Protein 7S83 (pdb70)

Secondary structure (DSSP, 8-state):
-EEEEE-SEEEEETTS-EEEEEEEES--S-EEEEEEEEEETT--S-EE--S-SSEEEEEEGGGTEEEEEE-S--GGG-EEEEEEEEE---TT-TTSPPTT-EEE---EEEEEE-/-EEEEE-SEEEEESB--EEEEEEEES-SS---EEEEEEEETT-SS-EEPPPSSSEEEEEETTTTEEEEEE-SB-GGG-EEEEEEEEEEEE-SS-EEEEEEE---EEEEEEP-/--B---HHHHT-SS--BGGG-EEEEE-SEE---HHHHT-SS-SEEEEESS-GGGGGG-EESEEEEEEEEEEGGGGGGSSTT--SHHHHHT----SS--EEEEEEE-HHHH--TT-B---EEE---SSPPPTT------PPEE-SSS--SS--BTTEE-SEEE--B-TTS-GGGSEEEEEEEEEE--SS--SEE--

InterPro domains:
  IPR002552 Spike glycoprotein S2, coronavirus [PF01601] (711-1232)
  IPR018548 Spike (S) protein S1 subunit, receptor-binding domain, betacoronavirus [PF09408] (349-526)
  IPR018548 Spike (S) protein S1 subunit, receptor-binding domain, betacoronavirus [PS51921] (334-527)
  IPR032500 Spike glycoprotein S1, N-terminal domain, betacoronavirus-like [PF16451] (33-337)
  IPR032500 Spike glycoprotein S1, N-terminal domain, betacoronavirus-like [PS51922] (9-303)
  IPR036326 Spike S1 subunit, receptor binding domain superfamily, betacoronavirus [SSF143587] (333-516)
  IPR042578 Spike glycoprotein, betacoronavirus [MF_04099] (2-1273)
  IPR043002 Spike glycoprotein, N-terminal domain superfamily [G3DSA:2.60.120.960] (28-307)
  IPR043473 Spike glycoprotein S2 superfamily, coronavirus [SSF111474] (909-1026)
  IPR043473 Spike glycoprotein S2 superfamily, coronavirus [SSF111474] (1159-1211)
  IPR043607 Coronavirus spike glycoprotein S1, C-terminal [PF19209] (536-591)
  IPR044341 Spike (S) protein S1 subunit, N-terminal domain, SARS-CoV-like [cd21624] (13-304)
  IPR044366 Spike (S) protein S1 subunit, receptor-binding domain, SARS-CoV-2 [cd21480] (319-541)
  IPR044873 Spike glycoprotein S2, coronavirus, heptad repeat 1 [PS51923] (896-1001)
  IPR044874 Spike glycoprotein S2, coronavirus, heptad repeat 2 [PS51924] (1143-1225)

B-factor: mean 79.26, std 19.95, range [40.5, 156.11]

Nearest PDB structures (foldseek):
  7s83-assembly1_B  TM=1.009E+00  e=1.340E-23  Ginglymostoma cirratum
  1ves-assembly2_B  TM=9.035E-01  e=4.003E-15  Orectolobus maculatus
  2z8w-assembly2_C  TM=8.873E-01  e=1.014E-14  Orectolobus maculatus
  2coq-assembly1_A  TM=9.035E-01  e=1.954E-14  Orectolobus maculatus
  2z8v-assembly2_C  TM=8.845E-01  e=9.089E-15  Orectolobus maculatus

Foldseek 3Di:
DEKEKDDAEDEEAFFAKDKIKIADDDADDWQDDKWKWWAWDPGDDIDTDDEDDQWHKDADGVRRMIMIMGGRDDQRRFTKMKMWTADADDDPPHGGGDIYMYPIYGYGYDHD/DAEWPVCCQVVPLDAAALLAKDKDKTFQHAYAQCVVVVDDFWPDKDFPPDDSVCQLADFFQIKMKIKHKDAPLCLVQPDAPRDDQCCFRGANAHNPFGWIKTKGFDLVRQADAVWDFPHKGFRDDDGGDDHPDHDDDFAWDQQDDDGDPRDDDPSTHGRMGTQTAHSPDDRRRGMMMMIIMTGHHDPDDGGYHHD/DAKAKDDQEEEEEAFAKDKIKIADPPDPFFWDDKWKWWAADPGDDIDTPDDDPQWDWDDDRVRSMIMIMGGRHDQRRFGKMKMKIFTDDGPPDPPDDYGGDIDIYPIYGYGYHD

GO terms:
  GO:0044228 host cell surface (C, IDA)
  GO:0005768 endosome (C, IDA)
  GO:0039660 structural constituent of virion (F, IDA)
  GO:0019062 virion attachment to host cell (P, IDA)
  GO:0046718 symbiont entry into host cell (P, IDA)
  GO:0098670 entry receptor-mediated virion attachment to host cell (P, IDA)
  GO:0140522 fusogenic activity (F, IDA)
  GO:0046789 host cell surface receptor binding (F, IDA)
  GO:0048018 receptor ligand activity (F, IDA)
  GO:0043655 host extracellular region (C, IC)
  GO:0044173 host cell endoplasmic reticulum-Golgi intermediate compartment membrane (C, EXP)
  GO:0055036 virion membrane (C, EXP)
  GO:0020002 host cell plasma membrane (C, EXP)
  GO:0005515 protein binding (F, IPI)
  GO:0055036 virion membrane (C, TAS)
  GO:0005886 plasma membrane (C, TAS)
  GO:0042802 identical protein binding (F, IPI)
  GO:0046598 positive regulation of viral entry into host cell (P, IDA)
  GO:0016020 membrane (C, IDA)
  GO:0019031 viral envelope (C, IDA)

Solvent-accessible surface area: 20359 Å² total; per-residue (Å²): 67,155,1,62,12,81,50,142,80,39,92,69,83,47,50,96,28,8,57,0,64,0,37,2,122,124,36,134,5,44,2,4,14,15,24,0,37,48,61,97,76,83,47,125,101,71,95,62,5,41,30,63,58,83,30,63,38,63,22,74,18,76,71,57,15,2,17,0,111,0,41,106,8,59,72,102,5,20,6,39,1,72,0,0,0,21,2,25,50,19,25,227,169,64,136,13,65,26,75,19,74,7,66,12,0,73,9,64,7,66,43,162,147,96,124,12,63,17,36,97,9,15,123,33,130,62,9,2,13,0,16,1,0,14,20,57,113,2,31,106,8,36,0,49,2,46,104,20,24,111,31,70,84,18,20,6,2,16,0,6,68,20,18,2,66,119,1,26,112,71,52,12,23,19,0,42,1,0,8,0,0,0,60,17,58,15,21,85,17,4,10,4,33,62,96,16,100,0,1,27,51,1,1,32,3,19,69,108,12,58,0,0,2,0,0,37,60,1,30,140,125,6,17,95,137,61,10,12,88,32,24,46,34,5,58,59,41,182,56,80,6,119,70,51,60,34,19,19,43,10,132,37,53,88,40,27,109,68,100,30,144,64,96,111,34,178,34,11,84,74,3,13,81,32,2,8,0,59,63,127,30,50,42,24,71,24,0,25,18,0,0,0,1,12,8,78,127,107,200,52,129,41,28,0,41,15,106,33,82,10,37,4,66,48,105,76,24,94,66,101,64,44,82,35,8,48,0,59,0,29,11,105,139,24,142,15,50,32,64,48,16,39,5,36,32,62,87,83,86,48,130,100,45,74,104,5,126,186,24,214,30,40,70,82,64,87,82,84,88,68,40,28,8,20,0,122,0,57,57,1,101,84,107,0,16,5,40,0,49,0,14,1,36,3,6,75,26,192,184,63,130,95,8,10,15,58,5,0,1,20,10,4,43,5,1,49,4,61,6,76,94

Organism: Severe acute respiratory syndrome coronavirus 2 (NCBI:txid2697049)

Radius of gyration: 24.43 Å; Cα contacts (8 Å, |Δi|>4): 1074; chains: 3; bounding box: 68×51×69 Å

Structure (mmCIF, N/CA/C/O backbone):
data_7S83
#
_entry.id   7S83
#
_cell.length_a   51.052
_cell.length_b   62.791
_cell.length_c   147.858
_cell.angle_alpha   90.000
_cell.angle_beta   90.000
_cell.angle_gamma   90.000
#
_symmetry.space_group_name_H-M   'P 21 21 21'
#
loop_
_entity.id
_entity.type
_entity.pdbx_description
1 polymer 'ShAb02 VNAR'
2 polymer 'Spike protein S1'
3 polymer 'ShAb01 VNAR'
4 branched 2-acetamido-2-deoxy-beta-D-glucopyranose-(1-4)-2-acetamido-2-deoxy-beta-D-glucopyranose
5 non-polymer GLYCEROL
6 water water
#
loop_
_atom_site.group_PDB
_atom_site.id
_atom_site.type_symbol
_atom_site.label_atom_id
_atom_site.label_alt_id
_atom_site.label_comp_id
_atom_site.label_asym_id
_atom_site.label_entity_id
_atom_site.label_seq_id
_atom_site.pdbx_PDB_ins_code
_atom_site.Cartn_x
_atom_site.Cartn_y
_atom_site.Cartn_z
_atom_site.occupancy
_atom_site.B_iso_or_equiv
_atom_site.auth_seq_id
_atom_site.auth_comp_id
_atom_site.auth_asym_id
_atom_site.auth_atom_id
_atom_site.pdbx_PDB_model_num
ATOM 1 N N . ALA A 1 1 ? -6.95908 -6.12246 2.17913 1.000 89.31505 1 ALA B N 1
ATOM 2 C CA . ALA A 1 1 ? -6.96258 -7.19726 3.16445 1.000 89.22252 1 ALA B CA 1
ATOM 3 C C . ALA A 1 1 ? -5.82305 -8.17554 2.89674 1.000 90.70393 1 ALA B C 1
ATOM 4 O O . ALA A 1 1 ? -5.87937 -9.33714 3.30311 1.000 92.67032 1 ALA B O 1
ATOM 6 N N . ARG A 1 2 ? -4.79676 -7.69267 2.19701 1.000 90.21608 2 ARG B N 1
ATOM 7 C CA . ARG A 1 2 ? -3.54311 -8.41775 2.03796 1.000 90.63650 2 ARG B CA 1
ATOM 8 C C . ARG A 1 2 ? -2.47824 -7.45480 1.53252 1.000 87.75045 2 ARG B C 1
ATOM 9 O O . ARG A 1 2 ? -2.74281 -6.63581 0.64886 1.000 85.84738 2 ARG B O 1
ATOM 17 N N . VAL A 1 3 ? -1.27799 -7.56590 2.09660 1.000 87.10133 3 VAL B N 1
ATOM 18 C CA . VAL A 1 3 ? -0.13139 -6.75610 1.70445 1.000 84.05661 3 VAL B CA 1
ATOM 19 C C . VAL A 1 3 ? 0.83254 -7.63113 0.91337 1.000 85.60703 3 VAL B C 1
ATOM 20 O O . VAL A 1 3 ? 1.07354 -8.79059 1.27077 1.000 88.47259 3 VAL B O 1
ATOM 24 N N . ASP A 1 4 ? 1.36560 -7.08259 -0.17546 1.000 82.80029 4 ASP B N 1
ATOM 25 C CA . ASP A 1 4 ? 2.30169 -7.79430 -1.03658 1.000 85.08854 4 ASP B CA 1
ATOM 26 C C . ASP A 1 4 ? 3.72262 -7.38336 -0.67178 1.000 81.48779 4 ASP B C 1
ATOM 27 O O . ASP A 1 4 ? 4.04904 -6.19124 -0.67561 1.000 79.24259 4 ASP B O 1
ATOM 32 N N . GLN A 1 5 ? 4.56064 -8.36849 -0.36150 1.000 78.58122 5 GLN B N 1
ATOM 33 C CA . GLN A 1 5 ? 5.92491 -8.13711 0.09310 1.000 78.23442 5 GLN B CA 1
ATOM 34 C C . GLN A 1 5 ? 6.90662 -8.51650 -1.00653 1.000 81.28763 5 GLN B C 1
ATOM 35 O O . GLN A 1 5 ? 6.82747 -9.61590 -1.56432 1.000 84.24620 5 GLN B O 1
ATOM 41 N N . THR A 1 6 ? 7.82700 -7.60303 -1.31618 1.000 81.69291 6 THR B N 1
ATOM 42 C CA . THR A 1 6 ? 8.84487 -7.81319 -2.33306 1.000 82.43196 6 THR B CA 1
ATOM 43 C C . THR A 1 6 ? 10.16799 -7.26017 -1.82079 1.000 82.64270 6 THR B C 1
ATOM 44 O O . THR A 1 6 ? 10.18074 -6.24199 -1.11246 1.000 81.56535 6 THR B O 1
ATOM 48 N N . PRO A 1 7 ? 11.29642 -7.91095 -2.14646 1.000 83.15929 7 PRO B N 1
ATOM 49 C CA . PRO A 1 7 ? 11.35003 -9.16316 -2.90642 1.000 86.02179 7 PRO B CA 1
ATOM 50 C C . PRO A 1 7 ? 11.20707 -10.38965 -2.01114 1.000 87.87079 7 PRO B C 1
ATOM 51 O O . PRO A 1 7 ? 10.95613 -10.24865 -0.81412 1.000 87.06687 7 PRO B O 1
ATOM 55 N N . GLN A 1 8 ? 11.37233 -11.57903 -2.58849 1.000 89.90157 8 GLN B N 1
ATOM 56 C CA . GLN A 1 8 ? 11.23377 -12.81361 -1.82737 1.000 91.16690 8 GLN B CA 1
ATOM 57 C C . GLN A 1 8 ? 12.55462 -13.31339 -1.26154 1.000 90.32014 8 GLN B C 1
ATOM 58 O O . GLN A 1 8 ? 12.56869 -13.90416 -0.17575 1.000 88.78434 8 GLN B O 1
ATOM 64 N N . THR A 1 9 ? 13.66239 -13.09272 -1.96438 1.000 93.00199 9 THR B N 1
ATOM 65 C CA . THR A 1 9 ? 14.96593 -13.55478 -1.49886 1.000 96.34808 9 THR B CA 1
ATOM 66 C C . THR A 1 9 ? 16.03845 -12.61948 -2.03051 1.000 97.83782 9 THR B C 1
ATOM 67 O O . THR A 1 9 ? 16.21169 -12.50437 -3.24738 1.000 103.61403 9 THR B O 1
ATOM 70 N N . ILE A 1 10 ? 16.75360 -11.95861 -1.12302 1.000 97.36023 10 ILE B N 1
ATOM 71 C CA . ILE A 1 10 ? 17.89189 -11.12286 -1.47766 1.000 100.22306 10 ILE B CA 1
ATOM 72 C C . ILE A 1 10 ? 19.08260 -11.52753 -0.62226 1.000 101.86236 10 ILE B C 1
ATOM 73 O O . ILE A 1 10 ? 18.93260 -11.94728 0.52938 1.000 99.19508 10 ILE B O 1
ATOM 78 N N . THR A 1 11 ? 20.27527 -11.41209 -1.20063 1.000 103.37145 11 THR B N 1
ATOM 79 C CA . THR A 1 11 ? 21.51191 -11.73596 -0.50606 1.000 102.78680 11 THR B CA 1
ATOM 80 C C . THR A 1 11 ? 22.45758 -10.54731 -0.57870 1.000 100.88454 11 THR B C 1
ATOM 81 O O . THR A 1 11 ? 22.61272 -9.92922 -1.63603 1.000 101.89432 11 THR B O 1
ATOM 85 N N . LYS A 1 12 ? 23.08264 -10.22832 0.55142 1.000 108.28450 12 LYS B N 1
ATOM 86 C CA . LYS A 1 12 ? 24.04729 -9.14258 0.64450 1.000 107.09483 12 LYS B CA 1
ATOM 87 C C . LYS A 1 12 ? 25.27940 -9.63652 1.39357 1.000 108.56951 12 LYS B C 1
ATOM 88 O O . LYS A 1 12 ? 25.33510 -10.77600 1.86577 1.000 108.82808 12 LYS B O 1
ATOM 94 N N . GLU A 1 13 ? 26.27863 -8.76820 1.49190 1.000 109.85943 13 GLU B N 1
ATOM 95 C CA . GLU A 1 13 ? 27.46287 -9.00574 2.30204 1.000 113.40078 13 GLU B CA 1
ATOM 96 C C . GLU A 1 13 ? 27.41818 -8.12142 3.54157 1.000 110.89586 13 GLU B C 1
ATOM 97 O O . GLU A 1 13 ? 26.56555 -7.23797 3.67319 1.000 110.20022 13 GLU B O 1
ATOM 103 N N . THR A 1 14 ? 28.34292 -8.37992 4.46665 1.000 113.10691 14 THR B N 1
ATOM 104 C CA . THR A 1 14 ? 28.51777 -7.48636 5.60328 1.000 112.34507 14 THR B CA 1
ATOM 105 C C . THR A 1 14 ? 28.78119 -6.07335 5.10354 1.000 115.10089 14 THR B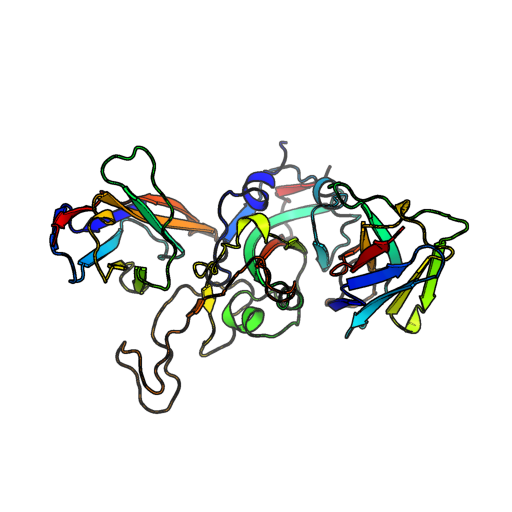 C 1
ATOM 106 O O . THR A 1 14 ? 29.35178 -5.87363 4.02775 1.000 121.21160 14 THR B O 1
ATOM 110 N N . GLY A 1 15 ? 28.37945 -5.07954 5.89120 1.000 112.32546 15 GLY B N 1
ATOM 111 C CA . GLY A 1 15 ? 28.42491 -3.74163 5.34126 1.000 114.72386 15 GLY B CA 1
ATOM 112 C C . GLY A 1 15 ? 27.09901 -3.26533 4.78500 1.000 110.88951 15 GLY B C 1
ATOM 113 O O . GLY A 1 15 ? 26.31307 -2.63316 5.49577 1.000 112.08884 15 GLY B O 1
ATOM 114 N N . GLU A 1 16 ? 26.85813 -3.54800 3.50277 1.000 109.55054 16 GLU B N 1
ATOM 115 C CA . GLU A 1 16 ? 25.87839 -2.85355 2.67194 1.000 107.05069 16 GLU B CA 1
ATOM 116 C C . GLU A 1 16 ? 24.44227 -2.92011 3.18090 1.000 100.11028 16 GLU B C 1
ATOM 117 O O . GLU A 1 16 ? 24.14607 -3.58045 4.18177 1.000 98.74034 16 GLU B O 1
ATOM 123 N N . SER A 1 17 ? 23.54691 -2.23191 2.47878 1.000 100.00153 17 SER B N 1
ATOM 124 C CA . SER A 1 17 ? 22.16012 -2.05715 2.88101 1.000 96.83922 17 SER B CA 1
ATOM 125 C C . SER A 1 17 ? 21.24768 -3.06344 2.18451 1.000 97.43933 17 SER B C 1
ATOM 126 O O . SER A 1 17 ? 21.66389 -3.83412 1.31627 1.000 101.29835 17 SER B O 1
ATOM 129 N N . LEU A 1 18 ? 19.98094 -3.04952 2.59527 1.000 89.88660 18 LEU B N 1
ATOM 130 C CA . LEU A 1 18 ? 18.92237 -3.78463 1.91727 1.000 89.70849 18 LEU B CA 1
ATOM 131 C C . LEU A 1 18 ? 17.59633 -3.12341 2.25927 1.000 84.71796 18 LEU B C 1
ATOM 132 O O . LEU A 1 18 ? 17.45565 -2.49738 3.31323 1.000 82.56828 18 LEU B O 1
ATOM 137 N N . THR A 1 19 ? 16.62808 -3.26729 1.35689 1.000 81.67134 19 THR B N 1
ATOM 138 C CA . THR A 1 19 ? 15.32261 -2.64148 1.52056 1.000 78.38064 19 THR B CA 1
ATOM 139 C C . THR A 1 19 ? 14.23034 -3.61727 1.11396 1.000 79.73581 19 THR B C 1
ATOM 140 O O . THR A 1 19 ? 14.26915 -4.17497 0.01330 1.000 84.74841 19 THR B O 1
ATOM 144 N N . ILE A 1 20 ? 13.26384 -3.81893 2.00577 1.000 74.16675 20 ILE B N 1
ATOM 145 C CA . ILE A 1 20 ? 12.09741 -4.65626 1.75085 1.000 75.84170 20 ILE B CA 1
ATOM 146 C C . ILE A 1 20 ? 10.88728 -3.74130 1.63388 1.000 76.03500 20 ILE B C 1
ATOM 147 O O . ILE A 1 20 ? 10.58155 -2.98419 2.56377 1.000 75.32357 20 ILE B O 1
ATOM 152 N N . ASN A 1 21 ? 10.20109 -3.81177 0.49726 1.000 81.15658 21 ASN B N 1
ATOM 153 C CA . ASN A 1 21 ? 9.05348 -2.96448 0.21336 1.000 80.99074 21 ASN B CA 1
ATOM 154 C C . ASN A 1 21 ? 7.75896 -3.74698 0.39809 1.000 81.61828 21 ASN B C 1
ATOM 155 O O . ASN A 1 21 ? 7.72573 -4.97067 0.24782 1.000 83.41528 21 ASN B O 1
ATOM 160 N N . CYS A 1 22 ? 6.68720 -3.02642 0.72466 1.000 82.13172 22 CYS B N 1
ATOM 161 C CA . CYS A 1 22 ? 5.39955 -3.65670 0.98750 1.000 80.94586 22 CYS B CA 1
ATOM 162 C C . CYS A 1 22 ? 4.27329 -2.70911 0.60539 1.000 79.67968 22 CYS B C 1
ATOM 163 O O . CYS A 1 22 ? 4.29620 -1.53290 0.97848 1.000 76.05482 22 CYS B O 1
ATOM 166 N N . VAL A 1 23 ? 3.28906 -3.22924 -0.12622 1.000 80.86351 23 VAL B N 1
ATOM 167 C CA . VAL A 1 23 ? 2.15797 -2.44791 -0.61177 1.000 77.63986 23 VAL B CA 1
ATOM 168 C C . VAL A 1 23 ? 0.87196 -3.12917 -0.16797 1.000 78.73918 23 VAL B C 1
ATOM 169 O O . VAL A 1 23 ? 0.67946 -4.32310 -0.42059 1.000 84.99922 23 VAL B O 1
ATOM 173 N N . LEU A 1 24 ? -0.00600 -2.37310 0.48610 1.000 80.54334 24 LEU B N 1
ATOM 174 C CA . LEU A 1 24 ? -1.31211 -2.87591 0.89311 1.000 82.06697 24 LEU B CA 1
ATOM 175 C C . LEU A 1 24 ? -2.30615 -2.69400 -0.24548 1.000 84.67016 24 LEU B C 1
ATOM 176 O O . LEU A 1 24 ? -2.48726 -1.57937 -0.74471 1.000 86.21277 24 LEU B O 1
ATOM 181 N N . ARG A 1 25 ? -2.94917 -3.78674 -0.65126 1.000 87.08571 25 ARG B N 1
ATOM 182 C CA . ARG A 1 25 ? -3.88042 -3.76981 -1.77003 1.000 90.42099 25 ARG B CA 1
ATOM 183 C C . ARG A 1 25 ? -5.17380 -4.47872 -1.39016 1.000 93.52238 25 ARG B C 1
ATOM 184 O O . ARG A 1 25 ? -5.28670 -5.09142 -0.32418 1.000 93.98478 25 ARG B O 1
ATOM 192 N N . ASP A 1 26 ? -6.15400 -4.38748 -2.29475 1.000 95.64204 26 ASP B N 1
ATOM 193 C CA . ASP A 1 26 ? -7.45903 -5.03090 -2.13133 1.000 99.87645 26 ASP B CA 1
ATOM 194 C C . ASP A 1 26 ? -8.10765 -4.61189 -0.80951 1.000 97.28813 26 ASP B C 1
ATOM 195 O O . ASP A 1 26 ? -8.44038 -5.43433 0.04739 1.000 98.93094 26 ASP B O 1
ATOM 200 N N . SER A 1 27 ? -8.26114 -3.30070 -0.64271 1.000 101.80678 27 SER B N 1
ATOM 201 C CA . SER A 1 27 ? -8.85475 -2.72973 0.55605 1.000 98.32169 27 SER B CA 1
ATOM 202 C C . SER A 1 27 ? -9.34734 -1.32869 0.23897 1.000 97.99766 27 SER B C 1
ATOM 203 O O . SER A 1 27 ? -8.80816 -0.65075 -0.63959 1.000 98.82950 27 SER B O 1
ATOM 206 N N . ASN A 1 28 ? -10.37117 -0.90212 0.97502 1.000 103.71275 28 ASN B N 1
ATOM 207 C CA . ASN A 1 28 ? -10.91926 0.43854 0.84333 1.000 103.14605 28 ASN B CA 1
ATOM 208 C C . ASN A 1 28 ? -10.42515 1.39185 1.92020 1.000 100.76339 28 ASN B C 1
ATOM 209 O O . ASN A 1 28 ? -10.70571 2.59179 1.83649 1.000 101.49281 28 ASN B O 1
ATOM 214 N N . CYS A 1 29 ? -9.70200 0.89530 2.91725 1.000 99.77028 29 CYS B N 1
ATOM 215 C CA . CYS A 1 29 ? -9.18359 1.71892 3.99708 1.000 98.20339 29 CYS B CA 1
ATOM 216 C C . CYS A 1 29 ? -7.73677 2.11191 3.73144 1.000 94.93490 29 CYS B C 1
ATOM 217 O O . CYS A 1 29 ? -7.02536 1.48100 2.94559 1.000 92.02678 29 CYS B O 1
ATOM 220 N N . ALA A 1 30 ? -7.30885 3.16988 4.41258 1.000 84.48440 30 ALA B N 1
ATOM 221 C CA . ALA A 1 30 ? -5.95095 3.66657 4.28725 1.000 81.74161 30 ALA B CA 1
ATOM 222 C C . ALA A 1 30 ? -4.98413 2.80352 5.09555 1.000 80.02480 30 ALA B C 1
ATOM 223 O O . ALA A 1 30 ? -5.37843 1.94002 5.88394 1.000 80.08976 30 ALA B O 1
ATOM 225 N N . LEU A 1 31 ? -3.69512 3.05511 4.88776 1.000 72.91251 31 LEU B N 1
ATOM 226 C CA . LEU A 1 31 ? -2.62380 2.34385 5.58064 1.000 70.31274 31 LEU B CA 1
ATOM 227 C C . LEU A 1 31 ? -2.34142 3.07571 6.88801 1.000 69.51827 31 LEU B C 1
ATOM 228 O O . LEU A 1 31 ? -1.72773 4.14518 6.89483 1.000 72.25956 31 LEU B O 1
ATOM 233 N N . ALA A 1 32 ? -2.80024 2.50544 8.00196 1.000 65.40734 32 ALA B N 1
ATOM 234 C CA . ALA A 1 32 ? -2.73714 3.18162 9.29457 1.000 65.16799 32 ALA B CA 1
ATOM 235 C C . ALA A 1 32 ? -1.51175 2.79800 10.11962 1.000 64.60547 32 ALA B C 1
ATOM 236 O O . ALA A 1 32 ? -0.64747 3.64086 10.37751 1.000 66.59386 32 ALA B O 1
ATOM 238 N N . SER A 1 33 ? -1.40162 1.53372 10.51617 1.000 62.43437 33 SER B N 1
ATOM 239 C CA . SER A 1 33 ? -0.34137 1.10722 11.41740 1.000 60.42518 33 SER B CA 1
ATOM 240 C C . SER A 1 33 ? 0.33914 -0.13611 10.86677 1.000 61.04869 33 SER B C 1
ATOM 241 O O . SER A 1 33 ? -0.26979 -0.93237 10.14721 1.000 63.06937 33 SER B O 1
ATOM 244 N N . THR A 1 34 ? 1.61467 -0.29467 11.21425 1.000 62.28595 34 THR B N 1
ATOM 245 C CA . THR A 1 34 ? 2.44225 -1.32096 10.59901 1.000 63.86149 34 THR B CA 1
ATOM 246 C C . THR A 1 34 ? 3.41109 -1.90194 11.61930 1.000 64.05329 34 THR B C 1
ATOM 247 O O . THR A 1 34 ? 3.65404 -1.32250 12.68088 1.000 66.81064 34 THR B O 1
ATOM 251 N N . ASP A 1 35 ? 3.96387 -3.06421 11.27452 1.000 63.66731 35 ASP B N 1
ATOM 252 C CA . ASP A 1 35 ? 4.99132 -3.71205 12.07639 1.000 62.48324 35 ASP B CA 1
ATOM 253 C C . ASP A 1 35 ? 5.84052 -4.59543 11.17575 1.000 63.70168 35 ASP B C 1
ATOM 254 O O . ASP A 1 35 ? 5.41843 -5.00062 10.08984 1.000 65.17465 35 ASP B O 1
ATOM 259 N N . TRP A 1 36 ? 7.05285 -4.88418 11.64093 1.000 64.61921 36 TRP B N 1
ATOM 260 C CA . TRP A 1 36 ? 7.98145 -5.75081 10.92935 1.000 65.53628 36 TRP B CA 1
ATOM 261 C C . TRP A 1 36 ? 8.46017 -6.83657 11.87586 1.000 65.94603 36 TRP B C 1
ATOM 262 O O . TRP A 1 36 ? 8.91448 -6.54282 12.98594 1.000 66.55499 36 TRP B O 1
ATOM 273 N N . TYR A 1 37 ? 8.34711 -8.08488 11.43981 1.000 68.96963 37 TYR B N 1
ATOM 274 C CA . TYR A 1 37 ? 8.72477 -9.23238 12.24713 1.000 72.84476 37 TYR B CA 1
ATOM 275 C C . TYR A 1 37 ? 9.88339 -9.96298 11.58948 1.000 77.14403 37 TYR B C 1
ATOM 276 O O . TYR A 1 37 ? 9.92010 -10.12133 10.36496 1.000 77.48494 37 TYR B O 1
ATOM 285 N N . ARG A 1 38 ? 10.82682 -10.40480 12.41273 1.000 80.75766 38 ARG B N 1
ATOM 286 C CA . ARG A 1 38 ? 12.02736 -11.07841 11.94675 1.000 82.96836 38 ARG B CA 1
ATOM 287 C C . ARG A 1 38 ? 12.14594 -12.43740 12.61569 1.000 86.46640 38 ARG B C 1
ATOM 288 O O . ARG A 1 38 ? 12.01090 -12.54647 13.83833 1.000 86.63105 38 ARG B O 1
ATOM 296 N N . LYS A 1 39 ? 12.40965 -13.46293 11.81316 1.000 88.43573 39 LYS B N 1
ATOM 297 C CA . LYS A 1 39 ? 12.72949 -14.79850 12.29955 1.000 89.85276 39 LYS B CA 1
ATOM 298 C C . LYS A 1 39 ? 14.19996 -15.06884 12.01944 1.000 90.89454 39 LYS B C 1
ATOM 299 O O . LYS A 1 39 ? 14.60897 -15.12847 10.85516 1.000 92.04143 39 LYS B O 1
ATOM 305 N N . LYS A 1 40 ? 14.98861 -15.22712 13.08079 1.000 95.20972 40 LYS B N 1
ATOM 306 C CA . LYS A 1 40 ? 16.40696 -15.50070 12.91252 1.000 97.80840 40 LYS B CA 1
ATOM 307 C C . LYS A 1 40 ? 16.60032 -16.81818 12.16135 1.000 102.78738 40 LYS B C 1
ATOM 308 O O . LYS A 1 40 ? 15.68997 -17.64606 12.05930 1.000 104.75815 40 LYS B O 1
ATOM 314 N N . SER A 1 41 ? 17.81149 -17.00307 11.62978 1.000 100.20012 41 SER B N 1
ATOM 315 C CA . SER A 1 41 ? 18.06930 -18.09252 10.69080 1.000 102.70565 41 SER B CA 1
ATOM 316 C C . SER A 1 41 ? 17.71685 -19.44984 11.29204 1.000 106.36786 41 SER B C 1
ATOM 317 O O . SER A 1 41 ? 16.80022 -20.13279 10.82138 1.000 109.44505 41 SER B O 1
ATOM 320 N N . GLY A 1 42 ? 18.42988 -19.85653 12.33810 1.000 101.55403 42 GLY B N 1
ATOM 321 C CA . GLY A 1 42 ? 18.13686 -21.12064 12.98626 1.000 103.51658 42 GLY B CA 1
ATOM 322 C C . GLY A 1 42 ? 17.19978 -20.97478 14.16768 1.000 103.78218 42 GLY B C 1
ATOM 323 O O . GLY A 1 42 ? 17.44398 -21.54634 15.23420 1.000 105.56349 42 GLY B O 1
ATOM 324 N N . SER A 1 43 ? 16.12378 -20.21374 13.99160 1.000 106.33329 43 SER B N 1
ATOM 325 C CA . SER A 1 43 ? 15.16790 -19.93510 15.05261 1.000 106.81524 43 SER B CA 1
ATOM 326 C C . SER A 1 43 ? 13.79522 -20.48186 14.67949 1.000 108.21690 43 SER B C 1
ATOM 327 O O . SER A 1 43 ? 13.56195 -20.94179 13.55857 1.000 109.79994 43 SER B O 1
ATOM 330 N N . THR A 1 44 ? 12.87616 -20.42250 15.64513 1.000 105.10245 44 THR B N 1
ATOM 331 C CA . THR A 1 44 ? 11.53241 -20.94839 15.46263 1.000 104.94380 44 THR B CA 1
ATOM 332 C C . THR A 1 44 ? 10.43680 -19.93162 15.74985 1.000 100.94760 44 THR B C 1
ATOM 333 O O . THR A 1 44 ? 9.25583 -20.26662 15.60534 1.000 101.73678 44 THR B O 1
ATOM 337 N N . ASN A 1 45 ? 10.78442 -18.71059 16.15032 1.000 99.06205 45 ASN B N 1
ATOM 338 C CA . ASN A 1 45 ? 9.80243 -17.68063 16.44974 1.000 96.03823 45 ASN B CA 1
ATOM 339 C C . ASN A 1 45 ? 10.19177 -16.37885 15.76292 1.000 91.70355 45 ASN B C 1
ATOM 340 O O . ASN A 1 45 ? 11.32633 -16.20252 15.31159 1.000 89.64388 45 ASN B O 1
ATOM 345 N N . GLU A 1 46 ? 9.22933 -15.46435 15.69165 1.000 89.60379 46 GLU B N 1
ATOM 346 C CA . GLU A 1 46 ? 9.41946 -14.16022 15.07586 1.000 86.30941 46 GLU B CA 1
ATOM 347 C C . GLU A 1 46 ? 9.47555 -13.08618 16.15246 1.000 85.20517 46 GLU B C 1
ATOM 348 O O . GLU A 1 46 ? 8.69671 -13.11238 17.11080 1.000 85.24424 46 GLU B O 1
ATOM 354 N N . GLU A 1 47 ? 10.39982 -12.14471 15.98924 1.000 85.52610 47 GLU B N 1
ATOM 355 C CA . GLU A 1 47 ? 10.60251 -11.06200 16.93933 1.000 80.79935 47 GLU B CA 1
ATOM 356 C C . GLU A 1 47 ? 10.14352 -9.74382 16.33154 1.000 78.28842 47 GLU B C 1
ATOM 357 O O . GLU A 1 47 ? 10.39118 -9.47219 15.15236 1.000 80.12569 47 GLU B O 1
ATOM 363 N N . SER A 1 48 ? 9.46301 -8.93440 17.13946 1.000 77.43327 48 SER B N 1
ATOM 364 C CA . SER A 1 48 ? 9.03845 -7.61372 16.69552 1.000 74.00082 48 SER B CA 1
ATOM 365 C C . SER A 1 48 ? 10.24360 -6.69074 16.56618 1.000 72.83570 48 SER B C 1
ATOM 366 O O . SER A 1 48 ? 11.01956 -6.52876 17.51241 1.000 75.25239 48 SER B O 1
ATOM 369 N N . ILE A 1 49 ? 10.39230 -6.07667 15.39743 1.000 69.61620 49 ILE B N 1
ATOM 370 C CA . ILE A 1 49 ? 11.54016 -5.22000 15.12033 1.000 69.43239 49 ILE B CA 1
ATOM 371 C C . ILE A 1 49 ? 11.29878 -3.84100 15.71967 1.000 66.78684 49 ILE B C 1
ATOM 372 O O . ILE A 1 49 ? 10.20736 -3.27486 15.58813 1.000 68.73605 49 ILE B O 1
ATOM 377 N N . SER A 1 50 ? 12.31551 -3.30252 16.39028 1.000 68.35631 50 SER B N 1
ATOM 378 C CA . SER A 1 50 ? 12.25361 -1.96068 16.95606 1.000 68.52797 50 SER B CA 1
ATOM 379 C C . SER A 1 50 ? 12.75080 -0.96025 15.91973 1.000 70.63568 50 SER B C 1
ATOM 380 O O . SER A 1 50 ? 13.90148 -1.03942 15.47522 1.00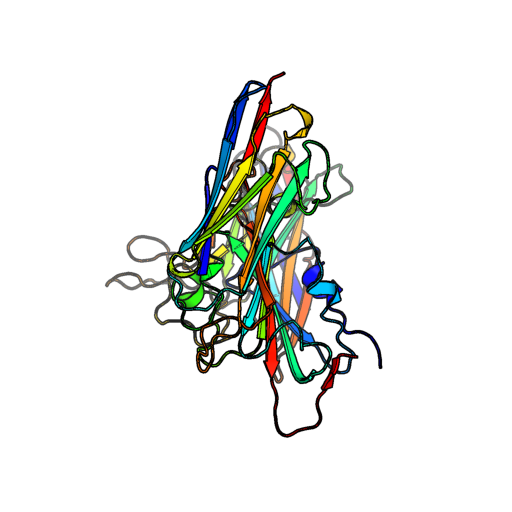0 72.15606 50 SER B O 1
ATOM 383 N N . LYS A 1 51 ? 11.88759 -0.02318 15.54087 1.000 66.71354 51 LYS B N 1
ATOM 384 C CA . LYS A 1 51 ? 12.20712 0.92818 14.49018 1.000 67.48842 51 LYS B CA 1
ATOM 385 C C . LYS A 1 51 ? 12.95652 2.13348 15.05544 1.000 67.71549 51 LYS B C 1
ATOM 386 O O . LYS A 1 51 ? 12.92564 2.41503 16.25685 1.000 67.53518 51 LYS B O 1
ATOM 392 N N . GLY A 1 52 ? 13.64217 2.84796 14.16496 1.000 70.18504 52 GLY B N 1
ATOM 393 C CA . GLY A 1 52 ? 14.23763 4.13060 14.48750 1.000 72.39439 52 GLY B CA 1
ATOM 394 C C . GLY A 1 52 ? 15.74956 4.15424 14.56365 1.000 76.86979 52 GLY B C 1
ATOM 395 O O . GLY A 1 52 ? 16.32737 5.24870 14.59937 1.000 82.78983 52 GLY B O 1
ATOM 396 N N . GLY A 1 53 ? 16.41243 3.00100 14.59793 1.000 82.42802 53 GLY B N 1
ATOM 397 C CA . GLY A 1 53 ? 17.86172 2.97505 14.67297 1.000 83.42679 53 GLY B CA 1
ATOM 398 C C . GLY A 1 53 ? 18.51470 2.42179 13.42343 1.000 81.50899 53 GLY B C 1
ATOM 399 O O . GLY A 1 53 ? 18.62285 3.11814 12.40937 1.000 86.06712 53 GLY B O 1
ATOM 400 N N . ARG A 1 54 ? 18.97440 1.16983 13.49200 1.000 82.79293 54 ARG B N 1
ATOM 401 C CA . ARG A 1 54 ? 19.44997 0.49483 12.28987 1.000 85.05174 54 ARG B CA 1
ATOM 402 C C . ARG A 1 54 ? 18.30638 0.19771 11.33214 1.000 87.09557 54 ARG B C 1
ATOM 403 O O . ARG A 1 54 ? 18.49791 0.21547 10.11085 1.000 86.77707 54 ARG B O 1
ATOM 411 N N . TYR A 1 55 ? 17.12105 -0.08107 11.86671 1.000 86.74211 55 TYR B N 1
ATOM 412 C CA . TYR A 1 55 ? 15.95239 -0.42449 11.06598 1.000 82.25794 55 TYR B CA 1
ATOM 413 C C . TYR A 1 55 ? 15.15910 0.84888 10.79965 1.000 80.32577 55 TYR B C 1
ATOM 414 O O . TYR A 1 55 ? 14.56814 1.42519 11.71886 1.000 80.32571 55 TYR B O 1
ATOM 423 N N . VAL A 1 56 ? 15.14790 1.28765 9.54492 1.000 78.39116 56 VAL B N 1
ATOM 424 C CA . VAL A 1 56 ? 14.48564 2.52134 9.13752 1.000 78.51026 56 VAL B CA 1
ATOM 425 C C . VAL A 1 56 ? 13.24912 2.15264 8.33153 1.000 77.58181 56 VAL B C 1
ATOM 426 O O . VAL A 1 56 ? 13.35066 1.48112 7.29708 1.000 80.04927 56 VAL B O 1
ATOM 430 N N . GLU A 1 57 ? 12.08486 2.59134 8.80067 1.000 73.88995 57 GLU B N 1
ATOM 431 C CA . GLU A 1 57 ? 10.82179 2.35757 8.11571 1.000 72.19030 57 GLU B CA 1
ATOM 432 C C . GLU A 1 57 ? 10.35016 3.64388 7.45355 1.000 75.50375 57 GLU B C 1
ATOM 433 O O . GLU A 1 57 ? 10.27685 4.69218 8.10340 1.000 78.58977 57 GLU B O 1
ATOM 439 N N . THR A 1 58 ? 10.03116 3.55858 6.16621 1.000 75.20725 58 THR B N 1
ATOM 440 C CA . THR A 1 58 ? 9.44337 4.66055 5.41766 1.000 77.27286 58 THR B CA 1
ATOM 441 C C . THR A 1 58 ? 8.01014 4.29833 5.05893 1.000 76.34826 58 THR B C 1
ATOM 442 O O . THR A 1 58 ? 7.76170 3.22925 4.49412 1.000 75.04939 58 THR B O 1
ATOM 446 N N . VAL A 1 59 ? 7.07376 5.18364 5.38592 1.000 76.50189 59 VAL B N 1
ATOM 447 C CA . VAL A 1 59 ? 5.65137 4.94227 5.17397 1.000 75.61305 59 VAL B CA 1
ATOM 448 C C . VAL A 1 59 ? 5.12595 5.99434 4.20960 1.000 77.56995 59 VAL B C 1
ATOM 449 O O . VAL A 1 59 ? 5.23301 7.19737 4.47773 1.000 84.84008 59 VAL B O 1
ATOM 453 N N . ASN A 1 60 ? 4.55526 5.54287 3.09448 1.000 77.57065 60 ASN B N 1
ATOM 454 C CA . ASN A 1 60 ? 3.90931 6.41438 2.11815 1.000 82.64783 60 ASN B CA 1
ATOM 455 C C . ASN A 1 60 ? 2.42239 6.08642 2.09773 1.000 84.21041 60 ASN B C 1
ATOM 456 O O . ASN A 1 60 ? 2.02130 5.01619 1.62901 1.000 83.79282 60 ASN B O 1
ATOM 461 N N . SER A 1 61 ? 1.60906 7.01281 2.60290 1.000 81.33623 61 SER B N 1
ATOM 462 C CA . SER A 1 61 ? 0.17122 6.78805 2.69094 1.000 81.13509 61 SER B CA 1
ATOM 463 C C . SER A 1 61 ? -0.52092 6.90146 1.33954 1.000 81.61369 61 SER B C 1
ATOM 464 O O . SER A 1 61 ? -1.51259 6.20368 1.10068 1.000 80.84814 61 SER B O 1
ATOM 467 N N . GLY A 1 62 ? -0.02296 7.76612 0.45333 1.000 87.27378 62 GLY B N 1
ATOM 468 C CA . GLY A 1 62 ? -0.68018 7.95401 -0.82956 1.000 86.81181 62 GLY B CA 1
ATOM 469 C C . GLY A 1 62 ? -0.64367 6.71006 -1.69543 1.000 83.77789 62 GLY B C 1
ATOM 470 O O . GLY A 1 62 ? -1.63025 6.37021 -2.35393 1.000 82.82316 62 GLY B O 1
ATOM 471 N N . SER A 1 63 ? 0.48994 6.01469 -1.70670 1.000 87.00990 63 SER B N 1
ATOM 472 C CA . SER A 1 63 ? 0.64255 4.78980 -2.47677 1.000 81.84295 63 SER B CA 1
ATOM 473 C C . SER A 1 63 ? 0.31621 3.54339 -1.66563 1.000 80.24547 63 SER B C 1
ATOM 474 O O . SER A 1 63 ? 0.52167 2.43025 -2.16100 1.000 78.17723 63 SER B O 1
ATOM 477 N N . LYS A 1 64 ? -0.19985 3.70863 -0.44396 1.000 84.34916 64 LYS B N 1
ATOM 478 C CA . LYS A 1 64 ? -0.50298 2.58978 0.45260 1.000 84.56492 64 LYS B CA 1
ATOM 479 C C . LYS A 1 64 ? 0.68000 1.63156 0.55491 1.000 80.76897 64 LYS B C 1
ATOM 480 O O . LYS A 1 64 ? 0.52763 0.40832 0.51680 1.000 76.65023 64 LYS B O 1
ATOM 486 N N . SER A 1 65 ? 1.87512 2.19898 0.67787 1.000 78.76442 65 SER B N 1
ATOM 487 C CA . SER A 1 65 ? 3.10762 1.43268 0.66030 1.000 77.07490 65 SER B CA 1
ATOM 488 C C . SER A 1 65 ? 3.95726 1.80114 1.86767 1.000 78.07435 65 SER B C 1
ATOM 489 O O . SER A 1 65 ? 3.82257 2.88422 2.44226 1.000 82.32336 65 SER B O 1
ATOM 492 N N . PHE A 1 66 ? 4.83381 0.87550 2.25080 1.000 75.15963 66 PHE B N 1
ATOM 493 C CA . PHE A 1 66 ? 5.75489 1.09480 3.35620 1.000 75.20471 66 PHE B CA 1
ATOM 494 C C . PHE A 1 66 ? 6.92393 0.13207 3.20868 1.000 75.82433 66 PHE B C 1
ATOM 495 O O . PHE A 1 66 ? 6.73372 -1.03026 2.84194 1.000 76.93043 66 PHE B O 1
ATOM 503 N N . SER A 1 67 ? 8.12872 0.62533 3.48640 1.000 74.18556 67 SER B N 1
ATOM 504 C CA . SER A 1 67 ? 9.34690 -0.14384 3.28800 1.000 74.16650 67 SER B CA 1
ATOM 505 C C . SER A 1 67 ? 10.18489 -0.13338 4.55901 1.000 76.35084 67 SER B C 1
ATOM 506 O O . SER A 1 67 ? 10.01365 0.71685 5.43679 1.000 75.79023 67 SER B O 1
ATOM 509 N N . LEU A 1 68 ? 11.10198 -1.09674 4.64197 1.000 73.56196 68 LEU B N 1
ATOM 510 C CA . LEU A 1 68 ? 12.04365 -1.20756 5.74933 1.000 72.27997 68 LEU B CA 1
ATOM 511 C C . LEU A 1 68 ? 13.45042 -1.29846 5.18014 1.000 76.50957 68 LEU B C 1
ATOM 512 O O . LEU A 1 68 ? 13.73257 -2.17550 4.35751 1.000 79.40460 68 LEU B O 1
ATOM 517 N N . ARG A 1 69 ? 14.32834 -0.39986 5.61299 1.000 78.43147 69 ARG B N 1
ATOM 518 C CA . ARG A 1 69 ? 15.72492 -0.40502 5.20004 1.000 80.55392 69 ARG B CA 1
ATOM 519 C C . ARG A 1 69 ? 16.59762 -0.77731 6.39017 1.000 82.83020 69 ARG B C 1
ATOM 520 O O . ARG A 1 69 ? 16.44034 -0.21592 7.47944 1.000 81.32761 69 ARG B O 1
ATOM 528 N N . ILE A 1 70 ? 17.50907 -1.72446 6.18279 1.000 83.16404 70 ILE B N 1
ATOM 529 C CA . ILE A 1 70 ? 18.42778 -2.17820 7.21880 1.000 86.24456 70 ILE B CA 1
ATOM 530 C C . ILE A 1 70 ? 19.85293 -1.93828 6.74247 1.000 88.28089 70 ILE B C 1
ATOM 531 O O . ILE A 1 70 ? 20.18958 -2.22936 5.58951 1.000 89.44854 70 ILE B O 1
ATOM 536 N N . ASN A 1 71 ? 20.68552 -1.40928 7.63106 1.000 95.39202 71 ASN B N 1
ATOM 537 C CA . ASN A 1 71 ? 22.07785 -1.09426 7.34330 1.000 101.26348 71 ASN B CA 1
ATOM 538 C C . ASN A 1 71 ? 22.98511 -1.87359 8.29055 1.000 101.98393 71 ASN B C 1
ATOM 539 O O . ASN A 1 71 ? 22.51831 -2.60638 9.16620 1.000 97.01597 71 ASN B O 1
ATOM 544 N N . ASP A 1 72 ? 24.29556 -1.70302 8.09779 1.000 103.16230 72 ASP B N 1
ATOM 545 C CA . ASP A 1 72 ? 25.32164 -2.32454 8.93839 1.000 108.10398 72 ASP B CA 1
ATOM 546 C C . ASP A 1 72 ? 25.06607 -3.81954 9.11386 1.000 105.49159 72 ASP B C 1
ATOM 547 O O . ASP A 1 72 ? 25.00594 -4.34039 10.22938 1.000 105.12782 72 ASP B O 1
ATOM 552 N N . LEU A 1 73 ? 24.91944 -4.51344 7.98874 1.000 104.70591 73 LEU B N 1
ATOM 553 C CA . LEU A 1 73 ? 24.52427 -5.91568 8.01618 1.000 110.67476 73 LEU B CA 1
ATOM 554 C C . LEU A 1 73 ? 25.60673 -6.77558 8.65453 1.000 118.57499 73 LEU B C 1
ATOM 555 O O . LEU A 1 73 ? 26.75331 -6.79369 8.19676 1.000 121.70662 73 LEU B O 1
ATOM 560 N N . THR A 1 74 ? 25.23892 -7.47526 9.72128 1.000 113.59194 74 THR B N 1
ATOM 561 C CA . THR A 1 74 ? 26.07791 -8.47820 10.35599 1.000 118.70535 74 THR B CA 1
ATOM 562 C C . THR A 1 74 ? 25.55969 -9.86462 9.99729 1.000 118.76013 74 THR B C 1
ATOM 563 O O . THR A 1 74 ? 24.43820 -10.02622 9.51202 1.000 115.96537 74 THR B O 1
ATOM 567 N N . VAL A 1 75 ? 26.39504 -10.87607 10.24659 1.000 124.99702 75 VAL B N 1
ATOM 568 C CA . VAL A 1 75 ? 26.01685 -12.24769 9.92853 1.000 123.75218 75 VAL B CA 1
ATOM 569 C C . VAL A 1 75 ? 24.80191 -12.69329 10.73499 1.000 120.48813 75 VAL B C 1
ATOM 570 O O . VAL A 1 75 ? 24.10801 -13.63691 10.34035 1.000 118.05327 75 VAL B O 1
ATOM 574 N N . GLU A 1 76 ? 24.51355 -12.02313 11.85284 1.000 129.15673 76 GLU B N 1
ATOM 575 C CA . GLU A 1 76 ? 23.32398 -12.31266 12.64454 1.000 123.47435 76 GLU B CA 1
ATOM 576 C C . GLU A 1 76 ? 22.04381 -11.78476 12.01090 1.000 120.16794 76 GLU B C 1
ATOM 577 O O . GLU A 1 76 ? 20.96524 -12.00734 12.57118 1.000 112.65801 76 GLU B O 1
ATOM 583 N N . ASP A 1 77 ? 22.12937 -11.09663 10.87099 1.000 115.66933 77 ASP B N 1
ATOM 584 C CA . ASP A 1 77 ? 20.94211 -10.60421 10.18423 1.000 112.28807 77 ASP B CA 1
ATOM 585 C C . ASP A 1 77 ? 20.29791 -11.65028 9.28335 1.000 111.66507 77 ASP B C 1
ATOM 586 O O . ASP A 1 77 ? 19.21722 -11.39131 8.74332 1.000 105.58106 77 ASP B O 1
ATOM 591 N N . SER A 1 78 ? 20.92637 -12.81201 9.10633 1.000 114.87774 78 SER B N 1
ATOM 592 C CA . SER A 1 78 ? 20.36880 -13.85454 8.25178 1.000 111.31593 78 SER B CA 1
ATOM 593 C C . SER A 1 78 ? 19.06361 -14.37303 8.84154 1.000 102.78051 78 SER B C 1
ATOM 594 O O . SER A 1 78 ? 19.02302 -14.80197 9.99990 1.000 99.15099 78 SER B O 1
ATOM 597 N N . GLY A 1 79 ? 18.00276 -14.33934 8.04281 1.000 95.50390 79 GLY B N 1
ATOM 598 C CA . GLY A 1 79 ? 16.71104 -14.81100 8.50259 1.000 93.19270 79 GLY B CA 1
ATOM 599 C C . GLY A 1 79 ? 15.62158 -14.42323 7.52329 1.000 90.10157 79 GLY B C 1
ATOM 600 O O . GLY A 1 79 ? 15.89330 -14.11710 6.36110 1.000 87.98907 79 GLY B O 1
ATOM 601 N N . THR A 1 80 ? 14.38612 -14.44381 8.01503 1.000 88.34104 80 THR B N 1
ATOM 602 C CA . THR A 1 80 ? 13.21709 -14.07741 7.22990 1.000 84.82182 80 THR B CA 1
ATOM 603 C C . THR A 1 80 ? 12.51628 -12.89673 7.88684 1.000 84.55858 80 THR B C 1
ATOM 604 O O . THR A 1 80 ? 12.44085 -12.81393 9.11674 1.000 88.03515 80 THR B O 1
ATOM 608 N N . TYR A 1 81 ? 12.00863 -11.98404 7.06297 1.000 79.47080 81 TYR B N 1
ATOM 609 C CA . TYR A 1 81 ? 11.30614 -10.80051 7.53295 1.000 77.35029 81 TYR B CA 1
ATOM 610 C C . TYR A 1 81 ? 9.90766 -10.76217 6.93432 1.000 76.23380 81 TYR B C 1
ATOM 611 O O . TYR A 1 81 ? 9.68959 -11.19613 5.79971 1.000 76.20137 81 TYR B O 1
ATOM 620 N N . ARG A 1 82 ? 8.95888 -10.23522 7.70426 1.000 72.95542 82 ARG B N 1
ATOM 621 C CA . ARG A 1 82 ? 7.57432 -10.13696 7.26726 1.000 73.57857 82 ARG B CA 1
ATOM 622 C C . ARG A 1 82 ? 7.01706 -8.75916 7.58140 1.000 71.90667 82 ARG B C 1
ATOM 623 O O . ARG A 1 82 ? 7.34364 -8.16544 8.61312 1.000 71.76192 82 ARG B O 1
ATOM 631 N N . CYS A 1 83 ? 6.16728 -8.26333 6.68794 1.000 74.14232 83 CYS B N 1
ATOM 632 C CA . CYS A 1 83 ? 5.40682 -7.05526 6.94924 1.000 72.35406 83 CYS B CA 1
ATOM 633 C C . CYS A 1 83 ? 4.20661 -7.37294 7.83380 1.000 76.25448 83 CYS B C 1
ATOM 634 O O . CYS A 1 83 ? 3.85849 -8.53412 8.07189 1.000 76.25198 83 CYS B O 1
ATOM 637 N N . ASN A 1 84 ? 3.56363 -6.31532 8.31814 1.000 66.51849 84 ASN B N 1
ATOM 638 C CA . ASN A 1 84 ? 2.29060 -6.46484 9.01054 1.000 68.43545 84 ASN B CA 1
ATOM 639 C C . ASN A 1 84 ? 1.57493 -5.12407 8.94793 1.000 69.64451 84 ASN B C 1
ATOM 640 O O . ASN A 1 84 ? 2.04934 -4.14418 9.52784 1.000 65.43284 84 ASN B O 1
ATOM 645 N N . ALA A 1 85 ? 0.45724 -5.08258 8.22928 1.000 63.69725 85 ALA B N 1
ATOM 646 C CA . ALA A 1 85 ? -0.42103 -3.92264 8.18694 1.000 63.23263 85 ALA B CA 1
ATOM 647 C C . ALA A 1 85 ? -1.69345 -4.25155 8.95135 1.000 66.75558 85 ALA B C 1
ATOM 648 O O . ALA A 1 85 ? -2.35305 -5.25498 8.66126 1.000 67.80412 85 ALA B O 1
ATOM 650 N N . TRP A 1 86 ? -2.03459 -3.41299 9.92597 1.000 66.60215 86 TRP B N 1
ATOM 651 C CA . TRP A 1 86 ? -3.21781 -3.65701 10.73499 1.000 70.14944 86 TRP B CA 1
ATOM 652 C C . TRP A 1 86 ? -3.85036 -2.33013 11.12646 1.000 74.18508 86 TRP B C 1
ATOM 653 O O . TRP A 1 86 ? -3.17688 -1.29858 11.19473 1.000 70.77544 86 TRP B O 1
ATOM 664 N N . ASP A 1 87 ? -5.15690 -2.37174 11.37940 1.000 61.58786 87 ASP B N 1
ATOM 665 C CA . ASP A 1 87 ? -5.91078 -1.19834 11.79844 1.000 63.46658 87 ASP B CA 1
ATOM 666 C C . ASP A 1 87 ? -7.25574 -1.65151 12.34336 1.000 66.53436 87 ASP B C 1
ATOM 667 O O . ASP A 1 87 ? -7.78835 -2.68479 11.92960 1.000 67.63238 87 ASP B O 1
ATOM 672 N N . SER A 1 88 ? -7.79425 -0.86747 13.27740 1.000 62.19050 88 SER B N 1
ATOM 673 C CA . SER A 1 88 ? -9.13746 -1.07220 13.82091 1.000 66.39308 88 SER B CA 1
ATOM 674 C C . SER A 1 88 ? -9.83943 0.28207 13.81996 1.000 67.86188 88 SER B C 1
ATOM 675 O O . SER A 1 88 ? -9.79623 1.01616 14.81002 1.000 66.92992 88 SER B O 1
ATOM 678 N N . TRP A 1 89 ? -10.49145 0.60578 12.70691 1.000 70.66436 89 TRP B N 1
ATOM 679 C CA . TRP A 1 89 ? -11.21929 1.85586 12.55637 1.000 72.97128 89 TRP B CA 1
ATOM 680 C C . TRP A 1 89 ? -12.57647 1.55881 11.93776 1.000 78.94293 89 TRP B C 1
ATOM 681 O O . TRP A 1 89 ? -12.69425 0.69041 11.06839 1.000 80.73966 89 TRP B O 1
ATOM 692 N N . GLU A 1 90 ? -13.60094 2.27602 12.39274 1.000 82.47443 90 GLU B N 1
ATOM 693 C CA . GLU A 1 90 ? -14.97292 1.98416 11.99848 1.000 89.00146 90 GLU B CA 1
ATOM 694 C C . GLU A 1 90 ? -15.75113 3.28329 11.87386 1.000 92.41540 90 GLU B C 1
ATOM 695 O O . GLU A 1 90 ? -15.71698 4.11841 12.78186 1.000 91.03202 90 GLU B O 1
ATOM 701 N N . THR A 1 91 ? -16.45231 3.44671 10.75306 1.000 97.35982 91 THR B N 1
ATOM 702 C CA . THR A 1 91 ? -17.30822 4.60924 10.55221 1.000 101.91065 91 THR B CA 1
ATOM 703 C C . THR A 1 91 ? -18.65177 4.16504 9.98263 1.000 109.87659 91 THR B C 1
ATOM 704 O O . THR A 1 91 ? -18.95444 2.96732 9.98032 1.000 111.61994 91 THR B O 1
ATOM 708 N N . ARG A 1 92 ? -19.46227 5.12048 9.51085 1.000 115.27359 92 ARG B N 1
ATOM 709 C CA . ARG A 1 92 ? -20.83370 4.82308 9.09646 1.000 123.88411 92 ARG B CA 1
ATOM 710 C C . ARG A 1 92 ? -20.89827 3.68735 8.07873 1.000 126.55336 92 ARG B C 1
ATOM 711 O O . ARG A 1 92 ? -21.74114 2.78993 8.19306 1.000 131.45285 92 ARG B O 1
ATOM 719 N N . GLN A 1 93 ? -20.02133 3.70583 7.08102 1.000 123.83393 93 GLN B N 1
ATOM 720 C CA . GLN A 1 93 ? -19.99446 2.67739 6.04731 1.000 126.35879 93 GLN B CA 1
ATOM 721 C C . GLN A 1 93 ? -18.64113 2.00369 5.90731 1.000 119.02587 93 GLN B C 1
ATOM 722 O O . GLN A 1 93 ? -18.57994 0.78895 5.69847 1.000 119.51218 93 GLN B O 1
ATOM 728 N N . LEU A 1 94 ? -17.55364 2.75894 6.02560 1.000 113.29242 94 LEU B N 1
ATOM 729 C CA . LEU A 1 94 ? -16.21453 2.21425 5.84656 1.000 106.71803 94 LEU B CA 1
ATOM 730 C C . LEU A 1 94 ? -15.74674 1.56232 7.14111 1.000 102.82910 94 LEU B C 1
ATOM 731 O O . LEU A 1 94 ? -15.56974 2.24028 8.15796 1.000 101.32091 94 LEU B O 1
ATOM 736 N N . LYS A 1 95 ? -15.55208 0.24865 7.10748 1.000 100.39287 95 LYS B N 1
ATOM 737 C CA . LYS A 1 95 ? -15.04844 -0.49696 8.25006 1.000 96.08243 95 LYS B CA 1
ATOM 738 C C . LYS A 1 95 ? -13.80656 -1.27096 7.83587 1.000 91.43456 95 LYS B C 1
ATOM 739 O O . LYS A 1 95 ? -13.74322 -1.81235 6.72777 1.000 93.55249 95 LYS B O 1
ATOM 745 N N . CYS A 1 96 ? -12.81347 -1.31399 8.72412 1.000 86.30592 96 CYS B N 1
ATOM 746 C CA . CYS A 1 96 ? -11.61236 -2.10894 8.47061 1.000 85.14465 96 CYS B CA 1
ATOM 747 C C . CYS A 1 96 ? -11.01753 -2.53171 9.81008 1.000 81.59433 96 CYS B C 1
ATOM 748 O O . CYS A 1 96 ? -10.35224 -1.73446 10.48004 1.000 79.35132 96 CYS B O 1
ATOM 751 N N . ASP A 1 97 ? -11.26144 -3.78389 10.18469 1.000 79.76679 97 ASP B N 1
ATOM 752 C CA . ASP A 1 97 ? -10.54207 -4.44345 11.26689 1.000 76.68219 97 ASP B CA 1
ATOM 753 C C . ASP A 1 97 ? -9.75796 -5.57619 10.61441 1.000 75.68783 97 ASP B C 1
ATOM 754 O O . ASP A 1 97 ? -10.19821 -6.72529 10.57159 1.000 79.00912 97 ASP B O 1
ATOM 759 N N . TYR A 1 98 ? -8.58391 -5.23428 10.09353 1.000 73.95297 98 TYR B N 1
ATOM 760 C CA . TYR A 1 98 ? -7.75020 -6.16121 9.34758 1.000 70.59633 98 TYR B CA 1
ATOM 761 C C . TYR A 1 98 ? -6.39128 -6.29254 10.01980 1.000 65.81164 98 TYR B C 1
ATOM 762 O O . TYR A 1 98 ? -5.90945 -5.36410 10.67388 1.000 63.79245 98 TYR B O 1
ATOM 771 N N . ASP A 1 99 ? -5.77875 -7.46271 9.85091 1.000 72.35851 99 ASP B N 1
ATOM 772 C CA . ASP A 1 99 ? -4.45025 -7.73939 10.39863 1.000 68.72246 99 ASP B CA 1
ATOM 773 C C . ASP A 1 99 ? -3.78663 -8.73326 9.44328 1.000 68.38484 99 ASP B C 1
ATOM 774 O O . ASP A 1 99 ? -3.97581 -9.94600 9.55896 1.000 70.03847 99 ASP B O 1
ATOM 779 N N . VAL A 1 100 ? -3.01333 -8.20107 8.49991 1.000 69.85626 100 VAL B N 1
ATOM 780 C CA . VAL A 1 100 ? -2.49852 -8.98152 7.38331 1.000 69.35804 100 VAL B CA 1
ATOM 781 C C . VAL A 1 100 ? -0.97724 -8.97899 7.41264 1.000 67.94312 100 VAL B C 1
ATOM 782 O O . VAL A 1 100 ? -0.34126 -8.06582 7.94957 1.000 66.21920 100 VAL B O 1
ATOM 786 N N . TYR A 1 101 ? -0.39534 -10.01848 6.82075 1.000 73.90728 101 TYR B N 1
ATOM 787 C CA . TYR A 1 101 ? 1.04352 -10.22031 6.82537 1.000 70.69041 101 TYR B CA 1
ATOM 788 C C . TYR A 1 101 ? 1.53984 -10.42000 5.40084 1.000 71.07268 101 TYR B C 1
ATOM 789 O O . TYR A 1 101 ? 0.77359 -10.74735 4.49125 1.000 74.74376 101 TYR B O 1
ATOM 798 N N . GLY A 1 102 ? 2.84581 -10.21616 5.21858 1.000 73.88391 102 GLY B N 1
ATOM 799 C CA . GLY A 1 102 ? 3.45260 -10.34399 3.91152 1.000 73.04145 102 GLY B CA 1
ATOM 800 C C . GLY A 1 102 ? 3.93063 -11.75334 3.61604 1.000 74.41524 102 GLY B C 1
ATOM 801 O O . GLY A 1 102 ? 3.98176 -12.61695 4.49039 1.000 76.36999 102 GLY B O 1
ATOM 802 N N . GLY A 1 103 ? 4.28949 -11.97084 2.34826 1.000 79.33702 103 GLY B N 1
ATOM 803 C CA . GLY A 1 103 ? 4.75000 -13.28340 1.92958 1.000 79.15311 103 GLY B CA 1
ATOM 804 C C . GLY A 1 103 ? 6.07775 -13.68172 2.53928 1.000 77.50793 103 GLY B C 1
ATOM 805 O O . GLY A 1 103 ? 6.35728 -14.87365 2.69792 1.000 78.56570 103 GLY B O 1
ATOM 806 N N . GLY A 1 104 ? 6.90514 -12.71166 2.88423 1.000 81.05734 104 GLY B N 1
ATOM 807 C CA . GLY A 1 104 ? 8.17589 -12.99538 3.51429 1.000 81.74985 104 GLY B CA 1
ATOM 808 C C . GLY A 1 104 ? 9.34851 -12.65635 2.60912 1.000 80.43583 104 GLY B C 1
ATOM 809 O O . GLY A 1 104 ? 9.23988 -12.65433 1.37459 1.000 81.59317 104 GLY B O 1
ATOM 810 N N . THR A 1 105 ? 10.49386 -12.37402 3.23049 1.000 85.92648 105 THR B N 1
ATOM 811 C CA . THR A 1 105 ? 11.72386 -12.05724 2.50867 1.000 85.08706 105 THR B CA 1
ATOM 812 C C . THR A 1 105 ? 12.87199 -12.76071 3.21558 1.000 84.91625 105 THR B C 1
ATOM 813 O O . THR A 1 105 ? 13.27070 -12.35325 4.31095 1.000 86.97941 105 THR B O 1
ATOM 817 N N . VAL A 1 106 ? 13.38554 -13.82463 2.60557 1.000 86.51773 106 VAL B N 1
ATOM 818 C CA . VAL A 1 106 ? 14.50822 -14.56984 3.16663 1.000 88.71111 106 VAL B CA 1
ATOM 819 C C . VAL A 1 106 ? 15.79409 -13.85825 2.76019 1.000 86.63496 106 VAL B C 1
ATOM 820 O O . VAL A 1 106 ? 16.13162 -13.79541 1.57576 1.000 86.31679 106 VAL B O 1
ATOM 824 N N . VAL A 1 107 ? 16.50954 -13.32027 3.73596 1.000 88.17261 107 VAL B N 1
ATOM 825 C CA . VAL A 1 107 ? 17.76572 -12.63275 3.47198 1.000 90.25490 107 VAL B CA 1
ATOM 826 C C . VAL A 1 107 ? 18.91615 -13.53473 3.89334 1.000 93.25348 107 VAL B C 1
ATOM 827 O O . VAL A 1 107 ? 18.80203 -14.33912 4.82619 1.000 97.15056 107 VAL B O 1
ATOM 831 N N . THR A 1 108 ? 20.03144 -13.41918 3.17739 1.000 96.56745 108 THR B N 1
ATOM 832 C CA . THR A 1 108 ? 21.24013 -14.18127 3.47290 1.000 102.07148 108 THR B CA 1
ATOM 833 C C . THR A 1 108 ? 22.42617 -13.23246 3.38912 1.000 103.96302 108 THR B C 1
ATOM 834 O O . THR A 1 108 ? 22.82469 -12.82740 2.29228 1.000 103.85337 108 THR B O 1
ATOM 838 N N . VAL A 1 109 ? 22.98110 -12.87285 4.54212 1.000 107.01067 109 VAL B N 1
ATOM 839 C CA . VAL A 1 109 ? 24.15479 -12.01246 4.61818 1.000 108.19298 109 VAL B CA 1
ATOM 840 C C . VAL A 1 109 ? 25.38278 -12.89029 4.81793 1.000 112.32221 109 VAL B C 1
ATOM 841 O O . VAL A 1 109 ? 25.39806 -13.76512 5.69352 1.000 116.13341 109 VAL B O 1
ATOM 845 N N . ASN A 1 110 ? 26.40658 -12.66685 4.00206 1.000 113.13627 110 ASN B N 1
ATOM 846 C CA . ASN A 1 110 ? 27.60935 -13.48324 4.03184 1.000 117.04422 110 ASN B CA 1
ATOM 847 C C . ASN A 1 110 ? 28.61175 -12.93172 5.04219 1.000 120.83847 110 ASN B C 1
ATOM 848 O O . ASN A 1 110 ? 28.54200 -11.77247 5.45539 1.000 119.13462 110 ASN B O 1
ATOM 853 N N . GLY A 1 111 ? 29.55401 -13.78640 5.43726 1.000 117.11250 111 GLY B N 1
ATOM 854 C CA . GLY A 1 111 ? 30.54044 -13.42901 6.43381 1.000 120.33763 111 GLY B CA 1
ATOM 855 C C . GLY A 1 111 ? 31.65515 -12.58170 5.86328 1.000 119.88416 111 GLY B C 1
ATOM 856 O O . GLY A 1 111 ? 31.79376 -12.39901 4.64200 1.000 116.46659 111 GLY B O 1
ATOM 857 N N . PRO A 1 112 ? 32.48977 -12.03587 6.76750 1.000 116.03287 112 PRO B N 1
ATOM 858 C CA . PRO A 1 112 ? 33.62886 -11.17471 6.41973 1.000 114.30656 112 PRO B CA 1
ATOM 859 C C . PRO A 1 112 ? 34.77835 -11.93264 5.76486 1.000 115.14047 112 PRO B C 1
ATOM 860 O O . PRO A 1 112 ? 34.58668 -13.07595 5.34703 1.000 115.44895 112 PRO B O 1
ATOM 864 N N . THR B 2 3 ? -29.65599 -9.40052 27.01562 1.000 101.91085 333 THR C N 1
ATOM 865 C CA . THR B 2 3 ? -28.69510 -9.72058 25.96734 1.000 101.92647 333 THR C CA 1
ATOM 866 C C . THR B 2 3 ? -27.37067 -10.17320 26.58595 1.000 101.11228 333 THR C C 1
ATOM 867 O O . THR B 2 3 ? -27.35170 -10.74474 27.67585 1.000 100.69433 333 THR C O 1
ATOM 871 N N . ASN B 2 4 ? -26.26747 -9.91354 25.89181 1.000 95.95305 334 ASN C N 1
ATOM 872 C CA . ASN B 2 4 ? -24.94447 -10.34328 26.31549 1.000 93.24070 334 ASN C CA 1
ATOM 873 C C . ASN B 2 4 ? -24.08560 -9.13978 26.68552 1.000 89.29567 334 ASN C C 1
ATOM 874 O O . ASN B 2 4 ? -24.39588 -7.99550 26.34363 1.000 89.54710 334 ASN C O 1
ATOM 879 N N . LEU B 2 5 ? -22.99784 -9.41384 27.40138 1.000 83.85579 335 LEU C N 1
ATOM 880 C CA . LEU B 2 5 ? -22.12336 -8.34904 27.87162 1.000 82.85110 335 LEU C CA 1
ATOM 881 C C . LEU B 2 5 ? -21.31814 -7.75238 26.72280 1.000 80.09288 335 LEU C C 1
ATOM 882 O O . LEU B 2 5 ? -20.94546 -8.44003 25.76797 1.000 80.01905 335 LEU C O 1
ATOM 887 N N . CYS B 2 6 ? -21.05188 -6.45342 26.82745 1.000 72.96580 336 CYS C N 1
ATOM 888 C CA . CYS B 2 6 ? -20.28726 -5.76968 25.79682 1.000 74.16059 336 CYS C CA 1
ATOM 889 C C . CYS B 2 6 ? -18.81604 -6.17471 25.87933 1.000 73.78978 336 CYS C C 1
ATOM 890 O O . CYS B 2 6 ? -18.25723 -6.27794 26.97653 1.000 71.90886 336 CYS C O 1
ATOM 893 N N . PRO B 2 7 ? -18.16030 -6.40643 24.73946 1.000 74.32616 337 PRO C N 1
ATOM 894 C CA . PRO B 2 7 ? -16.75829 -6.88326 24.73579 1.000 74.57213 337 PRO C CA 1
ATOM 895 C C . PRO B 2 7 ? -15.75328 -5.76197 24.97527 1.000 71.94395 337 PRO C C 1
ATOM 896 O O . PRO B 2 7 ? -14.94797 -5.39225 24.11176 1.000 70.70625 337 PRO C O 1
ATOM 900 N N . PHE B 2 8 ? -15.80585 -5.18231 26.17559 1.000 68.20480 338 PHE C N 1
ATOM 901 C CA . PHE B 2 8 ? -14.83882 -4.15423 26.54541 1.000 64.81647 338 PHE C CA 1
ATOM 902 C C . PHE B 2 8 ? -13.42718 -4.71851 26.63853 1.000 63.79826 338 PHE C C 1
ATOM 903 O O . PHE B 2 8 ? -12.45226 -3.98333 26.44093 1.000 62.47039 338 PHE C O 1
ATOM 911 N N . GLY B 2 9 ? -13.30003 -6.01430 26.93543 1.000 61.97000 339 GLY C N 1
ATOM 912 C CA . GLY B 2 9 ? -11.98192 -6.60277 27.10998 1.000 61.66204 339 GLY C CA 1
ATOM 913 C C . GLY B 2 9 ? -11.14141 -6.56461 25.84867 1.000 61.29634 339 GLY C C 1
ATOM 914 O O . GLY B 2 9 ? -9.94340 -6.28069 25.90094 1.000 60.78628 339 GLY C O 1
ATOM 915 N N . GLU B 2 10 ? -11.75460 -6.83809 24.69517 1.000 61.16291 340 GLU C N 1
ATOM 916 C CA . GLU B 2 10 ? -10.98607 -6.85553 23.45541 1.000 61.73845 340 GLU C CA 1
ATOM 917 C C . GLU B 2 10 ? -10.47112 -5.47505 23.06058 1.000 61.02996 340 GLU C C 1
ATOM 918 O O . GLU B 2 10 ? -9.68399 -5.37410 22.11410 1.000 61.72967 340 GLU C O 1
ATOM 924 N N . VAL B 2 11 ? -10.88832 -4.42119 23.75297 1.000 56.88040 341 VAL C N 1
ATOM 925 C CA . VAL B 2 11 ? -10.33659 -3.08412 23.56193 1.000 56.05958 341 VAL C CA 1
ATOM 926 C C . VAL B 2 11 ? -9.34335 -2.73220 24.66221 1.000 55.47799 341 VAL C C 1
ATOM 927 O O . VAL B 2 11 ? -8.21497 -2.32522 24.38415 1.000 55.30016 341 VAL C O 1
ATOM 931 N N . PHE B 2 12 ? -9.74988 -2.89605 25.92427 1.000 56.58211 342 PHE C N 1
ATOM 932 C CA . PHE B 2 12 ? -8.86203 -2.58890 27.04137 1.000 56.42058 342 PHE C CA 1
ATOM 933 C C . PHE B 2 12 ? -7.66365 -3.52906 27.08066 1.000 56.70915 342 PHE C C 1
ATOM 934 O O . PHE B 2 12 ? -6.54004 -3.09718 27.36529 1.000 56.66837 342 PHE C O 1
ATOM 942 N N . ASN B 2 13 ? -7.88023 -4.81517 26.80153 1.000 59.87581 343 ASN C N 1
ATOM 943 C CA . ASN B 2 13 ? -6.84245 -5.82868 26.92697 1.000 60.64250 343 ASN C CA 1
ATOM 944 C C . ASN B 2 13 ? -6.25109 -6.24028 25.58844 1.000 61.35450 343 ASN C C 1
ATOM 945 O O . ASN B 2 13 ? -5.66746 -7.32450 25.48930 1.000 62.52222 343 ASN C O 1
ATOM 950 N N . ALA B 2 14 ? -6.39669 -5.41164 24.55838 1.000 57.23592 344 ALA C N 1
ATOM 951 C CA . ALA B 2 14 ? -5.76927 -5.71504 23.28098 1.000 58.06475 344 ALA C CA 1
ATOM 952 C C . ALA B 2 14 ? -4.26496 -5.87618 23.46221 1.000 58.92412 344 ALA C C 1
ATOM 953 O O . ALA B 2 14 ? -3.62859 -5.13597 24.21810 1.000 58.39668 344 ALA C O 1
ATOM 955 N N . THR B 2 15 ? -3.70126 -6.87161 22.77649 1.000 63.23386 345 THR C N 1
ATOM 956 C CA . THR B 2 15 ? -2.27767 -7.15422 22.92050 1.000 67.03509 345 THR C CA 1
ATOM 957 C C . THR B 2 15 ? -1.43195 -5.96114 22.49872 1.000 66.78058 345 THR C C 1
ATOM 958 O O . THR B 2 15 ? -0.44495 -5.62311 23.16276 1.000 68.91334 345 THR C O 1
ATOM 962 N N . ARG B 2 16 ? -1.80513 -5.30667 21.40486 1.000 60.13613 346 ARG C N 1
ATOM 963 C CA . ARG B 2 16 ? -1.06600 -4.16733 20.88649 1.000 59.73971 346 ARG C CA 1
ATOM 964 C C . ARG B 2 16 ? -1.99136 -2.96785 20.73885 1.000 57.85881 346 ARG C C 1
ATOM 965 O O . ARG B 2 16 ? -3.15395 -3.10892 20.34515 1.000 57.37368 346 ARG C O 1
ATOM 973 N N . PHE B 2 17 ? -1.47065 -1.79201 21.07368 1.000 57.13397 347 PHE C N 1
ATOM 974 C CA . PHE B 2 17 ? -2.16613 -0.52868 20.89659 1.000 55.76680 347 PHE C CA 1
ATOM 975 C C . PHE B 2 17 ? -1.55146 0.23690 19.73298 1.000 56.21875 347 PHE C C 1
ATOM 976 O O . PHE B 2 17 ? -0.43395 -0.04430 19.29493 1.000 57.59063 347 PHE C O 1
ATOM 984 N N . ALA B 2 18 ? -2.29799 1.21123 19.23457 1.000 55.35017 348 ALA C N 1
ATOM 985 C CA . ALA B 2 18 ? -1.88375 2.01013 18.09367 1.000 55.87197 348 ALA C CA 1
ATOM 986 C C . ALA B 2 18 ? -1.26827 3.32751 18.55186 1.000 55.61261 348 ALA C C 1
ATOM 987 O O . ALA B 2 18 ? -1.49253 3.79135 19.67258 1.000 54.85939 348 ALA C O 1
ATOM 989 N N . SER B 2 19 ? -0.47400 3.92457 17.66831 1.000 56.60874 349 SER C N 1
ATOM 990 C CA . SER B 2 19 ? 0.00055 5.27690 17.91261 1.000 56.66741 349 SER C CA 1
ATOM 991 C C . SER B 2 19 ? -1.17201 6.24870 17.86106 1.000 55.58472 349 SER C C 1
ATOM 992 O O . SER B 2 19 ? -2.13499 6.05675 17.11378 1.000 55.23434 349 SER C O 1
ATOM 995 N N . VAL B 2 20 ? -1.07357 7.31048 18.66220 1.000 55.43190 350 VAL C N 1
ATOM 996 C CA . VAL B 2 20 ? -2.18403 8.24482 18.82200 1.000 54.76041 350 VAL C CA 1
ATOM 997 C C . VAL B 2 20 ? -2.61828 8.84162 17.48691 1.000 55.08885 350 VAL C C 1
ATOM 998 O O . VAL B 2 20 ? -3.80692 9.11022 17.27976 1.000 54.61315 350 VAL C O 1
ATOM 1002 N N . TYR B 2 21 ? -1.68372 9.04825 16.55620 1.000 56.20552 351 TYR C N 1
ATOM 1003 C CA . TYR B 2 21 ? -2.07166 9.58728 15.25855 1.000 56.83010 351 TYR C CA 1
ATOM 1004 C C . TYR B 2 21 ? -2.89170 8.59105 14.44989 1.000 56.65205 351 TYR C C 1
ATOM 1005 O O . TYR B 2 21 ? -3.63538 9.00100 13.55216 1.000 57.03708 351 TYR C O 1
ATOM 1014 N N . ALA B 2 22 ? -2.76746 7.29750 14.74076 1.000 56.39299 352 ALA C N 1
ATOM 1015 C CA . ALA B 2 22 ? -3.54418 6.27285 14.05752 1.000 56.56899 352 ALA C CA 1
ATOM 1016 C C . ALA B 2 22 ? -4.43511 5.55198 15.06271 1.000 55.37182 352 ALA C C 1
ATOM 1017 O O . ALA B 2 22 ? -4.51156 4.31896 15.06184 1.000 55.61688 352 ALA C O 1
ATOM 1019 N N . TRP B 2 23 ? -5.09430 6.31764 15.93530 1.000 54.40953 353 TRP C N 1
ATOM 1020 C CA . TRP B 2 23 ? -5.86965 5.74188 17.02698 1.000 53.55880 353 TRP C CA 1
ATOM 1021 C C . TRP B 2 23 ? -6.95302 4.80461 16.50438 1.000 53.78952 353 TRP C C 1
ATOM 1022 O O . TRP B 2 23 ? -7.48274 4.97420 15.40262 1.000 54.48859 353 TRP C O 1
ATOM 1033 N N . ASN B 2 24 ? -7.27262 3.80059 17.31203 1.000 53.48561 354 ASN C N 1
ATOM 1034 C CA . ASN B 2 24 ? -8.24724 2.78791 16.94296 1.000 54.01634 354 ASN C CA 1
ATOM 1035 C C . ASN B 2 24 ? -9.65366 3.20560 17.36255 1.000 53.83476 354 ASN C C 1
ATOM 1036 O O . ASN B 2 24 ? -9.84422 4.05597 18.23403 1.000 53.26246 354 ASN C O 1
ATOM 1041 N N . ARG B 2 25 ? -10.64430 2.58356 16.72470 1.000 54.75496 355 ARG C N 1
ATOM 1042 C CA . ARG B 2 25 ? -12.04960 2.84054 17.02594 1.000 55.11044 355 ARG C CA 1
ATOM 1043 C C . ARG B 2 25 ? -12.85246 1.57269 16.78276 1.000 56.24414 355 ARG C C 1
ATOM 1044 O O . ARG B 2 25 ? -12.85913 1.04616 15.66596 1.000 57.35756 355 ARG C O 1
ATOM 1052 N N . LYS B 2 26 ? -13.52946 1.08860 17.82006 1.000 58.56137 356 LYS C N 1
ATOM 1053 C CA . LYS B 2 26 ? -14.41452 -0.06295 17.71370 1.000 59.74218 356 LYS C CA 1
ATOM 1054 C C . LYS B 2 26 ? -15.80414 0.32835 18.19418 1.000 59.91329 356 LYS C C 1
ATOM 1055 O O . LYS B 2 26 ? -15.95072 0.92564 19.26624 1.000 59.17245 356 LYS C O 1
ATOM 1061 N N . ARG B 2 27 ? -16.81852 0.00034 17.39971 1.000 65.19404 357 ARG C N 1
ATOM 1062 C CA . ARG B 2 27 ? -18.19123 0.29216 17.78386 1.000 67.14956 357 ARG C CA 1
ATOM 1063 C C . ARG B 2 27 ? -18.68859 -0.75666 18.76936 1.000 65.66892 357 ARG C C 1
ATOM 1064 O O . ARG B 2 27 ? -18.48126 -1.95810 18.57229 1.000 67.28189 357 ARG C O 1
ATOM 1072 N N . ILE B 2 28 ? -19.33212 -0.29669 19.83659 1.000 63.20965 358 ILE C N 1
ATOM 1073 C CA . ILE B 2 28 ? -19.99484 -1.16558 20.79993 1.000 64.14659 358 ILE C CA 1
ATOM 1074 C C . ILE B 2 28 ? -21.49024 -1.08424 20.53721 1.000 66.64440 358 ILE C C 1
ATOM 1075 O O . ILE B 2 28 ? -22.06154 0.01295 20.50211 1.000 67.13312 358 ILE C O 1
ATOM 1080 N N . SER B 2 29 ? -22.12612 -2.23563 20.33947 1.000 69.12707 359 SER C N 1
ATOM 1081 C CA . SER B 2 29 ? -23.51430 -2.23282 19.90404 1.000 71.46330 359 SER C CA 1
ATOM 1082 C C . SER B 2 29 ? -24.18202 -3.54208 20.29397 1.000 73.65680 359 SER C C 1
ATOM 1083 O O . SER B 2 29 ? -23.54283 -4.59701 20.32046 1.000 73.77523 359 SER C O 1
ATOM 1086 N N . ASN B 2 30 ? -25.47811 -3.44891 20.60151 1.000 73.41487 360 ASN C N 1
ATOM 1087 C CA . ASN B 2 30 ? -26.34251 -4.60428 20.84516 1.000 76.80056 360 ASN C CA 1
ATOM 1088 C C . ASN B 2 30 ? -25.78310 -5.49326 21.95610 1.000 77.67635 360 ASN C C 1
ATOM 1089 O O . ASN B 2 30 ? -25.50800 -6.67967 21.76562 1.000 81.09157 360 ASN C O 1
ATOM 1094 N N . CYS B 2 31 ? -25.63086 -4.89525 23.13414 1.000 75.07888 361 CYS C N 1
ATOM 1095 C CA . CYS B 2 31 ? -25.04079 -5.60200 24.25993 1.000 75.99557 361 CYS C CA 1
ATOM 1096 C C . CYS B 2 31 ? -25.36626 -4.86054 25.54680 1.000 74.16830 361 CYS C C 1
ATOM 1097 O O . CYS B 2 31 ? -25.79454 -3.70368 25.53056 1.000 71.57524 361 CYS C O 1
ATOM 1100 N N . VAL B 2 32 ? -25.15897 -5.55258 26.66421 1.000 77.29021 362 VAL C N 1
ATOM 1101 C CA . VAL B 2 32 ? -25.30458 -4.97928 27.99698 1.000 77.15628 362 VAL C CA 1
ATOM 1102 C C . VAL B 2 32 ? -23.92785 -4.54930 28.47853 1.000 74.69829 362 VAL C C 1
ATOM 1103 O O . VAL B 2 32 ? -22.97158 -5.33251 28.42898 1.000 75.64153 362 VAL C O 1
ATOM 1107 N N . ALA B 2 33 ? -23.81999 -3.30894 28.93954 1.000 73.21562 363 ALA C N 1
ATOM 1108 C CA . ALA B 2 33 ? -22.53793 -2.72028 29.30273 1.000 73.35776 363 ALA C CA 1
ATOM 1109 C C . ALA B 2 33 ? -22.44330 -2.59180 30.81622 1.000 75.78277 363 ALA C C 1
ATOM 1110 O O . ALA B 2 33 ? -23.23078 -1.86714 31.43403 1.000 76.14770 363 ALA C O 1
ATOM 1112 N N . ASP B 2 34 ? -21.47548 -3.28762 31.40370 1.000 78.18468 364 ASP C N 1
ATOM 1113 C CA . ASP B 2 34 ? -21.19299 -3.20649 32.83045 1.000 81.08756 364 ASP C CA 1
ATOM 1114 C C . ASP B 2 34 ? -20.02359 -2.24519 33.01887 1.000 79.59361 364 ASP C C 1
ATOM 1115 O O . ASP B 2 34 ? -18.88194 -2.57267 32.68048 1.000 79.63690 364 ASP C O 1
ATOM 1120 N N . TYR B 2 35 ? -20.30956 -1.05984 33.55873 1.000 75.70711 365 TYR C N 1
ATOM 1121 C CA . TYR B 2 35 ? -19.30780 -0.01129 33.72050 1.000 74.69578 365 TYR C CA 1
ATOM 1122 C C . TYR B 2 35 ? -18.65794 0.00722 35.09551 1.000 78.03293 365 TYR C C 1
ATOM 1123 O O . TYR B 2 35 ? -17.48051 0.36392 35.19985 1.000 77.77994 365 TYR C O 1
ATOM 1132 N N . SER B 2 36 ? -19.39036 -0.35834 36.15108 1.000 73.02716 366 SER C N 1
ATOM 1133 C CA . SER B 2 36 ? -18.81830 -0.34790 37.49399 1.000 77.43621 366 SER C CA 1
ATOM 1134 C C . SER B 2 36 ? -17.69460 -1.36415 37.65106 1.000 78.50730 366 SER C C 1
ATOM 1135 O O . SER B 2 36 ? -16.92371 -1.27431 38.61223 1.000 85.06972 366 SER C O 1
ATOM 1138 N N . VAL B 2 37 ? -17.59408 -2.33861 36.74501 1.000 73.13334 367 VAL C N 1
ATOM 1139 C CA . VAL B 2 37 ? -16.42409 -3.20937 36.73347 1.000 77.06405 367 VAL C CA 1
ATOM 1140 C C . VAL B 2 37 ? -15.18275 -2.41184 36.35345 1.000 76.74131 367 VAL C C 1
ATOM 1141 O O . VAL B 2 37 ? -14.10546 -2.59474 36.93354 1.000 81.07779 367 VAL C O 1
ATOM 1145 N N . LEU B 2 38 ? -15.31634 -1.50549 35.38340 1.000 72.49830 368 LEU C N 1
ATOM 1146 C CA . LEU B 2 38 ? -14.21220 -0.61689 35.03725 1.000 69.93048 368 LEU C CA 1
ATOM 1147 C C . LEU B 2 38 ? -14.00538 0.44345 36.11191 1.000 72.55864 368 LEU C C 1
ATOM 1148 O O . LEU B 2 38 ? -12.87270 0.70776 36.53049 1.000 75.46162 368 LEU C O 1
ATOM 1153 N N . TYR B 2 39 ? -15.09617 1.05815 36.57238 1.000 62.66579 369 TYR C N 1
ATOM 1154 C CA . TYR B 2 39 ? -14.99665 2.18976 37.48839 1.000 65.50681 369 TYR C CA 1
ATOM 1155 C C . TYR B 2 39 ? -14.43186 1.76779 38.84012 1.000 71.17195 369 TYR C C 1
ATOM 1156 O O . TYR B 2 39 ? -13.51070 2.40453 39.36370 1.000 73.40959 369 TYR C O 1
ATOM 1165 N N . ASN B 2 40 ? -14.97514 0.70079 39.42588 1.000 69.69852 370 ASN C N 1
ATOM 1166 C CA . ASN B 2 40 ? -14.51878 0.24064 40.73257 1.000 77.79923 370 ASN C CA 1
ATOM 1167 C C . ASN B 2 40 ? -13.27309 -0.62806 40.59713 1.000 80.14596 370 ASN C C 1
ATOM 1168 O O . ASN B 2 40 ? -13.23911 -1.76312 41.08439 1.000 80.50178 370 ASN C O 1
ATOM 1173 N N . SER B 2 41 ? -12.24222 -0.09585 39.94537 1.000 78.30167 371 SER C N 1
ATOM 1174 C CA . SER B 2 41 ? -11.00402 -0.81696 39.69811 1.000 78.33726 371 SER C CA 1
ATOM 1175 C C . SER B 2 41 ? -9.82255 -0.00391 40.20532 1.000 82.42277 371 SER C C 1
ATOM 1176 O O . SER B 2 41 ? -9.90351 1.21678 40.36972 1.000 85.30494 371 SER C O 1
ATOM 1179 N N . ALA B 2 42 ? -8.71273 -0.70242 40.44204 1.000 77.10274 372 ALA C N 1
ATOM 1180 C CA . ALA B 2 42 ? -7.47247 -0.08039 40.88348 1.000 78.81373 372 ALA C CA 1
ATOM 1181 C C . ALA B 2 42 ? -6.41983 -0.04165 39.78381 1.000 76.13771 372 ALA C C 1
ATOM 1182 O O . ALA B 2 42 ? -5.26501 0.29893 40.05760 1.000 77.47150 372 ALA C O 1
ATOM 1184 N N . SER B 2 43 ? -6.78419 -0.38705 38.54982 1.000 74.25736 373 SER C N 1
ATOM 1185 C CA . SER B 2 43 ? -5.82676 -0.43897 37.45372 1.000 72.78310 373 SER C CA 1
ATOM 1186 C C . SER B 2 43 ? -5.78829 0.83315 36.61806 1.000 68.70490 373 SER C C 1
ATOM 1187 O O . SER B 2 43 ? -4.88649 0.97869 35.78587 1.000 68.39458 373 SER C O 1
ATOM 1190 N N . PHE B 2 44 ? -6.73058 1.75031 36.81124 1.000 66.17013 374 PHE C N 1
ATOM 1191 C CA . PHE B 2 44 ? -6.85335 2.93068 35.96706 1.000 62.77311 374 PHE C CA 1
ATOM 1192 C C . PHE B 2 44 ? -6.33625 4.16083 36.69941 1.000 62.91437 374 PHE C C 1
ATOM 1193 O O . PHE B 2 44 ? -6.72938 4.42415 37.84067 1.000 65.35597 374 PHE C O 1
ATOM 1201 N N . SER B 2 45 ? -5.45213 4.90803 36.03689 1.000 62.23423 375 SER C N 1
ATOM 1202 C CA . SER B 2 45 ? -4.89074 6.11531 36.63193 1.000 62.83778 375 SER C CA 1
ATOM 1203 C C . SER B 2 45 ? -5.84614 7.29591 36.51160 1.000 60.54476 375 SER C C 1
ATOM 1204 O O . SER B 2 45 ? -5.91720 8.13938 37.41313 1.000 61.50724 375 SER C O 1
ATOM 1207 N N . THR B 2 46 ? -6.57590 7.37239 35.40336 1.000 59.11265 376 THR C N 1
ATOM 1208 C CA . THR B 2 46 ? -7.54614 8.42757 35.15875 1.000 56.96424 376 THR C CA 1
ATOM 1209 C C . THR B 2 46 ? -8.85686 7.79674 34.72145 1.000 56.08874 376 THR C C 1
ATOM 1210 O O . THR B 2 46 ? -8.87275 6.95753 33.81552 1.000 53.88759 376 THR C O 1
ATOM 1214 N N . PHE B 2 47 ? -9.94953 8.19636 35.37232 1.000 59.86871 377 PHE C N 1
ATOM 1215 C CA . PHE B 2 47 ? -11.30380 7.81116 34.96950 1.000 56.20909 377 PHE C CA 1
ATOM 1216 C C . PHE B 2 47 ? -12.14958 9.07773 35.07348 1.000 56.57733 377 PHE C C 1
ATOM 1217 O O . PHE B 2 47 ? -12.72641 9.36600 36.12474 1.000 60.89517 377 PHE C O 1
ATOM 1225 N N . LYS B 2 48 ? -12.21403 9.83193 33.98052 1.000 59.71322 378 LYS C N 1
ATOM 1226 C CA . LYS B 2 48 ? -12.94880 11.08924 33.93422 1.000 59.00137 378 LYS C CA 1
ATOM 1227 C C . LYS B 2 48 ? -14.04604 10.97926 32.88769 1.000 55.24614 378 LYS C C 1
ATOM 1228 O O . LYS B 2 48 ? -13.76273 10.73016 31.71102 1.000 53.66035 378 LYS C O 1
ATOM 1234 N N . CYS B 2 49 ? -15.29022 11.16787 33.31245 1.000 60.95468 379 CYS C N 1
ATOM 1235 C CA . CYS B 2 49 ? -16.42535 11.18428 32.40588 1.000 62.32875 379 CYS C CA 1
ATOM 1236 C C . CYS B 2 49 ? -16.98068 12.59828 32.29834 1.000 61.25072 379 CYS C C 1
ATOM 1237 O O . CYS B 2 49 ? -16.88768 13.39401 33.23661 1.000 62.88383 379 CYS C O 1
ATOM 1240 N N . TYR B 2 50 ? -17.55640 12.90594 31.14009 1.000 60.77766 380 TYR C N 1
ATOM 1241 C CA . TYR B 2 50 ? -18.06836 14.23714 30.85355 1.000 61.57894 380 TYR C CA 1
ATOM 1242 C C . TYR B 2 50 ? -19.50725 14.13164 30.37180 1.000 61.89689 380 TYR C C 1
ATOM 1243 O O . TYR B 2 50 ? -19.85020 13.23055 29.60128 1.000 58.83426 380 TYR C O 1
ATOM 1252 N N . GLY B 2 51 ? -20.34847 15.05100 30.83937 1.000 57.61032 381 GLY C N 1
ATOM 1253 C CA . GLY B 2 51 ? -21.76145 15.01044 30.53577 1.000 57.16433 381 GLY C CA 1
ATOM 1254 C C . GLY B 2 51 ? -22.52854 13.89614 31.21067 1.000 62.09558 381 GLY C C 1
ATOM 1255 O O . GLY B 2 51 ? -23.73777 13.77192 30.97441 1.000 62.28328 381 GLY C O 1
ATOM 1256 N N . VAL B 2 52 ? -21.86757 13.08073 32.03002 1.000 64.37568 382 VAL C N 1
ATOM 1257 C CA . VAL B 2 52 ? -22.50918 11.97215 32.72277 1.000 64.59177 382 VAL C CA 1
ATOM 1258 C C . VAL B 2 52 ? -21.59797 11.54401 33.86235 1.000 66.72874 382 VAL C C 1
ATOM 1259 O O . VAL B 2 52 ? -20.37263 11.50373 33.71579 1.000 68.13142 382 VAL C O 1
ATOM 1263 N N . SER B 2 53 ? -22.20392 11.24027 34.99962 1.000 66.54465 383 SER C N 1
ATOM 1264 C CA . SER B 2 53 ? -21.44142 10.76817 36.14053 1.000 66.39976 383 SER C CA 1
ATOM 1265 C C . SER B 2 53 ? -21.14430 9.27654 35.99418 1.000 66.08340 383 SER C C 1
ATOM 1266 O O . SER B 2 53 ? -22.02522 8.50169 35.61032 1.000 66.69840 383 SER C O 1
ATOM 1269 N N . PRO B 2 54 ? -19.91475 8.85036 36.29629 1.000 65.63542 384 PRO C N 1
ATOM 1270 C CA . PRO B 2 54 ? -19.60574 7.41108 36.23417 1.000 66.60764 384 PRO C CA 1
ATOM 1271 C C . PRO B 2 54 ? -20.43376 6.57891 37.19335 1.000 70.77232 384 PRO C C 1
ATOM 1272 O O . PRO B 2 54 ? -20.63506 5.38194 36.95103 1.000 73.38776 384 PRO C O 1
ATOM 1276 N N . THR B 2 55 ? -20.92044 7.17862 38.28018 1.000 66.37398 385 THR C N 1
ATOM 1277 C CA . THR B 2 55 ? -21.74886 6.45937 39.23724 1.000 70.38721 385 THR C CA 1
ATOM 1278 C C . THR B 2 55 ? -23.14965 6.17617 38.71081 1.000 69.12672 385 THR C C 1
ATOM 1279 O O . THR B 2 55 ? -23.90506 5.45777 39.37335 1.000 74.05196 385 THR C O 1
ATOM 1283 N N . LYS B 2 56 ? -23.51254 6.71634 37.54644 1.000 74.18249 386 LYS C N 1
ATOM 1284 C CA . LYS B 2 56 ? -24.83581 6.51869 36.96677 1.000 73.15750 386 LYS C CA 1
ATOM 1285 C C . LYS B 2 56 ? -24.78085 5.80303 35.62331 1.000 71.11659 386 LYS C C 1
ATOM 1286 O O . LYS B 2 56 ? -25.80650 5.71716 34.93815 1.000 70.19525 386 LYS C O 1
ATOM 1292 N N . LEU B 2 57 ? -23.61300 5.29021 35.22787 1.000 74.94737 387 LEU C N 1
ATOM 1293 C CA . LEU B 2 57 ? -23.46214 4.72466 33.89022 1.000 71.16980 387 LEU C CA 1
ATOM 1294 C C . LEU B 2 57 ? -24.28067 3.45065 33.71763 1.000 72.62333 387 LEU C C 1
ATOM 1295 O O . LEU B 2 57 ? -24.84312 3.21181 32.64250 1.000 70.40021 387 LEU C O 1
ATOM 1300 N N . ASN B 2 58 ? -24.35807 2.61800 34.75825 1.000 76.25670 388 ASN C N 1
ATOM 1301 C CA . ASN B 2 58 ? -25.07851 1.35370 34.65122 1.000 76.96683 388 ASN C CA 1
ATOM 1302 C C . ASN B 2 58 ? -26.59011 1.52782 34.58228 1.000 76.85649 388 ASN C C 1
ATOM 1303 O O . ASN B 2 58 ? -27.29633 0.53855 34.36050 1.000 76.99097 388 ASN C O 1
ATOM 1308 N N . ASP B 2 59 ? -27.10179 2.74447 34.76321 1.000 74.00093 389 ASP C N 1
ATOM 1309 C CA . ASP B 2 59 ? -28.53334 3.01008 34.70911 1.000 76.81413 389 ASP C CA 1
ATOM 1310 C C . ASP B 2 59 ? -28.94851 3.72440 33.43053 1.000 75.19739 389 ASP C C 1
ATOM 1311 O O . ASP B 2 59 ? -30.10161 4.15612 33.32067 1.000 76.86590 389 ASP C O 1
ATOM 1316 N N . LEU B 2 60 ? -28.04313 3.85893 32.46458 1.000 70.04886 390 LEU C N 1
ATOM 1317 C CA . LEU B 2 60 ? -28.28894 4.64201 31.26492 1.000 69.84748 390 LEU C CA 1
ATOM 1318 C C . LEU B 2 60 ? -28.07649 3.80067 30.01412 1.000 69.16490 390 LEU C C 1
ATOM 1319 O O . LEU B 2 60 ? -27.21341 2.91852 29.97312 1.000 70.62465 390 LEU C O 1
ATOM 1324 N N . CYS B 2 61 ? -28.88082 4.08846 28.99573 1.000 72.62202 391 CYS C N 1
ATOM 1325 C CA . CYS B 2 61 ? -28.77830 3.48038 27.67926 1.000 68.68576 391 CYS C CA 1
ATOM 1326 C C . CYS B 2 61 ? -28.28010 4.51485 26.67733 1.000 67.50661 391 CYS C C 1
ATOM 1327 O O . CYS B 2 61 ? -28.35438 5.72347 26.91465 1.000 67.26201 391 CYS C O 1
ATOM 1330 N N . PHE B 2 62 ? -27.77495 4.03100 25.54244 1.000 66.03646 392 PHE C N 1
ATOM 1331 C CA . PHE B 2 62 ? -27.19256 4.91059 24.53866 1.000 67.26865 392 PHE C CA 1
ATOM 1332 C C . PHE B 2 62 ? -27.48847 4.39291 23.13922 1.000 66.40777 392 PHE C C 1
ATOM 1333 O O . PHE B 2 62 ? -27.52513 3.18400 22.89803 1.000 67.27611 392 PHE C O 1
ATOM 1341 N N . THR B 2 63 ? -27.69312 5.33481 22.21461 1.000 68.97659 393 THR C N 1
ATOM 1342 C CA . THR B 2 63 ? -27.98311 4.97603 20.83104 1.000 69.67137 393 THR C CA 1
ATOM 1343 C C . THR B 2 63 ? -26.75401 4.41635 20.12742 1.000 66.58629 393 THR C C 1
ATOM 1344 O O . THR B 2 63 ? -26.88708 3.62372 19.18824 1.000 68.22380 393 THR C O 1
ATOM 1348 N N . ASN B 2 64 ? -25.55915 4.81000 20.56319 1.000 69.29294 394 ASN C N 1
ATOM 1349 C CA . ASN B 2 64 ? -24.32417 4.29298 19.99247 1.000 71.44127 394 ASN C CA 1
ATOM 1350 C C . ASN B 2 64 ? -23.17899 4.59677 20.94667 1.000 65.41037 394 ASN C C 1
ATOM 1351 O O . ASN B 2 64 ? -23.15398 5.65857 21.57342 1.000 63.51165 394 ASN C O 1
ATOM 1356 N N . VAL B 2 65 ? -22.23978 3.65990 21.05456 1.000 62.59267 395 VAL C N 1
ATOM 1357 C CA . VAL B 2 65 ? -21.05751 3.82125 21.89137 1.000 58.93112 395 VAL C CA 1
ATOM 1358 C C . VAL B 2 65 ? -19.82877 3.49915 21.05471 1.000 59.90781 395 VAL C C 1
ATOM 1359 O O . VAL B 2 65 ? -19.77965 2.45887 20.38898 1.000 64.06632 395 VAL C O 1
ATOM 1363 N N . TYR B 2 66 ? -18.84348 4.38959 21.08736 1.000 56.26649 396 TYR C N 1
ATOM 1364 C CA . TYR B 2 66 ? -17.57844 4.19342 20.39800 1.000 55.60700 396 TYR C CA 1
ATOM 1365 C C . TYR B 2 66 ? -16.46480 4.02190 21.42002 1.000 52.99824 396 TYR C C 1
ATOM 1366 O O . TYR B 2 66 ? -16.42581 4.72711 22.43337 1.000 51.74702 396 TYR C O 1
ATOM 1375 N N . ALA B 2 67 ? -15.56626 3.07889 21.15251 1.000 56.57819 397 ALA C N 1
ATOM 1376 C CA . ALA B 2 67 ? -14.39281 2.84166 21.98418 1.000 52.97853 397 ALA C CA 1
ATOM 1377 C C . ALA B 2 67 ? -13.15842 3.20173 21.16791 1.000 52.31444 397 ALA C C 1
ATOM 1378 O O . ALA B 2 67 ? -12.84357 2.52932 20.17942 1.000 56.48461 397 ALA C O 1
ATOM 1380 N N . ASP B 2 68 ? -12.46551 4.25920 21.57886 1.000 50.21475 398 ASP C N 1
ATOM 1381 C CA . ASP B 2 68 ? -11.23480 4.69613 20.93676 1.000 50.77244 398 ASP C CA 1
ATOM 1382 C C . ASP B 2 68 ? -10.05306 4.44180 21.86068 1.000 48.23853 398 ASP C C 1
ATOM 1383 O O . ASP B 2 68 ? -10.12044 4.72083 23.06182 1.000 47.01360 398 ASP C O 1
ATOM 1388 N N . SER B 2 69 ? -8.96945 3.91658 21.29389 1.000 48.13267 399 SER C N 1
ATOM 1389 C CA . SER B 2 69 ? -7.80421 3.52635 22.07246 1.000 47.62509 399 SER C CA 1
ATOM 1390 C C . SER B 2 69 ? -6.53617 3.95909 21.35386 1.000 47.92295 399 SER C C 1
ATOM 1391 O O . SER B 2 69 ? -6.46088 3.89563 20.12297 1.000 50.24264 399 SER C O 1
ATOM 1394 N N . PHE B 2 70 ? -5.54254 4.38676 22.12994 1.000 47.29718 400 PHE C N 1
ATOM 1395 C CA . PHE B 2 70 ? -4.26574 4.84981 21.59214 1.000 47.72663 400 PHE C CA 1
ATOM 1396 C C . PHE B 2 70 ? -3.25363 4.91112 22.73434 1.000 48.14864 400 PHE C C 1
ATOM 1397 O O . PHE B 2 70 ? -3.58794 4.68468 23.90149 1.000 47.18159 400 PHE C O 1
ATOM 1405 N N . VAL B 2 71 ? -2.00894 5.23592 22.38609 1.000 48.28262 401 VAL C N 1
ATOM 1406 C CA . VAL B 2 71 ? -0.90987 5.35506 23.33904 1.000 48.76365 401 VAL C CA 1
ATOM 1407 C C . VAL B 2 71 ? -0.34594 6.76805 23.25999 1.000 48.85443 401 VAL C C 1
ATOM 1408 O O . VAL B 2 71 ? -0.03741 7.26085 22.16796 1.000 49.24332 401 VAL C O 1
ATOM 1412 N N . ILE B 2 72 ? -0.22997 7.42012 24.41550 1.000 49.48779 402 ILE C N 1
ATOM 1413 C CA . ILE B 2 72 ? 0.41183 8.71909 24.55867 1.000 51.17926 402 ILE C CA 1
ATOM 1414 C C . ILE B 2 72 ? 1.30886 8.66633 25.79084 1.000 51.91891 402 ILE C C 1
ATOM 1415 O O . ILE B 2 72 ? 1.43527 7.62857 26.44596 1.000 52.64707 402 ILE C O 1
ATOM 1420 N N . ARG B 2 73 ? 1.93909 9.79204 26.10964 1.000 55.14828 403 ARG C N 1
ATOM 1421 C CA . ARG B 2 73 ? 2.73708 9.88994 27.32362 1.000 57.54125 403 ARG C CA 1
ATOM 1422 C C . ARG B 2 73 ? 1.94783 10.59433 28.42289 1.000 57.10443 403 ARG C C 1
ATOM 1423 O O . ARG B 2 73 ? 1.01254 11.35325 28.16058 1.000 56.90885 403 ARG C O 1
ATOM 1431 N N . GLY B 2 74 ? 2.34226 10.32284 29.67018 1.000 57.43063 404 GLY C N 1
ATOM 1432 C CA . GLY B 2 74 ? 1.55579 10.77670 30.80852 1.000 60.49056 404 GLY C CA 1
ATOM 1433 C C . GLY B 2 74 ? 1.40125 12.28321 30.87309 1.000 61.02474 404 GLY C C 1
ATOM 1434 O O . GLY B 2 74 ? 0.36184 12.79143 31.29920 1.000 64.87735 404 GLY C O 1
ATOM 1435 N N . ASP B 2 75 ? 2.42940 13.01781 30.44618 1.000 66.25038 405 ASP C N 1
ATOM 1436 C CA . ASP B 2 75 ? 2.36232 14.47457 30.44713 1.000 68.44517 405 ASP C CA 1
ATOM 1437 C C . ASP B 2 75 ? 1.25572 14.99968 29.53882 1.000 66.92355 405 ASP C C 1
ATOM 1438 O O . ASP B 2 75 ? 0.82048 16.14498 29.70470 1.000 66.94616 405 ASP C O 1
ATOM 1443 N N . GLU B 2 76 ? 0.77756 14.18427 28.59903 1.000 62.50716 406 GLU C N 1
ATOM 1444 C CA . GLU B 2 76 ? -0.20508 14.61111 27.61256 1.000 61.87288 406 GLU C CA 1
ATOM 1445 C C . GLU B 2 76 ? -1.59176 14.02613 27.85794 1.000 62.65845 406 GLU C C 1
ATOM 1446 O O . GLU B 2 76 ? -2.48403 14.20833 27.02335 1.000 59.51701 406 GLU C O 1
ATOM 1452 N N . VAL B 2 77 ? -1.79959 13.33522 28.98276 1.000 66.07463 407 VAL C N 1
ATOM 1453 C CA . VAL B 2 77 ? -3.12484 12.80251 29.29204 1.000 60.79451 407 VAL C CA 1
ATOM 1454 C C . VAL B 2 77 ? -4.11603 13.93473 29.52648 1.000 62.86725 407 VAL C C 1
ATOM 1455 O O . VAL B 2 77 ? -5.30874 13.80128 29.22261 1.000 61.11826 407 VAL C O 1
ATOM 1459 N N . ARG B 2 78 ? -3.63954 15.07221 30.04238 1.000 66.86099 408 ARG C N 1
ATOM 1460 C CA . ARG B 2 78 ? -4.51310 16.21791 30.27794 1.000 63.65280 408 ARG C CA 1
ATOM 1461 C C . ARG B 2 78 ? -5.18591 16.69169 28.99578 1.000 61.45843 408 ARG C C 1
ATOM 1462 O O . ARG B 2 78 ? -6.28506 17.25626 29.04186 1.000 59.63619 408 ARG C O 1
ATOM 1470 N N . GLN B 2 79 ? -4.54613 16.47484 27.84509 1.000 63.90406 409 GLN C N 1
ATOM 1471 C CA . GLN B 2 79 ? -5.08788 16.97501 26.58846 1.000 60.43110 409 GLN C CA 1
ATOM 1472 C C . GLN B 2 79 ? -6.29087 16.18080 26.10524 1.000 58.05641 409 GLN C C 1
ATOM 1473 O O . GLN B 2 79 ? -7.04184 16.68109 25.26200 1.000 56.72130 409 GLN C O 1
ATOM 1479 N N . ILE B 2 80 ? -6.49144 14.96505 26.60561 1.000 62.33635 410 ILE C N 1
ATOM 1480 C CA . ILE B 2 80 ? -7.63410 14.13927 26.17792 1.000 56.72329 410 ILE C CA 1
ATOM 1481 C C . ILE B 2 80 ? -8.80107 14.55727 27.05897 1.000 56.77744 410 ILE C C 1
ATOM 1482 O O . ILE B 2 80 ? -9.14764 13.91935 28.05808 1.000 56.67903 410 ILE C O 1
ATOM 1487 N N . ALA B 2 81 ? -9.44542 15.65559 26.66406 1.000 60.29349 411 ALA C N 1
ATOM 1488 C CA . ALA B 2 81 ? -10.50629 16.28977 27.43310 1.000 62.88301 411 ALA C CA 1
ATOM 1489 C C . ALA B 2 81 ? -11.12242 17.40914 26.60401 1.000 63.71030 411 ALA C C 1
ATOM 1490 O O . ALA B 2 81 ? -10.46245 17.94773 25.70605 1.000 62.46570 411 ALA C O 1
ATOM 1492 N N . PRO B 2 82 ? -12.37670 17.77838 26.85783 1.000 64.83966 412 PRO C N 1
ATOM 1493 C CA . PRO B 2 82 ? -12.99138 18.85958 26.07980 1.000 63.43133 412 PRO C CA 1
ATOM 1494 C C . PRO B 2 82 ? -12.32589 20.19762 26.36053 1.000 67.39155 412 PRO C C 1
ATOM 1495 O O . PRO B 2 82 ? -11.93165 20.49382 27.49098 1.000 68.87082 412 PRO C O 1
ATOM 1499 N N . GLY B 2 83 ? -12.20596 21.00937 25.31196 1.000 67.71948 413 GLY C N 1
ATOM 1500 C CA . GLY B 2 83 ? -11.64653 22.33803 25.43303 1.000 69.38635 413 GLY C CA 1
ATOM 1501 C C . GLY B 2 83 ? -10.14521 22.40283 25.58768 1.000 72.47639 413 GLY C C 1
ATOM 1502 O O . GLY B 2 83 ? -9.59330 23.50834 25.62352 1.000 77.59580 413 GLY C O 1
ATOM 1503 N N . GLN B 2 84 ? -9.46491 21.26618 25.67981 1.000 71.47618 414 GLN C N 1
ATOM 1504 C CA . GLN B 2 84 ? -8.01855 21.26446 25.81909 1.000 72.82265 414 GLN C CA 1
ATOM 1505 C C . GLN B 2 84 ? -7.34727 21.42266 24.46119 1.000 73.00606 414 GLN C C 1
ATOM 1506 O O . GLN B 2 84 ? -7.85403 20.96334 23.43415 1.000 73.54102 414 GLN C O 1
ATOM 1512 N N . THR B 2 85 ? -6.19817 22.09215 24.46425 1.000 76.57751 415 THR C N 1
ATOM 1513 C CA . THR B 2 85 ? -5.38618 22.25069 23.26897 1.000 77.15804 415 THR C CA 1
ATOM 1514 C C . THR B 2 85 ? -3.97155 21.76471 23.54808 1.000 76.65133 415 THR C C 1
ATOM 1515 O O . THR B 2 85 ? -3.54043 21.65805 24.69937 1.000 76.89400 415 THR C O 1
ATOM 1519 N N . GLY B 2 86 ? -3.25657 21.48315 22.47517 1.000 68.28117 416 GLY C N 1
ATOM 1520 C CA . GLY B 2 86 ? -1.91865 20.93527 22.56373 1.000 65.88640 416 GLY C CA 1
ATOM 1521 C C . GLY B 2 86 ? -1.61569 20.12818 21.31928 1.000 67.67687 416 GLY C C 1
ATOM 1522 O O . GLY B 2 86 ? -2.45968 19.95225 20.44458 1.000 67.49960 416 GLY C O 1
ATOM 1523 N N . LYS B 2 87 ? -0.37937 19.62597 21.26915 1.000 63.23400 417 LYS C N 1
ATOM 1524 C CA . LYS B 2 87 ? 0.07563 18.89063 20.09211 1.000 62.58582 417 LYS C CA 1
ATOM 1525 C C . LYS B 2 87 ? -0.82383 17.69637 19.79196 1.000 61.94109 417 LYS C C 1
ATOM 1526 O O . LYS B 2 87 ? -1.09786 17.39620 18.62416 1.000 61.95991 417 LYS C O 1
ATOM 1532 N N . ILE B 2 88 ? -1.30177 17.00845 20.82728 1.000 59.06070 418 ILE C N 1
ATOM 1533 C CA . ILE B 2 88 ? -2.14122 15.83643 20.60345 1.000 58.67817 418 ILE C CA 1
ATOM 1534 C C . ILE B 2 88 ? -3.56475 16.24633 20.26286 1.000 56.63161 418 ILE C C 1
ATOM 1535 O O . ILE B 2 88 ? -4.16603 15.72808 19.31488 1.000 56.29555 418 ILE C O 1
ATOM 1540 N N . ALA B 2 89 ? -4.12834 17.17328 21.03903 1.000 62.04070 419 ALA C N 1
ATOM 1541 C CA . ALA B 2 89 ? -5.50047 17.59895 20.79816 1.000 58.92049 419 ALA C CA 1
ATOM 1542 C C . ALA B 2 89 ? -5.64469 18.29299 19.45173 1.000 62.50689 419 ALA C C 1
ATOM 1543 O O . ALA B 2 89 ? -6.69455 18.18727 18.81039 1.000 62.48420 419 ALA C O 1
ATOM 1545 N N . ASP B 2 90 ? -4.60745 18.99186 18.99778 1.000 61.64922 420 ASP C N 1
ATOM 1546 C CA . ASP B 2 90 ? -4.70463 19.73029 17.74598 1.000 62.21981 420 ASP C CA 1
ATOM 1547 C C . ASP B 2 90 ? -4.37314 18.88573 16.52547 1.000 61.60303 420 ASP C C 1
ATOM 1548 O O . ASP B 2 90 ? -4.95613 19.10304 15.45886 1.000 64.20389 420 ASP C O 1
ATOM 1553 N N . TYR B 2 91 ? -3.45065 17.93378 16.64378 1.000 58.14332 421 TYR C N 1
ATOM 1554 C CA . TYR B 2 91 ? -2.97489 17.19653 15.48431 1.000 59.30162 421 TYR C CA 1
ATOM 1555 C C . TYR B 2 91 ? -3.23816 15.69865 15.53647 1.000 58.47099 421 TYR C C 1
ATOM 1556 O O . TYR B 2 91 ? -3.12522 15.04001 14.49790 1.000 62.53546 421 TYR C O 1
ATOM 1565 N N . ASN B 2 92 ? -3.57433 15.13749 16.69541 1.000 56.47855 422 ASN C N 1
ATOM 1566 C CA . ASN B 2 92 ? -3.66054 13.68779 16.83612 1.000 55.51062 422 ASN C CA 1
ATOM 1567 C C . ASN B 2 92 ? -5.05256 13.19156 17.19401 1.000 55.94325 422 ASN C C 1
ATOM 1568 O O . ASN B 2 92 ? -5.59493 12.32902 16.49116 1.000 54.50300 422 ASN C O 1
ATOM 1573 N N . TYR B 2 93 ? -5.64961 13.69942 18.26929 1.000 53.78426 423 TYR C N 1
ATOM 1574 C CA . TYR B 2 93 ? -6.95003 13.21423 18.72080 1.000 54.48966 423 TYR C CA 1
ATOM 1575 C C . TYR B 2 93 ? -7.66241 14.33794 19.45503 1.000 56.18485 423 TYR C C 1
ATOM 1576 O O . TYR B 2 93 ? -7.18725 14.79173 20.50032 1.000 53.40800 423 TYR C O 1
ATOM 1585 N N . LYS B 2 94 ? -8.80805 14.76311 18.92339 1.000 57.27997 424 LYS C N 1
ATOM 1586 C CA . LYS B 2 94 ? -9.52231 15.94123 19.40250 1.000 60.39917 424 LYS C CA 1
ATOM 1587 C C . LYS B 2 94 ? -10.91873 15.54887 19.86269 1.000 59.86565 424 LYS C C 1
ATOM 1588 O O . LYS B 2 94 ? -11.72924 15.07528 19.05958 1.000 59.74057 424 LYS C O 1
ATOM 1594 N N . LEU B 2 95 ? -11.19828 15.75193 21.15020 1.000 58.38517 425 LEU C N 1
ATOM 1595 C CA . LEU B 2 95 ? -12.55840 15.63762 21.64830 1.000 58.59421 425 LEU C CA 1
ATOM 1596 C C . LEU B 2 95 ? -13.31803 16.94148 21.40365 1.000 63.63881 425 LEU C C 1
ATOM 1597 O O . LEU B 2 95 ? -12.73417 18.02771 21.45554 1.000 65.65577 425 LEU C O 1
ATOM 1602 N N . PRO B 2 96 ? -14.61683 16.86316 21.13205 1.000 63.47690 426 PRO C N 1
ATOM 1603 C CA . PRO B 2 96 ? -15.40434 18.08229 20.93643 1.000 66.84135 426 PRO C CA 1
ATOM 1604 C C . PRO B 2 96 ? -15.68179 18.78658 22.25612 1.000 68.15089 426 PRO C C 1
ATOM 1605 O O . PRO B 2 96 ? -15.61948 18.19769 23.33648 1.000 66.79652 426 PRO C O 1
ATOM 1609 N N . ASP B 2 97 ? -15.98809 20.08240 22.14692 1.000 72.43478 427 ASP C N 1
ATOM 1610 C CA . ASP B 2 97 ? -16.35673 20.84866 23.33266 1.000 77.89078 427 ASP C CA 1
ATOM 1611 C C . ASP B 2 97 ? -17.64567 20.32584 23.95214 1.000 78.53929 427 ASP C C 1
ATOM 1612 O O . ASP B 2 97 ? -17.80327 20.35530 25.17729 1.000 79.95720 427 ASP C O 1
ATOM 1617 N N . ASP B 2 98 ? -18.57255 19.84378 23.12850 1.000 83.17762 428 ASP C N 1
ATOM 1618 C CA . ASP B 2 98 ? -19.79696 19.21270 23.61624 1.000 84.32026 428 ASP C CA 1
ATOM 1619 C C . ASP B 2 98 ? -19.60807 17.69646 23.64040 1.000 79.80985 428 ASP C C 1
ATOM 1620 O O . ASP B 2 98 ? -20.20341 16.94315 22.87171 1.000 82.95467 428 ASP C O 1
ATOM 1625 N N . PHE B 2 99 ? -18.75089 17.25499 24.55583 1.000 68.74674 429 PHE C N 1
ATOM 1626 C CA . PHE B 2 99 ? -18.38580 15.84912 24.66506 1.000 65.15065 429 PHE C CA 1
ATOM 1627 C C . PHE B 2 99 ? -19.18426 15.18333 25.77593 1.000 66.17225 429 PHE C C 1
ATOM 1628 O O . PHE B 2 99 ? -19.29722 15.72679 26.87966 1.000 68.54813 429 PHE C O 1
ATOM 1636 N N . THR B 2 100 ? -19.73738 14.00959 25.47798 1.000 66.33938 430 THR C N 1
ATOM 1637 C CA . THR B 2 100 ? -20.39566 13.17221 26.47527 1.000 67.21043 430 THR C CA 1
ATOM 1638 C C . THR B 2 100 ? -19.77740 11.78127 26.40619 1.000 63.89015 430 THR C C 1
ATOM 1639 O O . THR B 2 100 ? -20.00040 11.04110 25.44257 1.000 64.23086 430 THR C O 1
ATOM 1643 N N . GLY B 2 101 ? -18.99167 11.43683 27.41856 1.000 61.21546 431 GLY C N 1
ATOM 1644 C CA . GLY B 2 101 ? -18.32770 10.15208 27.44744 1.000 58.51926 431 GLY C CA 1
ATOM 1645 C C . GLY B 2 101 ? -17.30677 10.11108 28.56623 1.000 56.32968 431 GLY C C 1
ATOM 1646 O O . GLY B 2 101 ? -17.29265 10.97185 29.44789 1.000 57.49897 431 GLY C O 1
ATOM 1647 N N . CYS B 2 102 ? -16.44918 9.09370 28.51133 1.000 57.27916 432 CYS C N 1
ATOM 1648 C CA . CYS B 2 102 ? -15.46280 8.86131 29.55520 1.000 56.59669 432 CYS C CA 1
ATOM 1649 C C . CYS B 2 102 ? -14.07142 8.72878 28.95463 1.000 54.56188 432 CYS C C 1
ATOM 1650 O O . CYS B 2 102 ? -13.89814 8.22861 27.84009 1.000 53.66405 432 CYS C O 1
ATOM 1653 N N . VAL B 2 103 ? -13.07981 9.18681 29.71165 1.000 54.82338 433 VAL C N 1
ATOM 1654 C CA . VAL B 2 103 ? -11.67661 9.08317 29.33479 1.000 53.27435 433 VAL C CA 1
ATOM 1655 C C . VAL B 2 103 ? -10.97717 8.24935 30.39593 1.000 53.61893 433 VAL C C 1
ATOM 1656 O O . VAL B 2 103 ? -10.94247 8.63277 31.57250 1.000 54.76256 433 VAL C O 1
ATOM 1660 N N . ILE B 2 104 ? -10.42811 7.11061 29.98382 1.000 49.67480 434 ILE C N 1
ATOM 1661 C CA . ILE B 2 104 ? -9.79023 6.16412 30.88872 1.000 50.01441 434 ILE C CA 1
ATOM 1662 C C . ILE B 2 104 ? -8.35749 5.94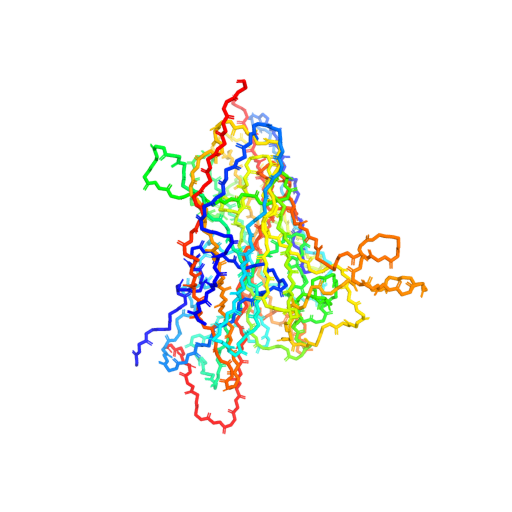697 30.42519 1.000 49.22498 434 ILE C C 1
ATOM 1663 O O . ILE B 2 104 ? -8.11800 5.65705 29.24734 1.000 48.45811 434 ILE C O 1
ATOM 1668 N N . ALA B 2 105 ? -7.40983 6.08169 31.34999 1.000 48.24131 435 ALA C N 1
ATOM 1669 C CA . ALA B 2 105 ? -5.99909 5.92053 31.03496 1.000 48.23197 435 ALA C CA 1
ATOM 1670 C C . ALA B 2 105 ? -5.29923 5.18559 32.16717 1.000 49.35602 435 ALA C C 1
ATOM 1671 O O . ALA B 2 105 ? -5.70438 5.26922 33.32992 1.000 49.30684 435 ALA C O 1
ATOM 1673 N N . TRP B 2 106 ? -4.23718 4.46459 31.81365 1.000 50.46819 436 TRP C N 1
ATOM 1674 C CA . TRP B 2 106 ? -3.42833 3.77666 32.80657 1.000 50.92117 436 TRP C CA 1
ATOM 1675 C C . TRP B 2 106 ? -1.98454 3.71307 32.33120 1.000 50.58625 436 TRP C C 1
ATOM 1676 O O . TRP B 2 106 ? -1.70509 3.75883 31.12972 1.000 51.13207 436 TRP C O 1
ATOM 1687 N N . ASN B 2 107 ? -1.07283 3.60739 33.29668 1.000 53.43752 437 ASN C N 1
ATOM 1688 C CA . ASN B 2 107 ? 0.35352 3.53836 33.00240 1.000 51.53263 437 ASN C CA 1
ATOM 1689 C C . ASN B 2 107 ? 0.69916 2.19417 32.37834 1.000 54.12257 437 ASN C C 1
ATOM 1690 O O . ASN B 2 107 ? 0.39834 1.14086 32.94622 1.000 54.25058 437 ASN C O 1
ATOM 1695 N N . SER B 2 108 ? 1.34652 2.22544 31.21994 1.000 50.34876 438 SER C N 1
ATOM 1696 C CA . SER B 2 108 ? 1.70964 1.01002 30.50438 1.000 54.27683 438 SER C CA 1
ATOM 1697 C C . SER B 2 108 ? 3.21913 0.90497 30.32627 1.000 58.67400 438 SER C C 1
ATOM 1698 O O . SER B 2 108 ? 3.70883 0.44889 29.29138 1.000 60.46293 438 SER C O 1
ATOM 1701 N N . ASN B 2 109 ? 3.97495 1.32191 31.34608 1.000 59.10683 439 ASN C N 1
ATOM 1702 C CA . ASN B 2 109 ? 5.43192 1.30379 31.24888 1.000 60.19351 439 ASN C CA 1
ATOM 1703 C C . ASN B 2 109 ? 5.96543 -0.11960 31.10975 1.000 63.81358 439 ASN C C 1
ATOM 1704 O O . ASN B 2 109 ? 6.95108 -0.35145 30.40113 1.000 67.25762 439 ASN C O 1
ATOM 1709 N N . ASN B 2 110 ? 5.32648 -1.08839 31.77446 1.000 63.14193 440 ASN C N 1
ATOM 1710 C CA . ASN B 2 110 ? 5.78767 -2.47274 31.71166 1.000 66.36899 440 ASN C CA 1
ATOM 1711 C C . ASN B 2 110 ? 5.57925 -3.09772 30.33668 1.000 68.29269 440 ASN C C 1
ATOM 1712 O O . ASN B 2 110 ? 6.27368 -4.06070 29.99706 1.000 71.79015 440 ASN C O 1
ATOM 1717 N N . LEU B 2 111 ? 4.64777 -2.57698 29.53949 1.000 63.31264 441 LEU C N 1
ATOM 1718 C CA . LEU B 2 111 ? 4.33219 -3.14467 28.23306 1.000 64.92716 441 LEU C CA 1
ATOM 1719 C C . LEU B 2 111 ? 4.95212 -2.37725 27.07382 1.000 65.72669 441 LEU C C 1
ATOM 1720 O O . LEU B 2 111 ? 5.36388 -2.98906 26.08491 1.000 67.91366 441 LEU C O 1
ATOM 1725 N N . ASP B 2 112 ? 5.02587 -1.05098 27.16248 1.000 58.74175 442 ASP C N 1
ATOM 1726 C CA . ASP B 2 112 ? 5.38929 -0.22196 26.02134 1.000 57.41542 442 ASP C CA 1
ATOM 1727 C C . ASP B 2 112 ? 6.74104 0.46257 26.18088 1.000 61.39922 442 ASP C C 1
ATOM 1728 O O . ASP B 2 112 ? 7.04896 1.38355 25.41799 1.000 59.20020 442 ASP C O 1
ATOM 1733 N N . SER B 2 113 ? 7.55741 0.03786 27.14070 1.000 65.17020 443 SER C N 1
ATOM 1734 C CA . SER B 2 113 ? 8.89316 0.58620 27.32901 1.000 65.29763 443 SER C CA 1
ATOM 1735 C C . SER B 2 113 ? 9.92026 -0.52310 27.17307 1.000 68.01797 443 SER C C 1
ATOM 1736 O O . SER B 2 113 ? 9.77365 -1.59798 27.76418 1.000 71.30384 443 SER C O 1
ATOM 1739 N N . LYS B 2 114 ? 10.95038 -0.26023 26.37579 1.000 69.66834 444 LYS C N 1
ATOM 1740 C CA . LYS B 2 114 ? 12.08989 -1.15127 26.23063 1.000 70.34703 444 LYS C CA 1
ATOM 1741 C C . LYS B 2 114 ? 13.31798 -0.51834 26.86596 1.000 71.70827 444 LYS C C 1
ATOM 1742 O O . LYS B 2 114 ? 13.45963 0.70760 26.89208 1.000 69.67634 444 LYS C O 1
ATOM 1748 N N . VAL B 2 115 ? 14.20912 -1.36707 27.38133 1.000 74.06277 445 VAL C N 1
ATOM 1749 C CA . VAL B 2 115 ? 15.52011 -0.88450 27.79022 1.000 75.87831 445 VAL C CA 1
ATOM 1750 C C . VAL B 2 115 ? 16.24656 -0.36387 26.55969 1.000 73.47507 445 VAL C C 1
ATOM 1751 O O . VAL B 2 115 ? 16.27808 -1.01879 25.50989 1.000 72.84811 445 VAL C O 1
ATOM 1755 N N . GLY B 2 116 ? 16.81809 0.83111 26.67520 1.000 72.45520 446 GLY C N 1
ATOM 1756 C CA . GLY B 2 116 ? 17.36462 1.51092 25.52301 1.000 70.06484 446 GLY C CA 1
ATOM 1757 C C . GLY B 2 116 ? 16.35596 2.30343 24.72283 1.000 65.74879 446 GLY C C 1
ATOM 1758 O O . GLY B 2 116 ? 16.74744 2.98567 23.76660 1.000 63.89368 446 GLY C O 1
ATOM 1759 N N . GLY B 2 117 ? 15.07283 2.23029 25.07550 1.000 64.97535 447 GLY C N 1
ATOM 1760 C CA . GLY B 2 117 ? 14.05148 3.04948 24.45273 1.000 61.34270 447 GLY C CA 1
ATOM 1761 C C . GLY B 2 117 ? 13.21673 2.35767 23.39471 1.000 59.63522 447 GLY C C 1
ATOM 1762 O O . GLY B 2 117 ? 13.74727 1.67958 22.50977 1.000 60.12458 447 GLY C O 1
ATOM 1763 N N . ASN B 2 118 ? 11.90013 2.51901 23.48500 1.000 62.92930 448 ASN C N 1
ATOM 1764 C CA . ASN B 2 118 ? 10.97579 2.06478 22.45479 1.000 58.21804 448 ASN C CA 1
ATOM 1765 C C . ASN B 2 118 ? 10.56019 3.27536 21.62986 1.000 55.71720 448 ASN C C 1
ATOM 1766 O O . ASN B 2 118 ? 9.97746 4.22392 22.16486 1.000 60.81112 448 ASN C O 1
ATOM 1771 N N . TYR B 2 119 ? 10.87942 3.24803 20.33612 1.000 56.85626 449 TYR C N 1
ATOM 1772 C CA . TYR B 2 119 ? 10.62680 4.36014 19.42832 1.000 55.74309 449 TYR C CA 1
ATOM 1773 C C . TYR B 2 119 ? 9.60968 3.99135 18.35109 1.000 54.57273 449 TYR C C 1
ATOM 1774 O O . TYR B 2 119 ? 9.60938 4.57359 17.26237 1.000 51.99602 449 TYR C O 1
ATOM 1783 N N . ASN B 2 120 ? 8.73750 3.02447 18.63962 1.000 53.68639 450 ASN C N 1
ATOM 1784 C CA . ASN B 2 120 ? 7.77789 2.54577 17.65288 1.000 54.52311 450 ASN C CA 1
ATOM 1785 C C . ASN B 2 120 ? 6.45850 3.30718 17.67341 1.000 51.82609 450 ASN C C 1
ATOM 1786 O O . ASN B 2 120 ? 5.74828 3.30950 16.66136 1.000 53.32210 450 ASN C O 1
ATOM 1791 N N . TYR B 2 121 ? 6.11824 3.95773 18.78406 1.000 48.77133 451 TYR C N 1
ATOM 1792 C CA . TYR B 2 121 ? 4.91539 4.77657 18.86270 1.000 47.74219 451 TYR C CA 1
ATOM 1793 C C . TYR B 2 121 ? 5.21598 6.17773 18.35021 1.000 46.93087 451 TYR C C 1
ATOM 1794 O O . TYR B 2 121 ? 6.17013 6.81922 18.80106 1.000 50.11814 451 TYR C O 1
ATOM 1803 N N . LEU B 2 122 ? 4.40325 6.65083 17.41378 1.000 50.12700 452 LEU C N 1
ATOM 1804 C CA . LEU B 2 122 ? 4.59355 7.96764 16.82654 1.000 51.18432 452 LEU C CA 1
ATOM 1805 C C . LEU B 2 122 ? 3.45428 8.90008 17.22007 1.000 50.30806 452 LEU C C 1
ATOM 1806 O O . LEU B 2 122 ? 2.43748 8.48830 17.78250 1.000 52.40756 452 LEU C O 1
ATOM 1811 N N . TYR B 2 123 ? 3.65207 10.18194 16.92550 1.000 52.77086 453 TYR C N 1
ATOM 1812 C CA . TYR B 2 123 ? 2.61003 11.18747 17.06342 1.000 53.09492 453 TYR C CA 1
ATOM 1813 C C . TYR B 2 123 ? 2.84790 12.25333 16.00606 1.000 53.79982 453 TYR C C 1
ATOM 1814 O O . TYR B 2 123 ? 3.99083 12.51876 15.62544 1.000 55.73450 453 TYR C O 1
ATOM 1823 N N . ARG B 2 124 ? 1.76331 12.85059 15.51930 1.000 56.12072 454 ARG C N 1
ATOM 1824 C CA . ARG B 2 124 ? 1.88500 13.89799 14.51580 1.000 56.66721 454 ARG C CA 1
ATOM 1825 C C . ARG B 2 124 ? 2.30855 15.19890 15.18081 1.000 59.24741 454 ARG C C 1
ATOM 1826 O O . ARG B 2 124 ? 1.66954 15.66080 16.13183 1.000 58.99018 454 ARG C O 1
ATOM 1834 N N . LEU B 2 125 ? 3.38945 15.78632 14.67476 1.000 60.66805 455 LEU C N 1
ATOM 1835 C CA . LEU B 2 125 ? 3.94931 17.00409 15.24043 1.000 65.69831 455 LEU C CA 1
ATOM 1836 C C . LEU B 2 125 ? 3.60855 18.24931 14.43678 1.000 68.56807 455 LEU C C 1
ATOM 1837 O O . LEU B 2 125 ? 3.53672 19.34015 15.01092 1.000 71.47284 455 LEU C O 1
ATOM 1842 N N . PHE B 2 126 ? 3.38198 18.11534 13.13115 1.000 71.81062 456 PHE C N 1
ATOM 1843 C CA . PHE B 2 126 ? 3.10653 19.25273 12.26373 1.000 73.28841 456 PHE C CA 1
ATOM 1844 C C . PHE B 2 126 ? 1.83700 19.00170 11.46447 1.000 71.16718 456 PHE C C 1
ATOM 1845 O O . PHE B 2 126 ? 1.67266 17.92987 10.87275 1.000 71.15959 456 PHE C O 1
ATOM 1853 N N . ARG B 2 127 ? 0.94598 19.99074 11.44703 1.000 68.46981 457 ARG C N 1
ATOM 1854 C CA . ARG B 2 127 ? -0.22338 19.95680 10.58209 1.000 69.33649 457 ARG C CA 1
ATOM 1855 C C . ARG B 2 127 ? -0.59890 21.38509 10.21579 1.000 73.92619 457 ARG C C 1
ATOM 1856 O O . ARG B 2 127 ? -0.34489 22.32345 10.97643 1.000 76.68287 457 ARG C O 1
ATOM 1864 N N . LYS B 2 128 ? -1.20691 21.54003 9.03734 1.000 74.21887 458 LYS C N 1
ATOM 1865 C CA . LYS B 2 128 ? -1.60272 22.86800 8.57567 1.000 76.56017 458 LYS C CA 1
ATOM 1866 C C . LYS B 2 128 ? -2.70403 23.45135 9.45294 1.000 78.08098 458 LYS C C 1
ATOM 1867 O O . LYS B 2 128 ? -2.58733 24.57991 9.94427 1.000 82.91953 458 LYS C O 1
ATOM 1873 N N A SER B 2 129 ? -3.78113 22.70049 9.65710 0.690 73.88522 459 SER C N 1
ATOM 1874 N N B SER B 2 129 ? -3.78335 22.70044 9.65396 0.310 74.21035 459 SER C N 1
ATOM 1875 C CA A SER B 2 129 ? -4.90867 23.13555 10.46495 0.690 75.86035 459 SER C CA 1
ATOM 1876 C CA B SER B 2 129 ? -4.90722 23.13684 10.46579 0.310 75.83432 459 SER C CA 1
ATOM 1877 C C A SER B 2 129 ? -5.12347 22.16124 11.61628 0.690 74.72065 459 SER C C 1
ATOM 1878 C C B SER B 2 129 ? -5.12810 22.15995 11.61257 0.310 74.62763 459 SER C C 1
ATOM 1879 O O A SER B 2 129 ? -4.60952 21.03956 11.62004 0.690 73.92786 459 SER C O 1
ATOM 1880 O O B SER B 2 129 ? -4.61911 21.03616 11.60807 0.310 73.75547 459 SER C O 1
ATOM 1885 N N . ASN B 2 130 ? -5.90041 22.60349 12.60046 1.000 80.44579 460 ASN C N 1
ATOM 1886 C CA . ASN B 2 130 ? -6.19319 21.77657 13.76107 1.000 74.19707 460 ASN C CA 1
ATOM 1887 C C . ASN B 2 130 ? -7.20666 20.69675 13.41425 1.000 70.97658 460 ASN C C 1
ATOM 1888 O O . ASN B 2 130 ? -8.12236 20.91058 12.61492 1.000 72.83769 460 ASN C O 1
ATOM 1893 N N . LEU B 2 131 ? -7.03735 19.53627 14.03713 1.000 73.61893 461 LEU C N 1
ATOM 1894 C CA . LEU B 2 131 ? -7.87132 18.38041 13.74654 1.000 71.29769 461 LEU C CA 1
ATOM 1895 C C . LEU B 2 131 ? -9.30054 18.62040 14.21922 1.000 69.04498 461 LEU C C 1
ATOM 1896 O O . LEU B 2 131 ? -9.52639 19.08734 15.34041 1.000 64.67020 461 LEU C O 1
ATOM 1901 N N . LYS B 2 132 ? -10.26532 18.30774 13.35594 1.000 74.13724 462 LYS C N 1
ATOM 1902 C CA . LYS B 2 132 ? -11.66551 18.37830 13.73326 1.000 73.27046 462 LYS C CA 1
ATOM 1903 C C . LYS B 2 132 ? -11.98068 17.29141 14.76141 1.000 68.65806 462 LYS C C 1
ATOM 1904 O O . LYS B 2 132 ? -11.27477 16.28270 14.84711 1.000 66.70102 462 LYS C O 1
ATOM 1910 N N . PRO B 2 133 ? -13.02688 17.48297 15.56621 1.000 70.10272 463 PRO C N 1
ATOM 1911 C CA . PRO B 2 133 ? -13.34009 16.49883 16.61224 1.000 64.58780 463 PRO C CA 1
ATOM 1912 C C . PRO B 2 133 ? -13.59029 15.11275 16.03280 1.000 64.02452 463 PRO C C 1
ATOM 1913 O O . PRO B 2 133 ? -14.37964 14.94181 15.09990 1.000 66.89797 463 PRO C O 1
ATOM 1917 N N . PHE B 2 134 ? -12.89252 14.12242 16.59423 1.000 63.36959 464 PHE C N 1
ATOM 1918 C CA . PHE B 2 134 ? -12.97618 12.70873 16.23338 1.000 61.27867 464 PHE C CA 1
ATOM 1919 C C . PHE B 2 134 ? -12.44285 12.41465 14.83909 1.000 65.31026 464 PHE C C 1
ATOM 1920 O O . PHE B 2 134 ? -12.64922 11.30819 14.32564 1.000 65.26577 464 PHE C O 1
ATOM 1928 N N . GLU B 2 135 ? -11.76747 13.36888 14.20970 1.000 62.06358 465 GLU C N 1
ATOM 1929 C CA . GLU B 2 135 ? -11.09035 13.11319 12.95074 1.000 64.38370 465 GLU C CA 1
ATOM 1930 C C . GLU B 2 135 ? -9.77555 12.38617 13.20862 1.000 61.81995 465 GLU C C 1
ATOM 1931 O O . GLU B 2 135 ? -9.13663 12.56004 14.25156 1.000 57.23128 465 GLU C O 1
ATOM 1937 N N . ARG B 2 136 ? -9.37704 11.55535 12.25130 1.000 65.92129 466 ARG C N 1
ATOM 1938 C CA . ARG B 2 136 ? -8.08585 10.88570 12.29340 1.000 63.31886 466 ARG C CA 1
ATOM 1939 C C . ARG B 2 136 ? -7.32004 11.21335 11.02209 1.000 70.44510 466 ARG C C 1
ATOM 1940 O O . ARG B 2 136 ? -7.87256 11.12915 9.92040 1.000 76.87196 466 ARG C O 1
ATOM 1948 N N . ASP B 2 137 ? -6.05634 11.59265 11.17790 1.000 60.28972 467 ASP C N 1
ATOM 1949 C CA . ASP B 2 137 ? -5.19118 11.93145 10.05643 1.000 66.99132 467 ASP C CA 1
ATOM 1950 C C . ASP B 2 137 ? -4.15390 10.83022 9.88535 1.000 62.38957 467 ASP C C 1
ATOM 1951 O O . ASP B 2 137 ? -3.35886 10.57247 10.79571 1.000 56.09860 467 ASP C O 1
ATOM 1956 N N . ILE B 2 138 ? -4.16603 10.19001 8.71720 1.000 76.45041 468 ILE C N 1
ATOM 1957 C CA . ILE B 2 138 ? -3.27277 9.07441 8.42878 1.000 70.90536 468 ILE C CA 1
ATOM 1958 C C . ILE B 2 138 ? -2.11047 9.47247 7.52159 1.000 74.47147 468 ILE C C 1
ATOM 1959 O O . ILE B 2 138 ? -1.04079 8.84665 7.59720 1.000 68.67797 468 ILE C O 1
ATOM 1964 N N . SER B 2 139 ? -2.26928 10.51888 6.71111 1.000 76.03106 469 SER C N 1
ATOM 1965 C CA . SER B 2 139 ? -1.28874 10.85890 5.68744 1.000 77.78124 469 SER C CA 1
ATOM 1966 C C . SER B 2 139 ? 0.09926 11.07767 6.28253 1.000 70.79619 469 SER C C 1
ATOM 1967 O O . SER B 2 139 ? 0.25454 11.45813 7.44636 1.000 66.47014 469 SER C O 1
ATOM 1970 N N . THR B 2 140 ? 1.11836 10.83098 5.45579 1.000 83.58792 470 THR C N 1
ATOM 1971 C CA . THR B 2 140 ? 2.51599 10.97723 5.84617 1.000 78.19537 470 THR C CA 1
ATOM 1972 C C . THR B 2 140 ? 3.26008 11.95690 4.94528 1.000 80.61838 470 THR C C 1
ATOM 1973 O O . THR B 2 140 ? 4.49080 11.89942 4.85565 1.000 79.18401 470 THR C O 1
ATOM 1977 N N . GLU B 2 141 ? 2.53951 12.85044 4.27347 1.000 84.54355 471 GLU C N 1
ATOM 1978 C CA . GLU B 2 141 ? 3.16576 13.77026 3.33596 1.000 87.35363 471 GLU C CA 1
ATOM 1979 C C . GLU B 2 141 ? 4.03842 14.78439 4.06837 1.000 84.25714 471 GLU C C 1
ATOM 1980 O O . GLU B 2 141 ? 3.76707 15.16274 5.21151 1.000 82.77439 471 GLU C O 1
ATOM 1986 N N . ILE B 2 142 ? 5.10223 15.22189 3.38748 1.000 92.00799 472 ILE C N 1
ATOM 1987 C CA . ILE B 2 142 ? 6.05497 16.14994 3.98597 1.000 89.13779 472 ILE C CA 1
ATOM 1988 C C . ILE B 2 142 ? 5.36564 17.46810 4.29982 1.000 93.63384 472 ILE C C 1
ATOM 1989 O O . ILE B 2 142 ? 4.69728 18.06207 3.44415 1.000 98.05472 472 ILE C O 1
ATOM 1994 N N . TYR B 2 143 ? 5.53029 17.93451 5.53484 1.000 84.72556 473 TYR C N 1
ATOM 1995 C CA . TYR B 2 143 ? 4.92102 19.18439 5.96970 1.000 87.71895 473 TYR C CA 1
ATOM 1996 C C . TYR B 2 143 ? 5.68954 20.36113 5.38385 1.000 93.16722 473 TYR C C 1
ATOM 1997 O O . TYR B 2 143 ? 6.89737 20.49719 5.60718 1.000 90.65633 473 TYR C O 1
ATOM 2006 N N . GLN B 2 144 ? 4.98984 21.20643 4.63272 1.000 101.90323 474 GLN C N 1
ATOM 2007 C CA . GLN B 2 144 ? 5.58279 22.40126 4.03396 1.000 105.81452 474 GLN C CA 1
ATOM 2008 C C . GLN B 2 144 ? 5.75643 23.44072 5.13602 1.000 105.48361 474 GLN C C 1
ATOM 2009 O O . GLN B 2 144 ? 4.85254 24.22122 5.43596 1.000 108.07095 474 GLN C O 1
ATOM 2015 N N . ALA B 2 145 ? 6.94114 23.44894 5.75070 1.000 107.39269 475 ALA C N 1
ATOM 2016 C CA . ALA B 2 145 ? 7.15836 24.26067 6.94313 1.000 105.39847 475 ALA C CA 1
ATOM 2017 C C . ALA B 2 145 ? 7.32748 25.73526 6.60197 1.000 111.84254 475 ALA C C 1
ATOM 2018 O O . ALA B 2 145 ? 6.68053 26.59661 7.20753 1.000 114.95068 475 ALA C O 1
ATOM 2020 N N . GLY B 2 146 ? 8.19314 26.04487 5.64100 1.000 110.05321 476 GLY C N 1
ATOM 2021 C CA . GLY B 2 146 ? 8.51858 27.42556 5.34993 1.000 113.99819 476 GLY C CA 1
ATOM 2022 C C . GLY B 2 146 ? 7.99900 27.93060 4.02117 1.000 118.89865 476 GLY C C 1
ATOM 2023 O O . GLY B 2 146 ? 6.96374 27.47340 3.52794 1.000 119.98780 476 GLY C O 1
ATOM 2024 N N . SER B 2 147 ? 8.72648 28.87749 3.42825 1.000 119.57722 477 SER C N 1
ATOM 2025 C CA A SER B 2 147 ? 8.29131 29.47001 2.16785 0.680 123.65400 477 SER C CA 1
ATOM 2026 C CA B SER B 2 147 ? 8.29095 29.46982 2.16791 0.320 123.76063 477 SER C CA 1
ATOM 2027 C C . SER B 2 147 ? 8.51741 28.51775 0.99871 1.000 125.44522 477 SER C C 1
ATOM 2028 O O . SER B 2 147 ? 7.61007 28.28386 0.19104 1.000 127.15396 477 SER C O 1
ATOM 2033 N N . THR B 2 148 ? 9.71908 27.96053 0.89131 1.000 126.90300 478 THR C N 1
ATOM 2034 C CA . THR B 2 148 ? 10.04235 27.08988 -0.23631 1.000 128.47838 478 THR C CA 1
ATOM 2035 C C . THR B 2 148 ? 9.22518 25.80308 -0.17111 1.000 125.52078 478 THR C C 1
ATOM 2036 O O . THR B 2 148 ? 9.21304 25.13320 0.86796 1.000 122.63213 478 THR C O 1
ATOM 2040 N N . PRO B 2 149 ? 8.54292 25.42095 -1.24819 1.000 126.83361 479 PRO C N 1
ATOM 2041 C CA . PRO B 2 149 ? 7.73491 24.19616 -1.22047 1.000 122.61137 479 PRO C CA 1
ATOM 2042 C C . PRO B 2 149 ? 8.60968 22.95118 -1.18602 1.000 118.79415 479 PRO C C 1
ATOM 2043 O O . PRO B 2 149 ? 9.83488 23.00099 -1.31100 1.000 120.92811 479 PRO C O 1
ATOM 2047 N N . CYS B 2 150 ? 7.94841 21.80930 -1.01328 1.000 125.15105 480 CYS C N 1
ATOM 2048 C CA . CYS B 2 150 ? 8.62416 20.52780 -0.86757 1.000 123.72260 480 CYS C CA 1
ATOM 2049 C C . CYS B 2 150 ? 8.04865 19.53636 -1.86576 1.000 124.57773 480 CYS C C 1
ATOM 2050 O O . CYS B 2 150 ? 6.83147 19.33091 -1.90980 1.000 121.94513 480 CYS C O 1
ATOM 2053 N N . ASN B 2 151 ? 8.91993 18.92899 -2.66384 1.000 129.78743 481 ASN C N 1
ATOM 2054 C CA . ASN B 2 151 ? 8.51233 17.88913 -3.60764 1.000 132.51743 481 ASN C CA 1
ATOM 2055 C C . ASN B 2 151 ? 8.76525 16.50482 -3.01132 1.000 127.93152 481 ASN C C 1
ATOM 2056 O O . ASN B 2 151 ? 9.54909 15.70546 -3.52467 1.000 132.16409 481 ASN C O 1
ATOM 2061 N N . GLY B 2 152 ? 8.07412 16.23054 -1.90634 1.000 119.72582 482 GLY C N 1
ATOM 2062 C CA . GLY B 2 152 ? 8.21890 14.95435 -1.22572 1.000 115.07511 482 GLY C CA 1
ATOM 2063 C C . GLY B 2 152 ? 9.61586 14.67988 -0.71803 1.000 115.98982 482 GLY C C 1
ATOM 2064 O O . GLY B 2 152 ? 10.02761 13.51637 -0.65138 1.000 116.21388 482 GLY C O 1
ATOM 2065 N N . VAL B 2 153 ? 10.36140 15.72286 -0.35918 1.000 117.35290 483 VAL C N 1
ATOM 2066 C CA . VAL B 2 153 ? 11.73874 15.60013 0.10227 1.000 119.64311 483 VAL C CA 1
ATOM 2067 C C . VAL B 2 153 ? 11.82510 16.17322 1.50917 1.000 114.02578 483 VAL C C 1
ATOM 2068 O O . VAL B 2 153 ? 11.27549 17.24673 1.78078 1.000 112.24125 483 VAL C O 1
ATOM 2072 N N . GLU B 2 154 ? 12.50304 15.45474 2.40167 1.000 112.00245 484 GLU C N 1
ATOM 2073 C CA . GLU B 2 154 ? 12.75626 15.93738 3.75187 1.000 111.39129 484 GLU C CA 1
ATOM 2074 C C . GLU B 2 154 ? 14.06810 16.71178 3.76670 1.000 116.45803 484 GLU C C 1
ATOM 2075 O O . GLU B 2 154 ? 15.06295 16.26965 3.18508 1.000 120.99128 484 GLU C O 1
ATOM 2081 N N . GLY B 2 155 ? 14.06508 17.86594 4.42861 1.000 114.02050 485 GLY C N 1
ATOM 2082 C CA . GLY B 2 155 ? 15.23355 18.72174 4.44829 1.000 120.87571 485 GLY C CA 1
ATOM 2083 C C . GLY B 2 155 ? 14.98053 20.03749 5.15133 1.000 120.02515 485 GLY C C 1
ATOM 2084 O O . GLY B 2 155 ? 14.41668 20.06331 6.24919 1.000 114.14731 485 GLY C O 1
ATOM 2085 N N . PHE B 2 156 ? 15.41350 21.13553 4.53744 1.000 126.52593 486 PHE C N 1
ATOM 2086 C CA . PHE B 2 156 ? 15.22297 22.45834 5.11509 1.000 127.28945 486 PHE C CA 1
ATOM 2087 C C . PHE B 2 156 ? 13.80581 22.94768 4.83819 1.000 123.23234 486 PHE C C 1
ATOM 2088 O O . PHE B 2 156 ? 13.34598 22.92506 3.69185 1.000 125.00128 486 PHE C O 1
ATOM 2096 N N . ASN B 2 157 ? 13.11601 23.39002 5.89225 1.000 118.59199 487 ASN C N 1
ATOM 2097 C CA . ASN B 2 157 ? 11.71842 23.82172 5.82632 1.000 114.81413 487 ASN C CA 1
ATOM 2098 C C . ASN B 2 157 ? 10.80298 22.73766 5.26379 1.000 110.48287 487 ASN C C 1
ATOM 2099 O O . ASN B 2 157 ? 9.71446 23.03615 4.76063 1.000 109.00800 487 ASN C O 1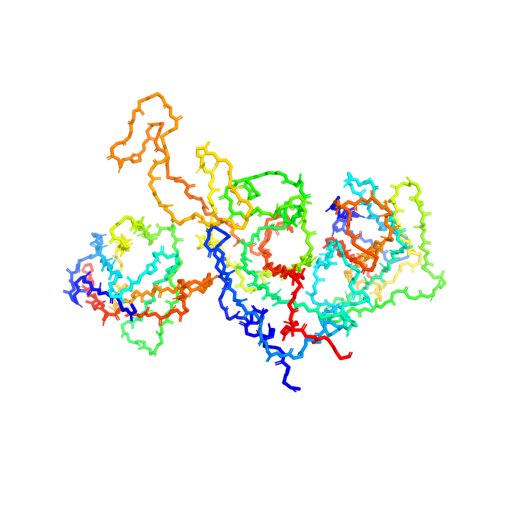
ATOM 2104 N N . CYS B 2 158 ? 11.23058 21.47803 5.34501 1.000 110.58270 488 CYS C N 1
ATOM 2105 C CA . CYS B 2 158 ? 10.46404 20.33812 4.84196 1.000 107.90857 488 CYS C CA 1
ATOM 2106 C C . CYS B 2 158 ? 10.65318 19.20087 5.84037 1.000 102.12776 488 CYS C C 1
ATOM 2107 O O . CYS B 2 158 ? 11.63454 18.45565 5.76283 1.000 101.65474 488 CYS C O 1
ATOM 2110 N N . TYR B 2 159 ? 9.71598 19.07276 6.77316 1.000 98.69657 489 TYR C N 1
ATOM 2111 C CA . TYR B 2 159 ? 9.83356 18.13619 7.87855 1.000 96.10109 489 TYR C CA 1
ATOM 2112 C C . TYR B 2 159 ? 8.90432 16.94753 7.67370 1.000 88.06069 489 TYR C C 1
ATOM 2113 O O . TYR B 2 159 ? 7.86435 17.05411 7.01778 1.000 86.53179 489 TYR C O 1
ATOM 2122 N N . PHE B 2 160 ? 9.28991 15.81383 8.24108 1.000 98.31546 490 PHE C N 1
ATOM 2123 C CA . PHE B 2 160 ? 8.38439 14.67655 8.29861 1.000 89.78385 490 PHE C CA 1
ATOM 2124 C C . PHE B 2 160 ? 7.33948 14.93967 9.37792 1.000 84.52663 490 PHE C C 1
ATOM 2125 O O . PHE B 2 160 ? 7.69931 15.28643 10.50980 1.000 85.08542 490 PHE C O 1
ATOM 2133 N N . PRO B 2 161 ? 6.04689 14.79175 9.07591 1.000 85.27015 491 PRO C N 1
ATOM 2134 C CA . PRO B 2 161 ? 5.01841 15.23986 10.02856 1.000 78.67712 491 PRO C CA 1
ATOM 2135 C C . PRO B 2 161 ? 4.98145 14.44169 11.31775 1.000 70.17850 491 PRO C C 1
ATOM 2136 O O . PRO B 2 161 ? 4.52930 14.97502 12.33884 1.000 66.29477 491 PRO C O 1
ATOM 2140 N N . LEU B 2 162 ? 5.44881 13.19899 11.31330 1.000 78.70023 492 LEU C N 1
ATOM 2141 C CA . LEU B 2 162 ? 5.36373 12.33257 12.47711 1.000 69.79906 492 LEU C CA 1
ATOM 2142 C C . LEU B 2 162 ? 6.66614 12.35919 13.26791 1.000 76.77132 492 LEU C C 1
ATOM 2143 O O . LEU B 2 162 ? 7.75044 12.56704 12.71674 1.000 86.99110 492 LEU C O 1
ATOM 2148 N N . GLN B 2 163 ? 6.54208 12.14506 14.57496 1.000 64.05959 493 GLN C N 1
ATOM 2149 C CA . GLN B 2 163 ? 7.68036 12.09707 15.47790 1.000 66.90700 493 GLN C CA 1
ATOM 2150 C C . GLN B 2 163 ? 7.47226 10.95819 16.46433 1.000 57.92104 493 GLN C C 1
ATOM 2151 O O . GLN B 2 163 ? 6.35026 10.71884 16.91891 1.000 48.83558 493 GLN C O 1
ATOM 2157 N N . SER B 2 164 ? 8.55478 10.26016 16.79186 1.000 59.49426 494 SER C N 1
ATOM 2158 C CA . SER B 2 164 ? 8.48705 9.10564 17.67380 1.000 51.56661 494 SER C CA 1
ATOM 2159 C C . SER B 2 164 ? 8.62937 9.51727 19.13359 1.000 54.39556 494 SER C C 1
ATOM 2160 O O . SER B 2 164 ? 9.27780 10.51442 19.46002 1.000 61.74830 494 SER C O 1
ATOM 2163 N N . TYR B 2 165 ? 8.00056 8.73956 20.01045 1.000 54.18225 495 TYR C N 1
ATOM 2164 C CA . TYR B 2 165 ? 8.28880 8.81292 21.43332 1.000 56.31224 495 TYR C CA 1
ATOM 2165 C C . TYR B 2 165 ? 9.52179 7.98191 21.75698 1.000 59.27415 495 TYR C C 1
ATOM 2166 O O . TYR B 2 165 ? 9.79241 6.96089 21.11907 1.000 63.97353 495 TYR C O 1
ATOM 2175 N N . GLY B 2 166 ? 10.26971 8.42360 22.76224 1.000 58.31112 496 GLY C N 1
ATOM 2176 C CA . GLY B 2 166 ? 11.28831 7.57034 23.34014 1.000 60.52742 496 GLY C CA 1
ATOM 2177 C C . GLY B 2 166 ? 10.86125 7.07812 24.70704 1.000 61.75472 496 GLY C C 1
ATOM 2178 O O . GLY B 2 166 ? 10.96061 7.81095 25.69543 1.000 62.87564 496 GLY C O 1
ATOM 2179 N N . PHE B 2 167 ? 10.39351 5.83651 24.78248 1.000 57.05418 497 PHE C N 1
ATOM 2180 C CA . PHE B 2 167 ? 9.83060 5.28488 26.00950 1.000 60.77384 497 PHE C CA 1
ATOM 2181 C C . PHE B 2 167 ? 10.86053 4.36383 26.65107 1.000 64.32889 497 PHE C C 1
ATOM 2182 O O . PHE B 2 167 ? 11.14941 3.28191 26.12972 1.000 65.07122 497 PHE C O 1
ATOM 2190 N N . GLN B 2 168 ? 11.40793 4.79502 27.78431 1.000 61.72890 498 GLN C N 1
ATOM 2191 C CA . GLN B 2 168 ? 12.38618 4.02781 28.52636 1.000 64.63136 498 GLN C CA 1
ATOM 2192 C C . GLN B 2 168 ? 11.89144 3.78624 29.94606 1.000 65.32446 498 GLN C C 1
ATOM 2193 O O . GLN B 2 168 ? 11.22483 4.65296 30.52168 1.000 64.99505 498 GLN C O 1
ATOM 2199 N N . PRO B 2 169 ? 12.18812 2.62352 30.53013 1.000 65.21454 499 PRO C N 1
ATOM 2200 C CA . PRO B 2 169 ? 11.77383 2.37319 31.92086 1.000 65.64716 499 PRO C CA 1
ATOM 2201 C C . PRO B 2 169 ? 12.28017 3.41522 32.90275 1.000 69.74634 499 PRO C C 1
ATOM 2202 O O . PRO B 2 169 ? 11.60381 3.69829 33.90023 1.000 69.23479 499 PRO C O 1
ATOM 2206 N N . THR B 2 170 ? 13.44852 4.00076 32.64863 1.000 71.89337 500 THR C N 1
ATOM 2207 C CA . THR B 2 170 ? 14.04791 4.97737 33.54830 1.000 73.34613 500 THR C CA 1
ATOM 2208 C C . THR B 2 170 ? 13.48618 6.38546 33.37170 1.000 72.24143 500 THR C C 1
ATOM 2209 O O . THR B 2 170 ? 14.03214 7.32769 33.95628 1.000 76.50700 500 THR C O 1
ATOM 2213 N N . ASN B 2 171 ? 12.42721 6.55789 32.58598 1.000 72.02181 501 ASN C N 1
ATOM 2214 C CA . ASN B 2 171 ? 11.84546 7.87756 32.39481 1.000 70.41678 501 ASN C CA 1
ATOM 2215 C C . ASN B 2 171 ? 10.96113 8.25286 33.57647 1.000 70.90012 501 ASN C C 1
ATOM 2216 O O . ASN B 2 171 ? 10.37888 7.39331 34.24402 1.000 73.69569 501 ASN C O 1
ATOM 2221 N N . GLY B 2 172 ? 10.86698 9.55490 33.83285 1.000 69.29923 502 GLY C N 1
ATOM 2222 C CA . GLY B 2 172 ? 9.86149 10.04466 34.75262 1.000 68.76750 502 GLY C CA 1
ATOM 2223 C C . GLY B 2 172 ? 8.45994 9.77268 34.24221 1.000 65.59629 502 GLY C C 1
ATOM 2224 O O . GLY B 2 172 ? 8.24061 9.49734 33.06107 1.000 63.64295 502 GLY C O 1
ATOM 2225 N N . VAL B 2 173 ? 7.49078 9.85820 35.15814 1.000 70.62321 503 VAL C N 1
ATOM 2226 C CA . VAL B 2 173 ? 6.11884 9.47834 34.82510 1.000 68.87499 503 VAL C CA 1
ATOM 2227 C C . VAL B 2 173 ? 5.55069 10.36569 33.72626 1.000 67.54718 503 VAL C C 1
ATOM 2228 O O . VAL B 2 173 ? 4.64272 9.95312 32.99398 1.000 66.35301 503 VAL C O 1
ATOM 2232 N N . GLY B 2 174 ? 6.06893 11.58836 33.58586 1.000 66.92948 504 GLY C N 1
ATOM 2233 C CA . GLY B 2 174 ? 5.60597 12.45844 32.51925 1.000 63.06412 504 GLY C CA 1
ATOM 2234 C C . GLY B 2 174 ? 5.93864 11.93343 31.13741 1.000 61.42217 504 GLY C C 1
ATOM 2235 O O . GLY B 2 174 ? 5.21833 12.20873 30.17524 1.000 59.66208 504 GLY C O 1
ATOM 2236 N N . TYR B 2 175 ? 7.02476 11.16828 31.01620 1.000 68.70533 505 TYR C N 1
ATOM 2237 C CA . TYR B 2 175 ? 7.42714 10.57918 29.74495 1.000 67.50061 505 TYR C CA 1
ATOM 2238 C C . TYR B 2 175 ? 7.26157 9.06126 29.73639 1.000 67.23763 505 TYR C C 1
ATOM 2239 O O . TYR B 2 175 ? 7.85343 8.37730 28.89515 1.000 66.66312 505 TYR C O 1
ATOM 2248 N N . GLN B 2 176 ? 6.48336 8.52367 30.65563 1.000 60.20844 506 GLN C N 1
ATOM 2249 C CA . GLN B 2 176 ? 6.20609 7.10422 30.51493 1.000 59.26779 506 GLN C CA 1
ATOM 2250 C C . GLN B 2 176 ? 4.96232 6.89493 29.65544 1.000 57.13896 506 GLN C C 1
ATOM 2251 O O . GLN B 2 176 ? 4.08061 7.75932 29.60751 1.000 56.57929 506 GLN C O 1
ATOM 2257 N N . PRO B 2 177 ? 4.86175 5.76727 28.95367 1.000 53.44558 507 PRO C N 1
ATOM 2258 C CA . PRO B 2 177 ? 3.72592 5.57561 28.04604 1.000 50.84856 507 PRO C CA 1
ATOM 2259 C C . PRO B 2 177 ? 2.44037 5.29702 28.80752 1.000 50.90652 507 PRO C C 1
ATOM 2260 O O . PRO B 2 177 ? 2.43297 4.59160 29.81874 1.000 53.96636 507 PRO C O 1
ATOM 2264 N N . TYR B 2 178 ? 1.34528 5.86461 28.31004 1.000 50.57059 508 TYR C N 1
ATOM 2265 C CA . TYR B 2 178 ? 0.02033 5.65280 28.87524 1.000 52.05277 508 TYR C CA 1
ATOM 2266 C C . TYR B 2 178 ? -0.92116 5.17003 27.78388 1.000 47.44625 508 TYR C C 1
ATOM 2267 O O . TYR B 2 178 ? -1.00425 5.78041 26.71312 1.000 45.57007 508 TYR C O 1
ATOM 2276 N N . ARG B 2 179 ? -1.60895 4.06542 28.04909 1.000 55.91964 509 ARG C N 1
ATOM 2277 C CA . ARG B 2 179 ? -2.67261 3.59679 27.17629 1.000 53.60025 509 ARG C CA 1
ATOM 2278 C C . ARG B 2 179 ? -3.97531 4.26142 27.59642 1.000 54.78326 509 ARG C C 1
ATOM 2279 O O . ARG B 2 179 ? -4.30654 4.29644 28.78635 1.000 54.88974 509 ARG C O 1
ATOM 2287 N N . VAL B 2 180 ? -4.69979 4.80209 26.62141 1.000 47.06708 510 VAL C N 1
ATOM 2288 C CA . VAL B 2 180 ? -5.91486 5.56734 26.86878 1.000 49.94490 510 VAL C CA 1
ATOM 2289 C C . VAL B 2 180 ? -7.06505 4.91611 26.11508 1.000 48.18507 510 VAL C C 1
ATOM 2290 O O . VAL B 2 180 ? -6.92347 4.56628 24.93797 1.000 45.91616 510 VAL C O 1
ATOM 2294 N N . VAL B 2 181 ? -8.19625 4.74944 26.79485 1.000 47.38205 511 VAL C N 1
ATOM 2295 C CA . VAL B 2 181 ? -9.44932 4.33925 26.17004 1.000 47.38595 511 VAL C CA 1
ATOM 2296 C C . VAL B 2 181 ? -10.47943 5.42028 26.45462 1.000 50.27199 511 VAL C C 1
ATOM 2297 O O . VAL B 2 181 ? -10.74195 5.74478 27.61997 1.000 51.34534 511 VAL C O 1
ATOM 2301 N N . VAL B 2 182 ? -11.05099 5.98506 25.39719 1.000 47.07315 512 VAL C N 1
ATOM 2302 C CA . VAL B 2 182 ? -12.11234 6.97608 25.51450 1.000 50.03349 512 VAL C CA 1
ATOM 2303 C C . VAL B 2 182 ? -13.38771 6.36772 24.95259 1.000 50.72760 512 VAL C C 1
ATOM 2304 O O . VAL B 2 182 ? -13.41791 5.91404 23.80145 1.000 50.32572 512 VAL C O 1
ATOM 2308 N N . LEU B 2 183 ? -14.42767 6.33252 25.77791 1.000 50.40141 513 LEU C N 1
ATOM 2309 C CA . LEU B 2 183 ? -15.74958 5.87864 25.37160 1.000 51.63631 513 LEU C CA 1
ATOM 2310 C C . LEU B 2 183 ? -16.61775 7.10535 25.12806 1.000 55.06821 513 LEU C C 1
ATOM 2311 O O . LEU B 2 183 ? -16.83840 7.90007 26.04582 1.000 55.60734 513 LEU C O 1
ATOM 2316 N N . SER B 2 184 ? -17.08834 7.27009 23.89583 1.000 53.86701 514 SER C N 1
ATOM 2317 C CA . SER B 2 184 ? -17.96024 8.37828 23.53016 1.000 56.93645 514 SER C CA 1
ATOM 2318 C C . SER B 2 184 ? -19.38476 7.86381 23.38572 1.000 60.36577 514 SER C C 1
ATOM 2319 O O . SER B 2 184 ? -19.63487 6.91818 22.63152 1.000 61.32947 514 SER C O 1
ATOM 2322 N N . PHE B 2 185 ? -20.31026 8.48645 24.10738 1.000 64.09310 515 PHE C N 1
ATOM 2323 C CA . PHE B 2 185 ? -21.69968 8.05738 24.15835 1.000 66.20826 515 PHE C CA 1
ATOM 2324 C C . PHE B 2 185 ? -22.56580 8.98465 23.31759 1.000 70.51439 515 PHE C C 1
ATOM 2325 O O . PHE B 2 185 ? -22.41889 10.20884 23.37460 1.000 71.01601 515 PHE C O 1
ATOM 2333 N N . GLU B 2 186 ? -23.47404 8.39559 22.54602 1.000 74.04427 516 GLU C N 1
ATOM 2334 C CA . GLU B 2 186 ? -24.36485 9.13220 21.66131 1.000 78.94277 516 GLU C CA 1
ATOM 2335 C C . GLU B 2 186 ? -25.80109 8.75257 21.98695 1.000 83.40302 516 GLU C C 1
ATOM 2336 O O . GLU B 2 186 ? -26.12944 7.56399 22.05627 1.000 83.72452 516 GLU C O 1
ATOM 2342 N N . LEU B 2 187 ? -26.65077 9.75679 22.19817 1.000 71.68596 517 LEU C N 1
ATOM 2343 C CA . LEU B 2 187 ? -28.04385 9.53695 22.58756 1.000 72.92043 517 LEU C CA 1
ATOM 2344 C C . LEU B 2 187 ? -28.95536 10.28445 21.61749 1.000 72.93400 517 LEU C C 1
ATOM 2345 O O . LEU B 2 187 ? -29.16007 11.49433 21.75190 1.000 75.55068 517 LEU C O 1
ATOM 2350 N N . LEU B 2 188 ? -29.51149 9.56026 20.65118 1.000 66.93185 518 LEU C N 1
ATOM 2351 C CA . LEU B 2 188 ? -30.43152 10.11987 19.67669 1.000 68.09246 518 LEU C CA 1
ATOM 2352 C C . LEU B 2 188 ? -31.86561 9.73084 20.02901 1.000 67.57533 518 LEU C C 1
ATOM 2353 O O . LEU B 2 188 ? -32.12350 8.98916 20.98024 1.000 66.49139 518 LEU C O 1
ATOM 2358 N N . HIS B 2 189 ? -32.81276 10.24546 19.24363 1.000 62.09927 519 HIS C N 1
ATOM 2359 C CA . HIS B 2 189 ? -34.22948 9.90770 19.39930 1.000 63.63143 519 HIS C CA 1
ATOM 2360 C C . HIS B 2 189 ? -34.54935 8.62164 18.63395 1.000 64.01554 519 HIS C C 1
ATOM 2361 O O . HIS B 2 189 ? -35.33125 8.58957 17.68447 1.000 66.21241 519 HIS C O 1
ATOM 2368 N N . ALA B 2 190 ? -33.90752 7.54677 19.07325 1.000 63.50730 520 ALA C N 1
ATOM 2369 C CA . ALA B 2 190 ? -34.02664 6.23848 18.45112 1.000 64.33040 520 ALA C CA 1
ATOM 2370 C C . ALA B 2 190 ? -33.83800 5.19083 19.53054 1.000 63.18818 520 ALA C C 1
ATOM 2371 O O . ALA B 2 190 ? -33.32286 5.49900 20.61387 1.000 61.19821 520 ALA C O 1
ATOM 2373 N N . PRO B 2 191 ? -34.26819 3.95215 19.29308 1.000 65.13849 521 PRO C N 1
ATOM 2374 C CA . PRO B 2 191 ? -34.04097 2.89906 20.28897 1.000 64.77848 521 PRO C CA 1
ATOM 2375 C C . PRO B 2 191 ? -32.55459 2.70992 20.55820 1.000 62.13800 521 PRO C C 1
ATOM 2376 O O . PRO B 2 191 ? -31.74372 2.60993 19.63429 1.000 63.48605 521 PRO C O 1
ATOM 2380 N N . ALA B 2 192 ? -32.20385 2.67136 21.84047 1.000 66.81366 522 ALA C N 1
ATOM 2381 C CA . ALA B 2 192 ? -30.81174 2.56689 22.25003 1.000 64.93783 522 ALA C CA 1
ATOM 2382 C C . ALA B 2 192 ? -30.30378 1.14184 22.07885 1.000 72.05328 522 ALA C C 1
ATOM 2383 O O . ALA B 2 192 ? -31.03851 0.17378 22.29300 1.000 83.40994 522 ALA C O 1
ATOM 2385 N N . THR B 2 193 ? -29.03182 1.01884 21.69770 1.000 72.79310 523 THR C N 1
ATOM 2386 C CA . THR B 2 193 ? -28.42911 -0.28136 21.43917 1.000 76.84005 523 THR C CA 1
ATOM 2387 C C . THR B 2 193 ? -27.55114 -0.78379 22.57727 1.000 71.84609 523 THR C C 1
ATOM 2388 O O . THR B 2 193 ? -27.31476 -1.99355 22.66373 1.000 70.83910 523 THR C O 1
ATOM 2392 N N . VAL B 2 194 ? -27.06455 0.10045 23.44420 1.000 71.57676 524 VAL C N 1
ATOM 2393 C CA . VAL B 2 194 ? -26.17859 -0.27165 24.54218 1.000 67.05294 524 VAL C CA 1
ATOM 2394 C C . VAL B 2 194 ? -26.81782 0.19393 25.84047 1.000 65.20779 524 VAL C C 1
ATOM 2395 O O . VAL B 2 194 ? -27.10678 1.38522 26.00237 1.000 62.96281 524 VAL C O 1
ATOM 2399 N N . CYS B 2 195 ? -27.03157 -0.73927 26.76388 1.000 69.36930 525 CYS C N 1
ATOM 2400 C CA . CYS B 2 195 ? -27.65602 -0.44321 28.04312 1.000 65.67092 525 CYS C CA 1
ATOM 2401 C C . CYS B 2 195 ? -26.84075 -1.04695 29.17575 1.000 60.70237 525 CYS C C 1
ATOM 2402 O O . CYS B 2 195 ? -26.16271 -2.06253 29.00368 1.000 62.14733 525 CYS C O 1
ATOM 2405 N N . GLY B 2 196 ? -26.91988 -0.41121 30.34014 1.000 66.19358 526 GLY C N 1
ATOM 2406 C CA . GLY B 2 196 ? -26.37928 -0.97537 31.55129 1.000 66.63748 526 GLY C CA 1
ATOM 2407 C C . GLY B 2 196 ? -27.43882 -1.76335 32.29351 1.000 75.37048 526 GLY C C 1
ATOM 2408 O O . GLY B 2 196 ? -28.64014 -1.61229 32.04823 1.000 82.96461 526 GLY C O 1
ATOM 2409 N N . PRO B 2 197 ? -27.01333 -2.63423 33.21980 1.000 79.48934 527 PRO C N 1
ATOM 2410 C CA . PRO B 2 197 ? -27.95800 -3.44427 33.99673 1.000 87.31719 527 PRO C CA 1
ATOM 2411 C C . PRO B 2 197 ? -28.61616 -2.66319 35.13309 1.000 87.61476 527 PRO C C 1
ATOM 2412 O O . PRO B 2 197 ? -29.28312 -1.66064 34.87324 1.000 85.15941 527 PRO C O 1
ATOM 2416 N N . ALA C 3 1 ? -6.45462 20.15113 35.87879 1.000 76.53797 1 ALA A N 1
ATOM 2417 C CA . ALA C 3 1 ? -6.71936 18.87086 35.23451 1.000 76.58038 1 ALA A CA 1
ATOM 2418 C C . ALA C 3 1 ? -5.56173 17.89934 35.44606 1.000 82.90560 1 ALA A C 1
ATOM 2419 O O . ALA C 3 1 ? -5.41732 16.92411 34.70797 1.000 87.22044 1 ALA A O 1
ATOM 2421 N N . ARG C 3 2 ? -4.74040 18.16809 36.45971 1.000 73.68965 2 ARG A N 1
ATOM 2422 C CA . ARG C 3 2 ? -3.57941 17.33538 36.74647 1.000 78.00308 2 ARG A CA 1
ATOM 2423 C C . ARG C 3 2 ? -3.32281 17.31564 38.24462 1.000 74.88065 2 ARG A C 1
ATOM 2424 O O . ARG C 3 2 ? -3.30804 18.36845 38.88816 1.000 74.58003 2 ARG A O 1
ATOM 2432 N N . VAL C 3 3 ? -3.11359 16.12201 38.78948 1.000 78.77426 3 VAL A N 1
ATOM 2433 C CA . VAL C 3 3 ? -2.80158 15.95215 40.20369 1.000 76.87393 3 VAL A CA 1
ATOM 2434 C C . VAL C 3 3 ? -1.28456 15.97112 40.35384 1.000 85.11340 3 VAL A C 1
ATOM 2435 O O . VAL C 3 3 ? -0.59243 15.06587 39.88120 1.000 91.36552 3 VAL A O 1
ATOM 2439 N N . ASP C 3 4 ? -0.76743 17.00511 41.01312 1.000 77.29946 4 ASP A N 1
ATOM 2440 C CA . ASP C 3 4 ? 0.66893 17.18133 41.21749 1.000 83.04017 4 ASP A CA 1
ATOM 2441 C C . ASP C 3 4 ? 1.00773 16.70089 42.62487 1.000 81.40841 4 ASP A C 1
ATOM 2442 O O . ASP C 3 4 ? 0.83979 17.43675 43.60071 1.000 77.36748 4 ASP A O 1
ATOM 2447 N N . GLN C 3 5 ? 1.49133 15.46522 42.72640 1.000 78.99961 5 GLN A N 1
ATOM 2448 C CA . GLN C 3 5 ? 1.84179 14.86026 44.00461 1.000 76.00142 5 GLN A CA 1
ATOM 2449 C C . GLN C 3 5 ? 3.34248 14.97096 44.23770 1.000 84.39109 5 GLN A C 1
ATOM 2450 O O . GLN C 3 5 ? 4.13936 14.58481 43.37660 1.000 90.46880 5 GLN A O 1
ATOM 2456 N N . THR C 3 6 ? 3.71939 15.49321 45.40135 1.000 82.82411 6 THR A N 1
ATOM 2457 C CA . THR C 3 6 ? 5.10804 15.67472 45.79650 1.000 88.90045 6 THR A CA 1
ATOM 2458 C C . THR C 3 6 ? 5.27128 15.24194 47.24596 1.000 87.87971 6 THR A C 1
ATOM 2459 O O . THR C 3 6 ? 4.31766 15.32411 48.02930 1.000 83.04064 6 THR A O 1
ATOM 2463 N N . PRO C 3 7 ? 6.46632 14.76062 47.63225 1.000 75.66076 7 PRO A N 1
ATOM 2464 C CA . PRO C 3 7 ? 7.61669 14.52140 46.75331 1.000 77.82406 7 PRO A CA 1
ATOM 2465 C C . PRO C 3 7 ? 7.48254 13.21244 45.98480 1.000 80.45183 7 PRO A C 1
ATOM 2466 O O . PRO C 3 7 ? 6.68712 12.36188 46.37650 1.000 80.05388 7 PRO A O 1
ATOM 2470 N N . ARG C 3 8 ? 8.23730 13.05620 44.89553 1.000 80.72394 8 ARG A N 1
ATOM 2471 C CA . ARG C 3 8 ? 8.22459 11.77917 44.19181 1.000 80.68840 8 ARG A CA 1
ATOM 2472 C C . ARG C 3 8 ? 8.98883 10.71170 44.96260 1.000 81.94048 8 ARG A C 1
ATOM 2473 O O . ARG C 3 8 ? 8.71376 9.51723 44.80215 1.000 81.38064 8 ARG A O 1
ATOM 2481 N N . SER C 3 9 ? 9.93878 11.11804 45.80268 1.000 82.18687 9 SER A N 1
ATOM 2482 C CA . SER C 3 9 ? 10.74987 10.18117 46.56512 1.000 85.66450 9 SER A CA 1
ATOM 2483 C C . SER C 3 9 ? 11.15764 10.82417 47.88161 1.000 87.21139 9 SER A C 1
ATOM 2484 O O . SER C 3 9 ? 11.42760 12.02691 47.93653 1.000 88.46977 9 SER A O 1
ATOM 2487 N N . VAL C 3 10 ? 11.20218 10.01569 48.93614 1.000 84.53825 10 VAL A N 1
ATOM 2488 C CA . VAL C 3 10 ? 11.64333 10.47891 50.24694 1.000 87.66121 10 VAL A CA 1
ATOM 2489 C C . VAL C 3 10 ? 12.25252 9.29962 50.99228 1.000 92.15578 10 VAL A C 1
ATOM 2490 O O . VAL C 3 10 ? 11.76225 8.16952 50.90660 1.000 91.71031 10 VAL A O 1
ATOM 2494 N N . THR C 3 11 ? 13.34514 9.56484 51.70461 1.000 94.09496 11 THR A N 1
ATOM 2495 C CA . THR C 3 11 ? 14.01789 8.56530 52.52479 1.000 96.54754 11 THR A CA 1
ATOM 2496 C C . THR C 3 11 ? 14.27243 9.17140 53.89531 1.000 98.75246 11 THR A C 1
ATOM 2497 O O . THR C 3 11 ? 14.90943 10.22484 54.00037 1.000 100.48693 11 THR A O 1
ATOM 2501 N N . LYS C 3 12 ? 13.77064 8.51680 54.93982 1.000 100.19340 12 LYS A N 1
ATOM 2502 C CA . LYS C 3 12 ? 13.93111 9.00778 56.29972 1.000 104.06009 12 LYS A CA 1
ATOM 2503 C C . LYS C 3 12 ? 14.23158 7.84595 57.23385 1.000 108.89303 12 LYS A C 1
ATOM 2504 O O . LYS C 3 12 ? 13.81390 6.71122 56.99386 1.000 108.03228 12 LYS A O 1
ATOM 2510 N N . GLU C 3 13 ? 14.96508 8.14204 58.30243 1.000 114.57040 13 GLU A N 1
ATOM 2511 C CA . GLU C 3 13 ? 15.29208 7.13075 59.29264 1.000 120.31472 13 GLU A CA 1
ATOM 2512 C C . GLU C 3 13 ? 14.08985 6.85504 60.19237 1.000 119.96133 13 GLU A C 1
ATOM 2513 O O . GLU C 3 13 ? 13.16039 7.66010 60.30259 1.000 116.43864 13 GLU A O 1
ATOM 2519 N N . THR C 3 14 ? 14.12003 5.69225 60.83830 1.000 124.23285 14 THR A N 1
ATOM 2520 C CA . THR C 3 14 ? 12.99293 5.23859 61.64441 1.000 124.61073 14 THR A CA 1
ATOM 2521 C C . THR C 3 14 ? 12.81559 6.13381 62.86644 1.000 128.06548 14 THR A C 1
ATOM 2522 O O . THR C 3 14 ? 13.72279 6.25085 63.69730 1.000 134.66421 14 THR A O 1
ATOM 2526 N N . GLY C 3 15 ? 11.64611 6.76319 62.97589 1.000 124.13942 15 GLY A N 1
ATOM 2527 C CA . GLY C 3 15 ? 11.31878 7.54821 64.15050 1.000 127.69687 15 GLY A CA 1
ATOM 2528 C C . GLY C 3 15 ? 10.75070 8.92858 63.88471 1.000 123.41954 15 GLY A C 1
ATOM 2529 O O . GLY C 3 15 ? 9.89378 9.39873 64.63837 1.000 124.31039 15 GLY A O 1
ATOM 2530 N N . GLU C 3 16 ? 11.20287 9.58819 62.82200 1.000 119.30563 16 GLU A N 1
ATOM 2531 C CA . GLU C 3 16 ? 10.76265 10.94649 62.53012 1.000 115.99687 16 GLU A CA 1
ATOM 2532 C C . GLU C 3 16 ? 9.44964 10.90195 61.74760 1.000 109.25753 16 GLU A C 1
ATOM 2533 O O . GLU C 3 16 ? 8.79111 9.86335 61.65133 1.000 107.76854 16 GLU A O 1
ATOM 2539 N N . SER C 3 17 ? 9.04056 12.03895 61.19303 1.000 109.72858 17 SER A N 1
ATOM 2540 C CA . SER C 3 17 ? 7.77596 12.15053 60.48118 1.000 104.89435 17 SER A CA 1
ATOM 2541 C C . SER C 3 17 ? 8.01187 12.59797 59.04400 1.000 101.00701 17 SER A C 1
ATOM 2542 O O . SER C 3 17 ? 9.09355 13.06500 58.67947 1.000 102.89638 17 SER A O 1
ATOM 2545 N N . LEU C 3 18 ? 6.97146 12.45180 58.22527 1.000 97.14784 18 LEU A N 1
ATOM 2546 C CA . LEU C 3 18 ? 7.01901 12.88251 56.83603 1.000 93.85207 18 LEU A CA 1
ATOM 2547 C C . LEU C 3 18 ? 5.62109 13.30396 56.40488 1.000 89.41332 18 LEU A C 1
ATOM 2548 O O . LEU C 3 18 ? 4.62033 12.92486 57.01885 1.000 87.78120 18 LEU A O 1
ATOM 2553 N N . THR C 3 19 ? 5.56471 14.09827 55.33615 1.000 88.86656 19 THR A N 1
ATOM 2554 C CA . THR C 3 19 ? 4.31429 14.63710 54.81579 1.000 84.21875 19 THR A CA 1
ATOM 2555 C C . THR C 3 19 ? 4.29307 14.48411 53.30312 1.000 81.70557 19 THR A C 1
ATOM 2556 O O . THR C 3 19 ? 5.26372 14.83670 52.62501 1.000 82.29435 19 THR A O 1
ATOM 2560 N N . ILE C 3 20 ? 3.19304 13.95166 52.78148 1.000 79.61630 20 ILE A N 1
ATOM 2561 C CA . ILE C 3 20 ? 2.97905 13.81451 51.34760 1.000 77.48017 20 ILE A CA 1
ATOM 2562 C C . ILE C 3 20 ? 1.92698 14.82825 50.92592 1.000 73.00532 20 ILE A C 1
ATOM 2563 O O . ILE C 3 20 ? 0.90229 14.98946 51.59802 1.000 73.11235 20 ILE A O 1
ATOM 2568 N N . ASN C 3 21 ? 2.18414 15.51709 49.81807 1.000 74.60526 21 ASN A N 1
ATOM 2569 C CA . ASN C 3 21 ? 1.29385 16.55596 49.32216 1.000 76.32512 21 ASN A CA 1
ATOM 2570 C C . ASN C 3 21 ? 0.89868 16.25349 47.88723 1.000 77.23904 21 ASN A C 1
ATOM 2571 O O . ASN C 3 21 ? 1.72262 15.79834 47.08887 1.000 78.77000 21 ASN A O 1
ATOM 2576 N N . CYS C 3 22 ? -0.36744 16.50210 47.56595 1.000 76.21735 22 CYS A N 1
ATOM 2577 C CA . CYS C 3 22 ? -0.82404 16.41088 46.18516 1.000 79.20692 22 CYS A CA 1
ATOM 2578 C C . CYS C 3 22 ? -1.93421 17.43120 45.98619 1.000 78.65860 22 CYS A C 1
ATOM 2579 O O . CYS C 3 22 ? -2.90699 17.45038 46.74614 1.000 80.37020 22 CYS A O 1
ATOM 2582 N N . VAL C 3 23 ? -1.76167 18.30839 44.99621 1.000 72.08341 23 VAL A N 1
ATOM 2583 C CA . VAL C 3 23 ? -2.69041 19.40074 44.73660 1.000 74.91456 23 VAL A CA 1
ATOM 2584 C C . VAL C 3 23 ? -3.13860 19.33395 43.28386 1.000 77.64203 23 VAL A C 1
ATOM 2585 O O . VAL C 3 23 ? -2.42923 18.81330 42.41678 1.000 78.41372 23 VAL A O 1
ATOM 2589 N N . LEU C 3 24 ? -4.33081 19.86443 43.02190 1.000 73.68924 24 LEU A N 1
ATOM 2590 C CA . LEU C 3 24 ? -4.88550 19.89862 41.67462 1.000 76.06982 24 LEU A CA 1
ATOM 2591 C C . LEU C 3 24 ? -4.55160 21.24243 41.03817 1.000 76.02501 24 LEU A C 1
ATOM 2592 O O . LEU C 3 24 ? -4.87669 22.29657 41.59472 1.000 78.50247 24 LEU A O 1
ATOM 2597 N N . ARG C 3 25 ? -3.90830 21.20420 39.87598 1.000 83.48350 25 ARG A N 1
ATOM 2598 C CA . ARG C 3 25 ? -3.37859 22.39991 39.23584 1.000 86.48060 25 ARG A CA 1
ATOM 2599 C C . ARG C 3 25 ? -4.28118 22.83049 38.08789 1.000 90.97244 25 ARG A C 1
ATOM 2600 O O . ARG C 3 25 ? -4.66934 22.00490 37.25393 1.000 94.00521 25 ARG A O 1
ATOM 2608 N N . ASP C 3 26 ? -4.60869 24.12453 38.05403 1.000 85.76169 26 ASP A N 1
ATOM 2609 C CA . ASP C 3 26 ? -5.39648 24.72934 36.97955 1.000 91.30184 26 ASP A CA 1
ATOM 2610 C C . ASP C 3 26 ? -6.76373 24.05531 36.84679 1.000 92.58761 26 ASP A C 1
ATOM 2611 O O . ASP C 3 26 ? -7.08579 23.42796 35.83597 1.000 94.56354 26 ASP A O 1
ATOM 2616 N N . SER C 3 27 ? -7.57042 24.19786 37.89600 1.000 85.72455 27 SER A N 1
ATOM 2617 C CA . SER C 3 27 ? -8.89463 23.59720 37.94167 1.000 89.82963 27 SER A CA 1
ATOM 2618 C C . SER C 3 27 ? -9.91832 24.61247 38.42617 1.000 93.52982 27 SER A C 1
ATOM 2619 O O . SER C 3 27 ? -9.63873 25.41567 39.32148 1.000 95.36847 27 SER A O 1
ATOM 2622 N N . ASN C 3 28 ? -11.10550 24.57299 37.81840 1.000 89.22203 28 ASN A N 1
ATOM 2623 C CA . ASN C 3 28 ? -12.25584 25.34826 38.26845 1.000 92.56923 28 ASN A CA 1
ATOM 2624 C C . ASN C 3 28 ? -13.42436 24.44699 38.64968 1.000 91.17583 28 ASN A C 1
ATOM 2625 O O . ASN C 3 28 ? -14.56872 24.90897 38.70677 1.000 94.07226 28 ASN A O 1
ATOM 2630 N N . CYS C 3 29 ? -13.15933 23.17000 38.90806 1.000 85.13970 29 CYS A N 1
ATOM 2631 C CA . CYS C 3 29 ? -14.19797 22.17652 39.13172 1.000 84.25656 29 CYS A CA 1
ATOM 2632 C C . CYS C 3 29 ? -14.22557 21.75955 40.59575 1.000 82.02374 29 CYS A C 1
ATOM 2633 O O . CYS C 3 29 ? -13.18103 21.68002 41.25081 1.000 82.59535 29 CYS A O 1
ATOM 2636 N N . ALA C 3 30 ? -15.42742 21.49038 41.09892 1.000 81.06382 30 ALA A N 1
ATOM 2637 C CA . ALA C 3 30 ? -15.58828 21.07068 42.48279 1.000 78.86645 30 ALA A CA 1
ATOM 2638 C C . ALA C 3 30 ? -15.01189 19.67736 42.69825 1.000 75.03396 30 ALA A C 1
ATOM 2639 O O . ALA C 3 30 ? -15.12661 18.79530 41.84245 1.000 74.33656 30 ALA A O 1
ATOM 2641 N N . LEU C 3 31 ? -14.38155 19.48818 43.85181 1.000 75.09615 31 LEU A N 1
ATOM 2642 C CA . LEU C 3 31 ? -13.82915 18.20514 44.25724 1.000 71.95093 31 LEU A CA 1
ATOM 2643 C C . LEU C 3 31 ? -14.63479 17.66095 45.42767 1.000 77.75606 31 LEU A C 1
ATOM 2644 O O . LEU C 3 31 ? -14.95320 18.39614 46.36752 1.000 81.69200 31 LEU A O 1
ATOM 2649 N N . SER C 3 32 ? -14.97183 16.37419 45.36589 1.000 66.19660 32 SER A N 1
ATOM 2650 C CA . SER C 3 32 ? -15.77533 15.75661 46.41601 1.000 70.08037 32 SER A CA 1
ATOM 2651 C C . SER C 3 32 ? -14.90844 15.26449 47.57394 1.000 71.91451 32 SER A C 1
ATOM 2652 O O . SER C 3 32 ? -15.12785 15.64850 48.72736 1.000 75.87724 32 SER A O 1
ATOM 2655 N N . SER C 3 33 ? -13.91981 14.42315 47.28430 1.000 72.86022 33 SER A N 1
ATOM 2656 C CA . SER C 3 33 ? -13.08710 13.86455 48.34127 1.000 74.73591 33 SER A CA 1
ATOM 2657 C C . SER C 3 33 ? -11.77055 13.38754 47.74469 1.000 71.12855 33 SER A C 1
ATOM 2658 O O . SER C 3 33 ? -11.57811 13.38478 46.52674 1.000 65.82499 33 SER A O 1
ATOM 2661 N N . THR C 3 34 ? -10.85934 12.98833 48.63068 1.000 78.20043 34 THR A N 1
ATOM 2662 C CA . THR C 3 34 ? -9.55479 12.47148 48.23942 1.000 74.24947 34 THR A CA 1
ATOM 2663 C C . THR C 3 34 ? -9.15623 11.36055 49.19660 1.000 77.43782 34 THR A C 1
ATOM 2664 O O . THR C 3 34 ? -9.17190 11.55515 50.41535 1.000 78.12722 34 THR A O 1
ATOM 2668 N N . HIS C 3 35 ? -8.80601 10.20311 48.64434 1.000 68.57931 35 HIS A N 1
ATOM 2669 C CA . HIS C 3 35 ? -8.37561 9.05104 49.42003 1.000 72.84855 35 HIS A CA 1
ATOM 2670 C C . HIS C 3 35 ? -6.87280 8.85055 49.27255 1.000 67.73594 35 HIS A C 1
ATOM 2671 O O . HIS C 3 35 ? -6.24277 9.35321 48.33832 1.000 62.45864 35 HIS A O 1
ATOM 2678 N N . TRP C 3 36 ? -6.30325 8.09853 50.21012 1.000 80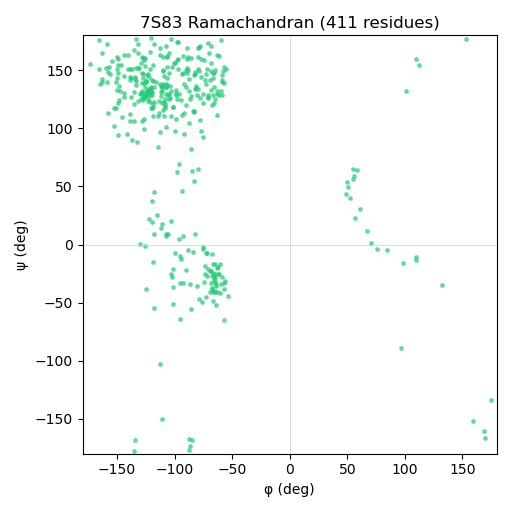.05746 36 TRP A N 1
ATOM 2679 C CA . TRP C 3 36 ? -4.88318 7.77712 50.20851 1.000 78.36213 36 TRP A CA 1
ATOM 2680 C C . TRP C 3 36 ? -4.70794 6.26667 50.17226 1.000 82.87466 36 TRP A C 1
ATOM 2681 O O . TRP C 3 36 ? -5.36913 5.54091 50.92226 1.000 86.19654 36 TRP A O 1
ATOM 2692 N N . TYR C 3 37 ? -3.82089 5.80023 49.29864 1.000 72.43592 37 TYR A N 1
ATOM 2693 C CA . TYR C 3 37 ? -3.56372 4.38075 49.11794 1.000 74.92930 37 TYR A CA 1
ATOM 2694 C C . TYR C 3 37 ? -2.07305 4.11264 49.23819 1.000 76.60088 37 TYR A C 1
ATOM 2695 O O . TYR C 3 37 ? -1.24949 4.92393 48.80582 1.000 74.83606 37 TYR A O 1
ATOM 2704 N N . ARG C 3 38 ? -1.73306 2.97042 49.82768 1.000 77.18166 38 ARG A N 1
ATOM 2705 C CA . ARG C 3 38 ? -0.34749 2.57185 50.02330 1.000 79.53150 38 ARG A CA 1
ATOM 2706 C C . ARG C 3 38 ? -0.12541 1.19956 49.41035 1.000 81.09551 38 ARG A C 1
ATOM 2707 O O . ARG C 3 38 ? -0.87540 0.26010 49.69382 1.000 81.31930 38 ARG A O 1
ATOM 2715 N N . LYS C 3 39 ? 0.90122 1.08990 48.57311 1.000 85.80714 39 LYS A N 1
ATOM 2716 C CA . LYS C 3 39 ? 1.35523 -0.18404 48.02852 1.000 84.43091 39 LYS A CA 1
ATOM 2717 C C . LYS C 3 39 ? 2.68905 -0.50758 48.68855 1.000 86.33285 39 LYS A C 1
ATOM 2718 O O . LYS C 3 39 ? 3.69101 0.17159 48.43952 1.000 90.78487 39 LYS A O 1
ATOM 2724 N N . LYS C 3 40 ? 2.69600 -1.53297 49.53603 1.000 86.16279 40 LYS A N 1
ATOM 2725 C CA . LYS C 3 40 ? 3.90225 -1.88953 50.26825 1.000 88.67542 40 LYS A CA 1
ATOM 2726 C C . LYS C 3 40 ? 4.99197 -2.35114 49.30751 1.000 88.71134 40 LYS A C 1
ATOM 2727 O O . LYS C 3 40 ? 4.71699 -2.88908 48.23170 1.000 87.33989 40 LYS A O 1
ATOM 2733 N N . SER C 3 41 ? 6.24422 -2.12362 49.70268 1.000 101.17391 41 SER A N 1
ATOM 2734 C CA . SER C 3 41 ? 7.38310 -2.52173 48.88463 1.000 105.55076 41 SER A CA 1
ATOM 2735 C C . SER C 3 41 ? 7.41948 -4.03574 48.72465 1.000 110.03643 41 SER A C 1
ATOM 2736 O O . SER C 3 41 ? 7.66741 -4.76458 49.69062 1.000 111.30208 41 SER A O 1
ATOM 2739 N N . GLY C 3 42 ? 7.16885 -4.51513 47.50923 1.000 113.05762 42 GLY A N 1
ATOM 2740 C CA . GLY C 3 42 ? 7.10018 -5.93416 47.22722 1.000 118.08333 42 GLY A CA 1
ATOM 2741 C C . GLY C 3 42 ? 5.71125 -6.45539 46.92371 1.000 117.59877 42 GLY A C 1
ATOM 2742 O O . GLY C 3 42 ? 5.58897 -7.60119 46.47391 1.000 122.54890 42 GLY A O 1
ATOM 2743 N N . SER C 3 43 ? 4.66447 -5.66390 47.15147 1.000 112.41933 43 SER A N 1
ATOM 2744 C CA . SER C 3 43 ? 3.29255 -6.05860 46.87279 1.000 111.96612 43 SER A CA 1
ATOM 2745 C C . SER C 3 43 ? 2.85647 -5.49123 45.51943 1.000 112.04909 43 SER A C 1
ATOM 2746 O O . SER C 3 43 ? 3.57176 -4.71194 44.88373 1.000 112.09509 43 SER A O 1
ATOM 2749 N N . THR C 3 44 ? 1.65494 -5.87264 45.07660 1.000 112.50986 44 THR A N 1
ATOM 2750 C CA . THR C 3 44 ? 1.06153 -5.24482 43.90487 1.000 112.20387 44 THR A CA 1
ATOM 2751 C C . THR C 3 44 ? -0.37843 -4.76930 44.11209 1.000 108.23145 44 THR A C 1
ATOM 2752 O O . THR C 3 44 ? -0.97974 -4.24449 43.16568 1.000 108.03496 44 THR A O 1
ATOM 2756 N N . ASN C 3 45 ? -0.95537 -4.95094 45.30222 1.000 105.72446 45 ASN A N 1
ATOM 2757 C CA . ASN C 3 45 ? -2.27142 -4.41087 45.63559 1.000 102.23442 45 ASN A CA 1
ATOM 2758 C C . ASN C 3 45 ? -2.15973 -3.22093 46.58629 1.000 97.22348 45 ASN A C 1
ATOM 2759 O O . ASN C 3 45 ? -1.31765 -3.20908 47.49047 1.000 96.60793 45 ASN A O 1
ATOM 2764 N N . GLU C 3 46 ? -3.03135 -2.23052 46.39022 1.000 94.20646 46 GLU A N 1
ATOM 2765 C CA . GLU C 3 46 ? -3.06540 -1.04765 47.24099 1.000 90.18954 46 GLU A CA 1
ATOM 2766 C C . GLU C 3 46 ? -4.00994 -1.24347 48.42152 1.000 89.27956 46 GLU A C 1
ATOM 2767 O O . GLU C 3 46 ? -4.99467 -1.98216 48.34380 1.000 90.97916 46 GLU A O 1
ATOM 2773 N N . GLU C 3 47 ? -3.69175 -0.57312 49.52585 1.000 87.25300 47 GLU A N 1
ATOM 2774 C CA . GLU C 3 47 ? -4.50802 -0.59846 50.72975 1.000 88.44053 47 GLU A CA 1
ATOM 2775 C C . GLU C 3 47 ? -5.00249 0.80875 51.02669 1.000 86.65081 47 GLU A C 1
ATOM 2776 O O . GLU C 3 47 ? -4.24024 1.77543 50.93660 1.000 83.25410 47 GLU A O 1
ATOM 2782 N N . ARG C 3 48 ? -6.28262 0.92066 51.36582 1.000 84.77505 48 ARG A N 1
ATOM 2783 C CA . ARG C 3 48 ? -6.84581 2.20905 51.74176 1.000 83.69209 48 ARG A CA 1
ATOM 2784 C C . ARG C 3 48 ? -6.30346 2.63984 53.09922 1.000 83.74568 48 ARG A C 1
ATOM 2785 O O . ARG C 3 48 ? -6.35091 1.87680 54.06873 1.000 85.54770 48 ARG A O 1
ATOM 2793 N N . ILE C 3 49 ? -5.78445 3.86452 53.16846 1.000 84.67306 49 ILE A N 1
ATOM 2794 C CA . ILE C 3 49 ? -5.25354 4.41339 54.41529 1.000 84.95314 49 ILE A CA 1
ATOM 2795 C C . ILE C 3 49 ? -6.44833 4.82907 55.26907 1.000 85.96504 49 ILE A C 1
ATOM 2796 O O . ILE C 3 49 ? -7.01320 5.90903 55.08795 1.000 84.28855 49 ILE A O 1
ATOM 2801 N N . LEU C 3 50 ? -6.83635 3.96759 56.20364 1.000 87.73769 50 LEU A N 1
ATOM 2802 C CA . LEU C 3 50 ? -7.99955 4.19793 57.04501 1.000 90.32023 50 LEU A CA 1
ATOM 2803 C C . LEU C 3 50 ? -7.59997 5.01359 58.27429 1.000 90.98357 50 LEU A C 1
ATOM 2804 O O . LEU C 3 50 ? -6.51280 5.59402 58.33720 1.000 90.92292 50 LEU A O 1
ATOM 2809 N N . GLN C 3 51 ? -8.49642 5.07987 59.25771 1.000 94.50341 51 GLN A N 1
ATOM 2810 C CA . GLN C 3 51 ? -8.21331 5.79862 60.49261 1.000 97.60348 51 GLN A CA 1
ATOM 2811 C C . GLN C 3 51 ? -6.97987 5.21872 61.17386 1.000 99.31520 51 GLN A C 1
ATOM 2812 O O . GLN C 3 51 ? -6.78023 4.00134 61.20386 1.000 99.66489 51 GLN A O 1
ATOM 2818 N N . GLY C 3 52 ? -6.14737 6.09797 61.72201 1.000 99.05559 52 GLY A N 1
ATOM 2819 C CA . GLY C 3 52 ? -4.91346 5.66319 62.34593 1.000 99.96494 52 GLY A CA 1
ATOM 2820 C C . GLY C 3 52 ? -4.40229 6.68481 63.33165 1.000 103.56694 52 GLY A C 1
ATOM 2821 O O . GLY C 3 52 ? -4.60681 7.89156 63.16658 1.000 105.65257 52 GLY A O 1
ATOM 2822 N N . ARG C 3 53 ? -3.72990 6.18967 64.37222 1.000 106.27820 53 ARG A N 1
ATOM 2823 C CA . ARG C 3 53 ? -3.12602 7.07571 65.36103 1.000 109.92709 53 ARG A CA 1
ATOM 2824 C C . ARG C 3 53 ? -1.97946 7.87687 64.75580 1.000 107.00820 53 ARG A C 1
ATOM 2825 O O . ARG C 3 53 ? -1.80779 9.06066 65.06929 1.000 108.91758 53 ARG A O 1
ATOM 2833 N N . ARG C 3 54 ? -1.19410 7.25496 63.87863 1.000 106.71140 54 ARG A N 1
ATOM 2834 C CA . ARG C 3 54 ? -0.03488 7.89437 63.27222 1.000 106.87141 54 ARG A CA 1
ATOM 2835 C C . ARG C 3 54 ? -0.32926 8.50143 61.90645 1.000 103.33326 54 ARG A C 1
ATOM 2836 O O . ARG C 3 54 ? 0.59396 8.99898 61.25522 1.000 99.96938 54 ARG A O 1
ATOM 2844 N N . TYR C 3 55 ? -1.58059 8.47490 61.45767 1.000 88.62114 55 TYR A N 1
ATOM 2845 C CA . TYR C 3 55 ? -1.96706 9.02574 60.16710 1.000 91.26020 55 TYR A CA 1
ATOM 2846 C C . TYR C 3 55 ? -2.82026 10.27091 60.36331 1.000 95.55126 55 TYR A C 1
ATOM 2847 O O . TYR C 3 55 ? -3.72157 10.29194 61.20762 1.000 98.29192 55 TYR A O 1
ATOM 2856 N N . VAL C 3 56 ? -2.52985 11.30821 59.57916 1.000 79.27988 56 VAL A N 1
ATOM 2857 C CA . VAL C 3 56 ? -3.28651 12.55592 59.60454 1.000 82.03654 56 VAL A CA 1
ATOM 2858 C C . VAL C 3 56 ? -3.55034 12.97038 58.16341 1.000 85.46500 56 VAL A C 1
ATOM 2859 O O . VAL C 3 56 ? -2.60654 13.17164 57.39087 1.000 84.85912 56 VAL A O 1
ATOM 2863 N N . GLU C 3 57 ? -4.82421 13.09494 57.79998 1.000 76.61753 57 GLU A N 1
ATOM 2864 C CA . GLU C 3 57 ? -5.23525 13.51718 56.46605 1.000 80.49949 57 GLU A CA 1
ATOM 2865 C C . GLU C 3 57 ? -5.86161 14.90216 56.56367 1.000 82.55306 57 GLU A C 1
ATOM 2866 O O . GLU C 3 57 ? -6.84546 15.09215 57.28691 1.000 81.80910 57 GLU A O 1
ATOM 2872 N N . THR C 3 58 ? -5.29416 15.86150 55.83640 1.000 78.25973 58 THR A N 1
ATOM 2873 C CA . THR C 3 58 ? -5.71441 17.25458 55.89267 1.000 80.39482 58 THR A CA 1
ATOM 2874 C C . THR C 3 58 ? -6.20188 17.70639 54.52277 1.000 83.11996 58 THR A C 1
ATOM 2875 O O . THR C 3 58 ? -5.63268 17.32855 53.49338 1.000 80.48440 58 THR A O 1
ATOM 2879 N N . VAL C 3 59 ? -7.26469 18.50975 54.51808 1.000 82.02130 59 VAL A N 1
ATOM 2880 C CA . VAL C 3 59 ? -7.87104 19.02444 53.29710 1.000 84.60364 59 VAL A CA 1
ATOM 2881 C C . VAL C 3 59 ? -7.98186 20.53936 53.40401 1.000 86.35498 59 VAL A C 1
ATOM 2882 O O . VAL C 3 59 ? -8.46976 21.06025 54.41355 1.000 86.80408 59 VAL A O 1
ATOM 2886 N N . ASN C 3 60 ? -7.51761 21.24163 52.37009 1.000 87.66920 60 ASN A N 1
ATOM 2887 C CA . ASN C 3 60 ? -7.82999 22.65255 52.14573 1.000 90.27351 60 ASN A CA 1
ATOM 2888 C C . ASN C 3 60 ? -8.67695 22.70734 50.88021 1.000 93.50964 60 ASN A C 1
ATOM 2889 O O . ASN C 3 60 ? -8.14357 22.71031 49.76698 1.000 94.45442 60 ASN A O 1
ATOM 2894 N N . SER C 3 61 ? -9.99879 22.75733 51.06155 1.000 92.62774 61 SER A N 1
ATOM 2895 C CA . SER C 3 61 ? -10.91908 22.60107 49.94002 1.000 92.77390 61 SER A CA 1
ATOM 2896 C C . SER C 3 61 ? -10.76258 23.73197 48.93065 1.000 97.74850 61 SER A C 1
ATOM 2897 O O . SER C 3 61 ? -10.60340 23.48460 47.72905 1.000 95.36646 61 SER A O 1
ATOM 2900 N N . GLY C 3 62 ? -10.82126 24.98257 49.39723 1.0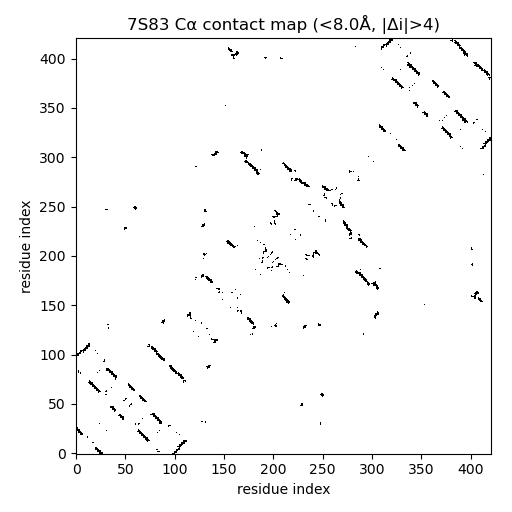00 105.38085 62 GLY A N 1
ATOM 2901 C CA . GLY C 3 62 ? -10.64443 26.12256 48.51063 1.000 111.22936 62 GLY A CA 1
ATOM 2902 C C . GLY C 3 62 ? -9.29673 26.16883 47.82136 1.000 107.95832 62 GLY A C 1
ATOM 2903 O O . GLY C 3 62 ? -9.13580 26.89650 46.83452 1.000 111.87664 62 GLY A O 1
ATOM 2904 N N . SER C 3 63 ? -8.32348 25.40906 48.31902 1.000 101.60650 63 SER A N 1
ATOM 2905 C CA . SER C 3 63 ? -6.98972 25.35665 47.74076 1.000 98.72511 63 SER A CA 1
ATOM 2906 C C . SER C 3 63 ? -6.81723 24.21419 46.75201 1.000 91.66343 63 SER A C 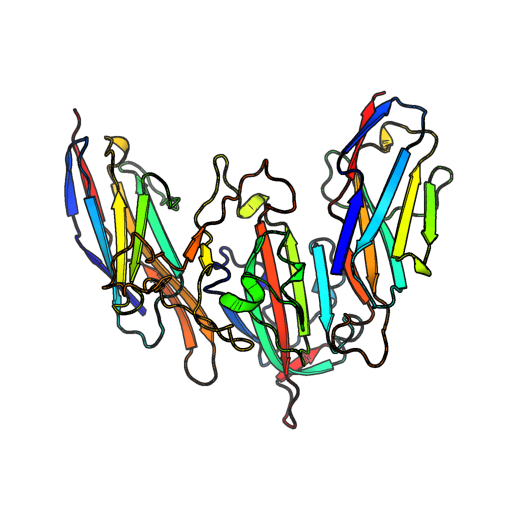1
ATOM 2907 O O . SER C 3 63 ? -5.82615 24.20433 46.01488 1.000 90.19540 63 SER A O 1
ATOM 2910 N N . LYS C 3 64 ? -7.75829 23.26500 46.71695 1.000 88.38366 64 LYS A N 1
ATOM 2911 C CA . LYS C 3 64 ? -7.59626 22.00818 45.97982 1.000 82.55484 64 LYS A CA 1
ATOM 2912 C C . LYS C 3 64 ? -6.29404 21.31933 46.38065 1.000 75.83633 64 LYS A C 1
ATOM 2913 O O . LYS C 3 64 ? -5.57494 20.76715 45.54622 1.000 72.33805 64 LYS A O 1
ATOM 2919 N N . SER C 3 65 ? -5.99044 21.36950 47.67522 1.000 78.70442 65 SER A N 1
ATOM 2920 C CA . SER C 3 65 ? -4.75565 20.85126 48.24427 1.000 74.57756 65 SER A CA 1
ATOM 2921 C C . SER C 3 65 ? -5.09292 19.78173 49.27145 1.000 74.17315 65 SER A C 1
ATOM 2922 O O . SER C 3 65 ? -5.96374 19.98741 50.12277 1.000 77.35304 65 SER A O 1
ATOM 2925 N N . PHE C 3 66 ? -4.41176 18.64236 49.18430 1.000 75.97958 66 PHE A N 1
ATOM 2926 C CA . PHE C 3 66 ? -4.61699 17.52984 50.10013 1.000 74.17297 66 PHE A CA 1
ATOM 2927 C C . PHE C 3 66 ? -3.26406 17.01098 50.56067 1.000 71.91028 66 PHE A C 1
ATOM 2928 O O . PHE C 3 66 ? -2.33985 16.86882 49.75453 1.000 69.52313 66 PHE A O 1
ATOM 2936 N N . SER C 3 67 ? -3.14981 16.72361 51.85548 1.000 71.46302 67 SER A N 1
ATOM 2937 C CA . SER C 3 67 ? -1.89034 16.27941 52.43070 1.000 73.44401 67 SER A CA 1
ATOM 2938 C C . SER C 3 67 ? -2.10958 15.06660 53.32373 1.000 73.61013 67 SER A C 1
ATOM 2939 O O . SER C 3 67 ? -3.18604 14.87686 53.89738 1.000 74.86311 67 SER A O 1
ATOM 2942 N N . LEU C 3 68 ? -1.06585 14.24640 53.42990 1.000 75.81157 68 LEU A N 1
ATOM 2943 C CA . LEU C 3 68 ? -1.03637 13.09176 54.31710 1.000 76.93356 68 LEU A CA 1
ATOM 2944 C C . LEU C 3 68 ? 0.24006 13.15205 55.14017 1.000 78.07919 68 LEU A C 1
ATOM 2945 O O . LEU C 3 68 ? 1.33658 13.23991 54.57914 1.000 78.95961 68 LEU A O 1
ATOM 2950 N N . ARG C 3 69 ? 0.10077 13.10944 56.46239 1.000 80.43156 69 ARG A N 1
ATOM 2951 C CA . ARG C 3 69 ? 1.23796 13.18376 57.36944 1.000 85.24108 69 ARG A CA 1
ATOM 2952 C C . ARG C 3 69 ? 1.29208 11.92887 58.22730 1.000 84.83779 69 ARG A C 1
ATOM 2953 O O . ARG C 3 69 ? 0.28105 11.52495 58.81180 1.000 82.51728 69 ARG A O 1
ATOM 2961 N N . ILE C 3 70 ? 2.47223 11.31946 58.29994 1.000 92.97193 70 ILE A N 1
ATOM 2962 C CA . ILE C 3 70 ? 2.69042 10.08896 59.05021 1.000 92.55105 70 ILE A CA 1
ATOM 2963 C C . ILE C 3 70 ? 3.72863 10.37348 60.12583 1.000 96.35202 70 ILE A C 1
ATOM 2964 O O . ILE C 3 70 ? 4.87388 10.72238 59.81304 1.000 99.19209 70 ILE A O 1
ATOM 2969 N N . ASN C 3 71 ? 3.33106 10.22853 61.38498 1.000 112.12791 71 ASN A N 1
ATOM 2970 C CA . ASN C 3 71 ? 4.21556 10.44293 62.51985 1.000 113.08913 71 ASN A CA 1
ATOM 2971 C C . ASN C 3 71 ? 4.72425 9.11010 63.05611 1.000 113.73562 71 ASN A C 1
ATOM 2972 O O . ASN C 3 71 ? 4.10342 8.06080 62.86781 1.000 114.66006 71 ASN A O 1
ATOM 2977 N N . ASP C 3 72 ? 5.87325 9.16836 63.73364 1.000 113.89451 72 ASP A N 1
ATOM 2978 C CA . ASP C 3 72 ? 6.52676 7.99236 64.30835 1.000 115.02570 72 ASP A CA 1
ATOM 2979 C C . ASP C 3 72 ? 6.76125 6.92934 63.22823 1.000 112.91204 72 ASP A C 1
ATOM 2980 O O . ASP C 3 72 ? 6.17956 5.84103 63.23212 1.000 114.56584 72 ASP A O 1
ATOM 2985 N N . LEU C 3 73 ? 7.62090 7.30168 62.28165 1.000 109.78529 73 LEU A N 1
ATOM 2986 C CA . LEU C 3 73 ? 7.90273 6.44495 61.13761 1.000 107.90605 73 LEU A CA 1
ATOM 2987 C C . LEU C 3 73 ? 8.44529 5.09335 61.58015 1.000 109.71096 73 LEU A C 1
ATOM 2988 O O . LEU C 3 73 ? 9.22298 4.99212 62.53261 1.000 111.25223 73 LEU A O 1
ATOM 2993 N N . ARG C 3 74 ? 8.01802 4.04988 60.87642 1.000 110.14513 74 ARG A N 1
ATOM 2994 C CA . ARG C 3 74 ? 8.48204 2.68839 61.08520 1.000 112.36838 74 ARG A CA 1
ATOM 2995 C C . ARG C 3 74 ? 8.76966 2.07042 59.72514 1.000 110.92547 74 ARG A C 1
ATOM 2996 O O . ARG C 3 74 ? 8.39687 2.61380 58.68288 1.000 108.64278 74 ARG A O 1
ATOM 3004 N N . VAL C 3 75 ? 9.44245 0.91823 59.73668 1.000 112.81979 75 VAL A N 1
ATOM 3005 C CA . VAL C 3 75 ? 9.76605 0.25565 58.48061 1.000 112.22539 75 VAL A CA 1
ATOM 3006 C C . VAL C 3 75 ? 8.52158 -0.32857 57.82459 1.000 114.03189 75 VAL A C 1
ATOM 3007 O O . VAL C 3 75 ? 8.51596 -0.55991 56.60969 1.000 113.29313 75 VAL A O 1
ATOM 3011 N N . GLU C 3 76 ? 7.45499 -0.55961 58.59634 1.000 116.93121 76 GLU A N 1
ATOM 3012 C CA . GLU C 3 76 ? 6.21029 -1.06871 58.02983 1.000 119.43740 76 GLU A CA 1
ATOM 3013 C C . GLU C 3 76 ? 5.53561 -0.06223 57.10674 1.000 116.63433 76 GLU A C 1
ATOM 3014 O O . GLU C 3 76 ? 4.66574 -0.44907 56.31826 1.000 118.50341 76 GLU A O 1
ATOM 3020 N N . ASP C 3 77 ? 5.91306 1.21280 57.18638 1.000 112.86753 77 ASP A N 1
ATOM 3021 C CA . ASP C 3 77 ? 5.33960 2.24830 56.33933 1.000 110.60437 77 ASP A CA 1
ATOM 3022 C C . ASP C 3 77 ? 6.07457 2.41207 55.01633 1.000 108.03942 77 ASP A C 1
ATOM 3023 O O . ASP C 3 77 ? 5.63111 3.20077 54.17508 1.000 106.65056 77 ASP A O 1
ATOM 3028 N N . SER C 3 78 ? 7.17724 1.69464 54.81339 1.000 107.86998 78 SER A N 1
ATOM 3029 C CA . SER C 3 78 ? 7.91945 1.80170 53.56547 1.000 105.99604 78 SER A CA 1
ATOM 3030 C C . SER C 3 78 ? 7.08682 1.27748 52.40266 1.000 107.86309 78 SER A C 1
ATOM 3031 O O . SER C 3 78 ? 6.44680 0.22662 52.49751 1.000 111.45515 78 SER A O 1
ATOM 3034 N N . GLY C 3 79 ? 7.09686 2.01773 51.30392 1.000 88.76910 79 GLY A N 1
ATOM 3035 C CA . GLY C 3 79 ? 6.33391 1.63338 50.12657 1.000 84.16131 79 GLY A CA 1
ATOM 3036 C C . GLY C 3 79 ? 6.08883 2.83940 49.23417 1.000 82.86222 79 GLY A C 1
ATOM 3037 O O . GLY C 3 79 ? 6.87850 3.78309 49.21623 1.000 87.25222 79 GLY A O 1
ATOM 3038 N N . THR C 3 80 ? 4.98596 2.77610 48.49201 1.000 80.47392 80 THR A N 1
ATOM 3039 C CA . THR C 3 80 ? 4.56787 3.85318 47.60434 1.000 80.80519 80 THR A CA 1
ATOM 3040 C C . THR C 3 80 ? 3.16021 4.29467 47.97642 1.000 77.48631 80 THR A C 1
ATOM 3041 O O . THR C 3 80 ? 2.24379 3.46864 48.04205 1.000 74.51889 80 THR A O 1
ATOM 3045 N N . TYR C 3 81 ? 2.99190 5.59249 48.21309 1.000 73.26794 81 TYR A N 1
ATOM 3046 C CA . TYR C 3 81 ? 1.70326 6.17414 48.56278 1.000 71.68033 81 TYR A CA 1
ATOM 3047 C C . TYR C 3 81 ? 1.16564 6.97690 47.38626 1.000 69.99613 81 TYR A C 1
ATOM 3048 O O . TYR C 3 81 ? 1.90470 7.74738 46.76483 1.000 70.70382 81 TYR A O 1
ATOM 3057 N N . ARG C 3 82 ? -0.11860 6.80062 47.08955 1.000 70.35351 82 ARG A N 1
ATOM 3058 C CA . ARG C 3 82 ? -0.79526 7.56260 46.05138 1.000 70.57936 82 ARG A CA 1
ATOM 3059 C C . ARG C 3 82 ? -2.04448 8.21034 46.62709 1.000 71.03331 82 ARG A C 1
ATOM 3060 O O . ARG C 3 82 ? -2.76407 7.59538 47.41972 1.000 67.11697 82 ARG A O 1
ATOM 3068 N N . CYS C 3 83 ? -2.29475 9.45400 46.23244 1.000 68.52583 83 CYS A N 1
ATOM 3069 C CA . CYS C 3 83 ? -3.55885 10.10232 46.53841 1.000 65.98980 83 CYS A CA 1
ATOM 3070 C C . CYS C 3 83 ? -4.52134 9.89976 45.37524 1.000 62.30925 8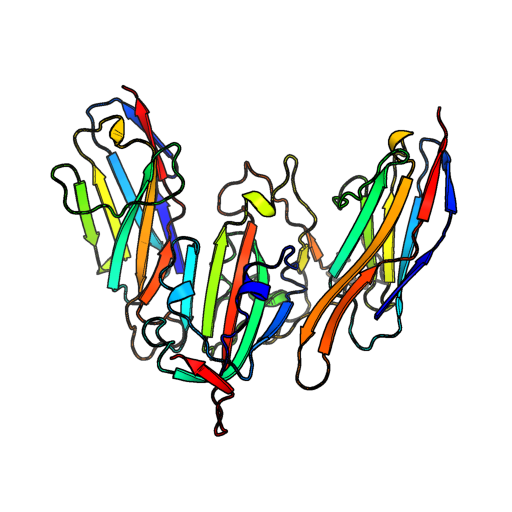3 CYS A C 1
ATOM 3071 O O . CYS C 3 83 ? -4.11505 9.83419 44.21245 1.000 64.89860 83 CYS A O 1
ATOM 3074 N N . LYS C 3 84 ? -5.80550 9.78135 45.70054 1.000 64.75499 84 LYS A N 1
ATOM 3075 C CA . LYS C 3 84 ? -6.84990 9.55601 44.70602 1.000 64.05088 84 LYS A CA 1
ATOM 3076 C C . LYS C 3 84 ? -7.93576 10.59935 44.92040 1.000 63.95625 84 LYS A C 1
ATOM 3077 O O . LYS C 3 84 ? -8.70510 10.50778 45.88230 1.000 64.71403 84 LYS A O 1
ATOM 3083 N N . VAL C 3 85 ? -7.99736 11.58553 44.03036 1.000 63.14735 85 VAL A N 1
ATOM 3084 C CA . VAL C 3 85 ? -8.93612 12.69329 44.16040 1.000 63.22358 85 VAL A CA 1
ATOM 3085 C C . VAL C 3 85 ? -10.21921 12.35690 43.41473 1.000 63.05097 85 VAL A C 1
ATOM 3086 O O . VAL C 3 85 ? -10.19329 11.80039 42.31107 1.000 61.53052 85 VAL A O 1
ATOM 3090 N N . TYR C 3 86 ? -11.35040 12.68342 44.02979 1.000 63.59425 86 TYR A N 1
ATOM 3091 C CA . TYR C 3 86 ? -12.66325 12.46536 43.44330 1.000 61.90011 86 TYR A CA 1
ATOM 3092 C C . TYR C 3 86 ? -13.30747 13.80471 43.10980 1.000 63.24985 86 TYR A C 1
ATOM 3093 O O . TYR C 3 86 ? -13.26164 14.74504 43.91002 1.000 63.98870 86 TYR A O 1
ATOM 3102 N N . TRP C 3 87 ? -13.90574 13.88581 41.92585 1.000 62.65622 87 TRP A N 1
ATOM 3103 C CA . TRP C 3 87 ? -14.55792 15.10398 41.47098 1.000 64.38749 87 TRP A CA 1
ATOM 3104 C C . TRP C 3 87 ? -16.00673 15.14695 41.93598 1.000 66.05949 87 TRP A C 1
ATOM 3105 O O . TRP C 3 87 ? -16.69585 14.12275 41.96412 1.000 64.18204 87 TRP A O 1
ATOM 3116 N N . GLY C 3 88 ? -16.46217 16.34613 42.30432 1.000 67.93939 88 GLY A N 1
ATOM 3117 C CA . GLY C 3 88 ? -17.86246 16.58053 42.57702 1.000 73.22734 88 GLY A CA 1
ATOM 3118 C C . GLY C 3 88 ? -18.62131 16.95745 41.31765 1.000 76.79550 88 GLY A C 1
ATOM 3119 O O . GLY C 3 88 ? -18.08393 16.98123 40.21119 1.000 76.24042 88 GLY A O 1
ATOM 3120 N N . ASN C 3 89 ? -19.90469 17.25809 41.50073 1.000 81.86803 89 ASN A N 1
ATOM 3121 C CA . ASN C 3 89 ? -20.76948 17.65167 40.38942 1.000 88.01422 89 ASN A CA 1
ATOM 3122 C C . ASN C 3 89 ? -20.74138 19.17053 40.26347 1.000 89.64484 89 ASN A C 1
ATOM 3123 O O . ASN C 3 89 ? -21.49047 19.87875 40.94028 1.000 91.87729 89 ASN A O 1
ATOM 3128 N N . SER C 3 90 ? -19.86979 19.67285 39.39190 1.000 88.63911 90 SER A N 1
ATOM 3129 C CA . SER C 3 90 ? -19.81288 21.09871 39.08893 1.000 89.92106 90 SER A CA 1
ATOM 3130 C C . SER C 3 90 ? -20.96085 21.43557 38.14627 1.000 96.69627 90 SER A C 1
ATOM 3131 O O . SER C 3 90 ? -20.92598 21.08244 36.96278 1.000 96.04081 90 SER A O 1
ATOM 3134 N N . TRP C 3 91 ? -21.97908 22.11268 38.67024 1.000 96.96260 91 TRP A N 1
ATOM 3135 C CA . TRP C 3 91 ? -23.18524 22.37471 37.90064 1.000 102.04230 91 TRP A CA 1
ATOM 3136 C C . TRP C 3 91 ? -22.89512 23.29839 36.72342 1.000 103.02985 91 TRP A C 1
ATOM 3137 O O . TRP C 3 91 ? -22.03719 24.18231 36.79348 1.000 104.18876 91 TRP A O 1
ATOM 3148 N N . GLN C 3 92 ? -23.64031 23.08503 35.63727 1.000 104.28753 92 GLN A N 1
ATOM 3149 C CA . GLN C 3 92 ? -23.63690 23.95744 34.46045 1.000 106.80032 92 GLN A CA 1
ATOM 3150 C C . GLN C 3 92 ? -22.21708 24.23115 33.96043 1.000 101.44153 92 GLN A C 1
ATOM 3151 O O . GLN C 3 92 ? -21.82315 25.37506 33.72024 1.000 104.39457 92 GLN A O 1
ATOM 3157 N N . ASP C 3 93 ? -21.44115 23.15935 33.79970 1.000 99.12815 93 ASP A N 1
ATOM 3158 C CA . ASP C 3 93 ? -20.06800 23.27512 33.31007 1.000 93.61748 93 ASP A CA 1
ATOM 3159 C C . ASP C 3 93 ? -19.76211 22.04832 32.46168 1.000 88.68689 93 ASP A C 1
ATOM 3160 O O . ASP C 3 93 ? -19.63077 20.94201 32.99449 1.000 84.52415 93 ASP A O 1
ATOM 3165 N N . LYS C 3 94 ? -19.64347 22.24836 31.14609 1.000 88.19375 94 LYS A N 1
ATOM 3166 C CA . LYS C 3 94 ? -19.39658 21.12914 30.24145 1.000 83.53205 94 LYS A CA 1
ATOM 3167 C C . LYS C 3 94 ? -17.99541 20.55948 30.42523 1.000 79.77164 94 LYS A C 1
ATOM 3168 O O . LYS C 3 94 ? -17.80941 19.33681 30.41049 1.000 74.78496 94 LYS A O 1
ATOM 3174 N N . PHE C 3 95 ? -16.99929 21.42675 30.59862 1.000 82.90124 95 PHE A N 1
ATOM 3175 C CA . PHE C 3 95 ? -15.60499 21.00599 30.65806 1.000 77.24273 95 PHE A CA 1
ATOM 3176 C C . PHE C 3 95 ? -15.22835 20.34818 31.97949 1.000 75.18501 95 PHE A C 1
ATOM 3177 O O . PHE C 3 95 ? -14.08978 19.88764 32.11732 1.000 67.34229 95 PHE A O 1
ATOM 3185 N N . CYS C 3 96 ? -16.14607 20.28803 32.95171 1.000 77.41411 96 CYS A N 1
ATOM 3186 C CA . CYS C 3 96 ? -15.73675 19.61051 34.17056 1.000 73.35530 96 CYS A CA 1
ATOM 3187 C C . CYS C 3 96 ? -16.12427 18.13707 34.12773 1.000 70.82112 96 CYS A C 1
ATOM 3188 O O . CYS C 3 96 ? -17.13909 17.77033 33.52628 1.000 71.35919 96 CYS A O 1
ATOM 3191 N N . PRO C 3 97 ? -15.32213 17.27509 34.74614 1.000 71.03755 97 PRO A N 1
ATOM 3192 C CA . PRO C 3 97 ? -15.70213 15.86349 34.83848 1.000 66.54621 97 PRO A CA 1
ATOM 3193 C C . PRO C 3 97 ? -16.84957 15.66084 35.81546 1.000 73.65584 97 PRO A C 1
ATOM 3194 O O . PRO C 3 97 ? -17.02870 16.41857 36.77211 1.000 81.87052 97 PRO A O 1
ATOM 3198 N N . GLY C 3 98 ? -17.63621 14.62170 35.55355 1.000 61.44138 98 GLY A N 1
ATOM 3199 C CA . GLY C 3 98 ? -18.81569 14.34927 36.34714 1.000 66.20976 98 GLY A CA 1
ATOM 3200 C C . GLY C 3 98 ? -18.49621 13.91034 37.76429 1.000 67.21223 98 GLY A C 1
ATOM 3201 O O . GLY C 3 98 ? -17.35326 13.65267 38.14050 1.000 64.10887 98 GLY A O 1
ATOM 3202 N N . LEU C 3 99 ? -19.55114 13.84425 38.57250 1.000 73.72268 99 LEU A N 1
ATOM 3203 C CA . LEU C 3 99 ? -19.42326 13.38380 39.94838 1.000 73.19745 99 LEU A CA 1
ATOM 3204 C C . LEU C 3 99 ? -18.92397 11.94417 39.97685 1.000 66.92120 99 LEU A C 1
ATOM 3205 O O . LEU C 3 99 ? -19.48869 11.06405 39.32225 1.000 65.09957 99 LEU A O 1
ATOM 3210 N N . GLY C 3 100 ? -17.86723 11.70359 40.74817 1.000 76.26001 100 GLY A N 1
ATOM 3211 C CA . GLY C 3 100 ? -17.29335 10.38392 40.87791 1.000 69.91606 100 GLY A CA 1
ATOM 3212 C C . GLY C 3 100 ? -16.08089 10.13184 40.01042 1.000 63.22977 100 GLY A C 1
ATOM 3213 O O . GLY C 3 100 ? -15.36734 9.14938 40.24764 1.000 59.41435 100 GLY A O 1
ATOM 3214 N N . SER C 3 101 ? -15.83664 10.97081 39.00558 1.000 67.19287 101 SER A N 1
ATOM 3215 C CA . SER C 3 101 ? -14.60403 10.86782 38.23907 1.000 56.73904 101 SER A CA 1
ATOM 3216 C C . SER C 3 101 ? -13.40442 11.03670 39.16354 1.000 55.57360 101 SER A C 1
ATOM 3217 O O . SER C 3 101 ? -13.45170 11.77913 40.14820 1.000 58.80997 101 SER A O 1
ATOM 3220 N N . TYR C 3 102 ? -12.32177 10.32584 38.85485 1.000 60.24196 102 TYR A N 1
ATOM 3221 C CA . TYR C 3 102 ? -11.16723 10.32872 39.73923 1.000 58.91472 102 TYR A CA 1
ATOM 3222 C C . TYR C 3 102 ? -9.87285 10.36150 38.94083 1.000 59.26132 102 TYR A C 1
ATOM 3223 O O . TYR C 3 102 ? -9.84142 10.08239 37.73999 1.000 60.63664 102 TYR A O 1
ATOM 3232 N N . GLU C 3 103 ? -8.79870 10.71443 39.64192 1.000 59.83027 103 GLU A N 1
ATOM 3233 C CA . GLU C 3 103 ? -7.45279 10.69178 39.09366 1.000 62.69709 103 GLU A CA 1
ATOM 3234 C C . GLU C 3 103 ? -6.48737 10.35979 40.22080 1.000 60.88823 103 GLU A C 1
ATOM 3235 O O . GLU C 3 103 ? -6.61717 10.88290 41.33042 1.000 59.70966 103 GLU A O 1
ATOM 3241 N N . TYR C 3 104 ? -5.53681 9.47722 39.93751 1.000 63.82409 104 TYR A N 1
ATOM 3242 C CA . TYR C 3 104 ? -4.50361 9.13301 40.90112 1.000 64.94103 104 TYR A CA 1
ATOM 3243 C C . TYR C 3 104 ? -3.31492 10.07334 40.76380 1.000 65.87901 104 TYR A C 1
ATOM 3244 O O . TYR C 3 104 ? -2.99309 10.54639 39.66867 1.000 67.22097 104 TYR A O 1
ATOM 3253 N N . GLY C 3 105 ? -2.66413 10.34501 41.89260 1.000 63.27334 105 GLY A N 1
ATOM 3254 C CA . GLY C 3 105 ? -1.39737 11.03906 41.85022 1.000 64.04680 105 GLY A CA 1
ATOM 3255 C C . GLY C 3 105 ? -0.30177 10.17177 41.26295 1.000 67.72321 105 GLY A C 1
ATOM 3256 O O . GLY C 3 105 ? -0.43507 8.95630 41.12940 1.000 69.77110 105 GLY A O 1
ATOM 3257 N N . ASP C 3 106 ? 0.81111 10.81671 40.90172 1.000 68.84662 106 ASP A N 1
ATOM 3258 C CA . ASP C 3 106 ? 1.91667 10.08061 40.29759 1.000 72.14846 106 ASP A CA 1
ATOM 3259 C C . ASP C 3 106 ? 2.53350 9.07597 41.26270 1.000 72.41047 106 ASP A C 1
ATOM 3260 O O . ASP C 3 106 ? 3.12377 8.08550 40.81774 1.000 74.81438 106 ASP A O 1
ATOM 3262 N N . GLY C 3 107 ? 2.41330 9.30337 42.56058 1.000 70.66682 107 GLY A N 1
ATOM 3263 C CA . GLY C 3 107 ? 2.92976 8.37985 43.54560 1.000 71.35994 107 GLY A CA 1
ATOM 3264 C C . GLY C 3 107 ? 4.14516 8.93816 44.27188 1.000 74.14005 107 GLY A C 1
ATOM 3265 O O . GLY C 3 107 ? 4.82891 9.85486 43.80532 1.000 77.57575 107 GLY A O 1
ATOM 3266 N N . THR C 3 108 ? 4.41023 8.35825 45.44134 1.000 71.09386 108 THR A N 1
ATOM 3267 C CA . THR C 3 108 ? 5.51157 8.78200 46.30185 1.000 72.59947 108 THR A CA 1
ATOM 3268 C C . THR C 3 108 ? 6.17608 7.53933 46.87512 1.000 78.77928 108 THR A C 1
ATOM 3269 O O . THR C 3 108 ? 5.57417 6.83263 47.68978 1.000 77.36665 108 THR A O 1
ATOM 3273 N N . ALA C 3 109 ? 7.41175 7.27814 46.45544 1.000 78.62802 109 ALA A N 1
ATOM 3274 C CA . ALA C 3 109 ? 8.20003 6.18407 47.00974 1.000 77.60056 109 ALA A CA 1
ATOM 3275 C C . ALA C 3 109 ? 8.85159 6.66046 48.30183 1.000 78.77405 109 ALA A C 1
ATOM 3276 O O . ALA C 3 109 ? 9.70141 7.55671 48.28407 1.000 82.03458 109 ALA A O 1
ATOM 3278 N N . VAL C 3 110 ? 8.45456 6.06886 49.42418 1.000 79.30705 110 VAL A N 1
ATOM 3279 C CA . VAL C 3 110 ? 8.99544 6.40875 50.73530 1.000 84.25949 110 VAL A CA 1
ATOM 3280 C C . VAL C 3 110 ? 9.82004 5.23081 51.23758 1.000 87.17546 110 VAL A C 1
ATOM 3281 O O . VAL C 3 110 ? 9.37678 4.07741 51.17120 1.000 85.80334 110 VAL A O 1
ATOM 3285 N N . THR C 3 111 ? 11.02661 5.51848 51.71847 1.000 93.02495 111 THR A N 1
ATOM 3286 C CA . THR C 3 111 ? 11.91694 4.51316 52.28161 1.000 95.64403 111 THR A CA 1
ATOM 3287 C C . THR C 3 111 ? 12.21759 4.87391 53.72857 1.000 97.04446 111 THR A C 1
ATOM 3288 O O . THR C 3 111 ? 12.59626 6.01271 54.02251 1.000 96.65887 111 THR A O 1
ATOM 3292 N N . VAL C 3 112 ? 12.03236 3.91222 54.62823 1.000 98.72961 112 VAL A N 1
ATOM 3293 C CA . VAL C 3 112 ? 12.29595 4.09656 56.05033 1.000 100.86138 112 VAL A CA 1
ATOM 3294 C C . VAL C 3 112 ? 13.37711 3.10182 56.44798 1.000 105.28778 112 VAL A C 1
ATOM 3295 O O . VAL C 3 112 ? 13.13383 1.88809 56.47857 1.000 105.43093 112 VAL A O 1
ATOM 3299 N N . ASN C 3 113 ? 14.56954 3.61006 56.75114 1.000 105.76425 113 ASN A N 1
ATOM 3300 C CA . ASN C 3 113 ? 15.67429 2.75678 57.16457 1.000 109.49384 113 ASN A CA 1
ATOM 3301 C C . ASN C 3 113 ? 15.55064 2.43448 58.64818 1.000 111.36415 113 ASN A C 1
ATOM 3302 O O . ASN C 3 113 ? 15.29959 3.32475 59.46709 1.000 110.40679 113 ASN A O 1
ATOM 3307 N N . GLY C 3 114 ? 15.72165 1.16031 58.98901 1.000 108.24346 114 GLY A N 1
ATOM 3308 C CA . GLY C 3 114 ? 15.58387 0.70663 60.36101 1.000 109.65322 114 GLY A CA 1
ATOM 3309 C C . GLY C 3 114 ? 16.54695 1.37094 61.32332 1.000 112.71043 114 GLY A C 1
ATOM 3310 O O . GLY C 3 114 ? 16.81594 0.85139 62.40675 1.000 117.36602 114 GLY A O 1
#

Sequence (421 aa):
ARVDQTPQTITKETGESLTINCVLRDSNCALASTDWYRKKSGSTNEESISKGGRYVETVNSGSKSFSLRINDLTVEDSGTYRCNAWDSWETRQLKCDYDVYGGGTVVTVNGPTNLCPFGEVFNATRFASVYAWNRKRISNCVADYSVLYNSASFSTFKCYGVSPTKLNDLCFTNVYADSFVIRGDEVRQIAPGQTGKIADYNYKLPDDFTGCVIAWNSNNLDSKVGGNYNYLYRLFRKSSNLKPFERDISTEIYQAGSSTPCNGVEGFNCYFPLQSYGFQPTNGVGYQPYRVVVLSFELLHAPATVCGPARVDQTPRSVTKETGESLTINCVLRDSNCALSSTHWYRKKSGSTNEERILQGRRYVETVNSGSKSFSLRINDLRVEDSGTYRCKVYWGNSWQDKFCPGLGSYEYGDGTAVTVNG